Protein AF-A0A178ZZS0-F1 (afdb_monomer)

Secondary structure (DSSP, 8-state):
---------PPPP---------------PPEEEEEEES-SSTTS---HHHHHHHHHHHTT-SSPPPEEEEEE---STT-THHHHHT--SS-HHHHHHHHHHHHHHHHHH---EEEESSTTT--HHHHHHHHHHHHHHHHHTT-SS---------PPPHHHHHHHHHTT----S-SSSSS--------HHHHHHHHHHHHHHH---GGGS-HHHHHHHHHHHHHHTTTTTTSBSPPS-EEEEEETTS-EEEEESSTT-B--HHHHHHHHTTT-SSSSEEEETTEEEE-TT-EEEE-TTSS-EEEE--EEEEGGGGTPPP-PPP-------EEEEEEEEE--HHHHTTHHHHHHHHHHHHHHHSTT--S-EEEEEEEESSPP--SSS-----TT---S-EEEEEEEEESSHHHHHHHHHHHHHHHHHPPP---TT---

Sequence (436 aa):
MSLNTIAPMAIPSIDASANGAESTLQQTQEPLCAIVTPLGMLGYGFEEHLLTNKLDELTKITPPLPLAVVMDSGSTDSGPSKFALGSMTCPEASYRRDLTKLVRAIINYHVPVLVSSVGGDGSNEHVDLFIEMIKEISSSLNCPRELKVLAVYSELSKEVVEKKLVAGDISGCGDEVPQLTRRAYDPAIFVAFCAMNCVKSSSSPFNSLGINLLGGFYHMGKIMECGGLCATPKSSGATAVMYKDGTFDISPLDPMAKCVPLSVAAHTLYEKSRPDILYGPGGYLDLTHTAYEQLPNGISVRVRGGDFHFSTSEGSPYTVKLEGARVIGYRNLFIGSFRDPILIGQIHEYLEAGKNRVARQHRDMDAKWTLDFHIYGAPETGAAGSTCNDETWTSKEVFIVGEVLADSPALAKSVASTARVYCSHGPLQRTDGDLG

Solvent-accessible surface area (backbone atoms only — not comparable to full-atom values): 25234 Å² total; per-residue (Å²): 143,78,87,88,86,88,82,91,84,85,88,87,90,83,83,87,90,76,95,71,89,78,77,76,75,72,74,78,78,52,77,54,33,36,39,38,13,57,36,28,39,77,31,75,71,65,68,60,67,47,48,50,55,51,48,60,55,55,72,64,40,82,75,80,57,54,54,35,38,42,33,28,24,49,53,76,83,80,47,56,56,34,70,47,67,77,42,53,79,51,61,67,70,36,38,51,57,43,50,47,53,51,52,48,46,35,71,75,69,70,39,55,76,47,74,36,45,32,48,23,69,38,43,58,68,37,47,52,52,49,53,50,52,50,54,52,44,41,58,75,67,62,51,95,60,87,80,88,80,86,87,85,82,80,72,77,57,68,68,60,53,49,53,35,48,78,70,62,76,60,78,57,56,52,86,96,30,71,83,62,55,70,86,66,64,76,44,52,63,51,29,49,55,53,48,51,52,52,28,71,76,66,77,48,61,79,92,70,58,50,40,49,41,50,8,16,32,48,51,52,16,60,41,41,37,52,11,5,61,33,22,53,57,67,21,58,9,21,35,37,41,36,29,74,82,18,32,34,37,37,29,41,47,40,88,85,29,22,22,42,39,67,40,44,51,53,44,60,36,53,96,51,100,45,60,46,56,44,64,32,66,40,27,34,38,36,42,84,70,49,47,60,41,69,38,96,84,69,29,30,22,37,40,37,52,18,35,34,48,49,28,58,81,74,75,37,78,75,50,79,85,83,86,85,58,72,84,87,56,27,77,28,77,51,73,53,72,48,63,53,64,75,54,62,76,42,43,67,64,50,51,52,52,34,52,54,52,42,48,67,74,50,67,90,51,98,65,64,68,50,77,49,73,50,76,42,61,57,85,80,80,76,80,81,86,78,83,85,74,56,90,83,69,76,62,69,50,32,40,39,38,41,43,18,40,10,74,37,66,66,56,9,47,51,52,39,51,48,40,51,50,33,75,77,67,53,82,74,88,78,66,98,72,84,84,125

Mean predicted aligned error: 9.86 Å

Nearest PDB structures (foldseek):
  1p8p-assembly1_A  TM=3.376E-01  e=1.577E+00  Rattus norvegicus
  8br8-assembly1_SX  TM=3.751E-01  e=7.330E+00  Giardia lamblia ATCC 50803
  2rd5-assembly1_D  TM=2.682E-01  e=9.284E+00  Arabidopsis thaliana

pLDDT: mean 84.65, std 19.44, range [21.16, 98.69]

Structure (mmCIF, N/CA/C/O backbone):
data_AF-A0A178ZZS0-F1
#
_entry.id   AF-A0A178ZZS0-F1
#
loop_
_atom_site.group_PDB
_atom_site.id
_atom_site.type_symbol
_atom_site.label_atom_id
_atom_site.label_alt_id
_atom_site.label_comp_id
_atom_site.label_asym_id
_atom_site.label_entity_id
_atom_site.label_seq_id
_atom_site.pdbx_PDB_ins_code
_atom_site.Cartn_x
_atom_site.Cartn_y
_atom_site.Cartn_z
_atom_site.occupancy
_atom_site.B_iso_or_equiv
_atom_site.auth_seq_id
_atom_site.auth_comp_id
_atom_site.auth_asym_id
_atom_site.auth_atom_id
_atom_site.pdbx_PDB_model_num
ATOM 1 N N . MET A 1 1 ? -43.321 36.333 -39.082 1.00 36.97 1 MET A N 1
ATOM 2 C CA . MET A 1 1 ? -44.204 35.288 -38.527 1.00 36.97 1 MET A CA 1
ATOM 3 C C . MET A 1 1 ? -43.673 34.942 -37.150 1.00 36.97 1 MET A C 1
ATOM 5 O O . MET A 1 1 ? -42.725 34.180 -37.040 1.00 36.97 1 MET A O 1
ATOM 9 N N . SER A 1 2 ? -44.195 35.618 -36.131 1.00 21.16 2 SER A N 1
ATOM 10 C CA . SER A 1 2 ? -43.893 35.383 -34.723 1.00 21.16 2 SER A CA 1
ATOM 11 C C . SER A 1 2 ? -45.208 35.204 -33.966 1.00 21.16 2 SER A C 1
ATOM 13 O O . SER A 1 2 ? -46.231 35.732 -34.394 1.00 21.16 2 SER A O 1
ATOM 15 N N . LEU A 1 3 ? -45.092 34.495 -32.840 1.00 21.58 3 LEU A N 1
ATOM 16 C CA . LEU A 1 3 ? -45.962 34.503 -31.663 1.00 21.58 3 LEU A CA 1
ATOM 17 C C . LEU A 1 3 ? -47.392 33.975 -31.835 1.00 21.58 3 LEU A C 1
ATOM 19 O O . LEU A 1 3 ? -48.235 34.595 -32.467 1.00 21.58 3 LEU A O 1
ATOM 23 N N . ASN A 1 4 ? -47.682 32.897 -31.103 1.00 24.73 4 ASN A N 1
ATOM 24 C CA . ASN A 1 4 ? -48.964 32.764 -30.422 1.00 24.73 4 ASN A CA 1
ATOM 25 C C . ASN A 1 4 ? -48.713 32.515 -28.930 1.00 24.73 4 ASN A C 1
ATOM 27 O O . ASN A 1 4 ? -48.131 31.513 -28.522 1.00 24.73 4 ASN A O 1
ATOM 31 N N . THR A 1 5 ? -49.130 33.511 -28.162 1.00 24.17 5 THR A N 1
ATOM 32 C CA . THR A 1 5 ? -49.253 33.600 -26.707 1.00 24.17 5 THR A CA 1
ATOM 33 C C . THR A 1 5 ? -50.613 33.036 -26.271 1.00 24.17 5 THR A C 1
ATOM 35 O O . THR A 1 5 ? -51.479 32.873 -27.123 1.00 24.17 5 THR A O 1
ATOM 38 N N . ILE A 1 6 ? -50.795 32.813 -24.959 1.00 28.20 6 ILE A N 1
ATOM 39 C CA . ILE A 1 6 ? -52.015 32.910 -24.103 1.00 28.20 6 ILE A CA 1
ATOM 40 C C . ILE A 1 6 ? -51.803 31.909 -22.946 1.00 28.20 6 ILE A C 1
ATOM 42 O O . ILE A 1 6 ? -51.446 30.771 -23.214 1.00 28.20 6 ILE A O 1
ATOM 46 N N . ALA A 1 7 ? -52.034 32.146 -21.653 1.00 27.48 7 ALA A N 1
ATOM 47 C CA . ALA A 1 7 ? -52.205 33.282 -20.736 1.00 27.48 7 ALA A CA 1
ATOM 48 C C . ALA A 1 7 ? -52.179 32.651 -19.306 1.00 27.48 7 ALA A C 1
ATOM 50 O O . ALA A 1 7 ? -52.422 31.448 -19.190 1.00 27.48 7 ALA A O 1
ATOM 51 N N . PRO A 1 8 ? -51.881 33.389 -18.219 1.00 26.69 8 PRO A N 1
ATOM 52 C CA . PRO A 1 8 ? -51.710 32.812 -16.881 1.00 26.69 8 PRO A CA 1
ATOM 53 C C . PRO A 1 8 ? -53.043 32.690 -16.122 1.00 26.69 8 PRO A C 1
ATOM 55 O O . PRO A 1 8 ? -53.924 33.536 -16.274 1.00 26.69 8 PRO A O 1
ATOM 58 N N . MET A 1 9 ? -53.178 31.667 -15.269 1.00 26.06 9 MET A N 1
ATOM 59 C CA . MET A 1 9 ? -54.347 31.465 -14.401 1.00 26.06 9 MET A CA 1
ATOM 60 C C . MET A 1 9 ? -53.923 31.294 -12.930 1.00 26.06 9 MET A C 1
ATOM 62 O O . MET A 1 9 ? -52.840 30.799 -12.635 1.00 26.06 9 MET A O 1
ATOM 66 N N . ALA A 1 10 ? -54.772 31.809 -12.042 1.00 27.09 10 ALA A N 1
ATOM 67 C CA . ALA A 1 10 ? -54.485 32.318 -10.704 1.00 27.09 10 ALA A CA 1
ATOM 68 C C . ALA A 1 10 ? -54.214 31.287 -9.586 1.00 27.09 10 ALA A C 1
ATOM 70 O O . ALA A 1 10 ? -54.641 30.137 -9.635 1.00 27.09 10 ALA A O 1
ATOM 71 N N . ILE A 1 11 ? -53.559 31.791 -8.535 1.00 29.11 11 ILE A N 1
ATOM 72 C CA . ILE A 1 11 ? -53.301 31.174 -7.226 1.00 29.11 11 ILE A CA 1
ATOM 73 C C . ILE A 1 11 ? -54.542 31.320 -6.322 1.00 29.11 11 ILE A C 1
ATOM 75 O O . ILE A 1 11 ? -55.104 32.417 -6.281 1.00 29.11 11 ILE A O 1
ATOM 79 N N . PRO A 1 12 ? -54.912 30.314 -5.508 1.00 26.67 12 PRO A N 1
ATOM 80 C CA . PRO A 1 12 ? -55.687 30.528 -4.293 1.00 26.67 12 PRO A CA 1
ATOM 81 C C . PRO A 1 12 ? -54.788 30.529 -3.043 1.00 26.67 12 PRO A C 1
ATOM 83 O O . PRO A 1 12 ? -53.987 29.623 -2.822 1.00 26.67 12 PRO A O 1
ATOM 86 N N . SER A 1 13 ? -54.949 31.563 -2.220 1.00 27.91 13 SER A N 1
ATOM 87 C CA . SER A 1 13 ? -54.381 31.720 -0.878 1.00 27.91 13 SER A CA 1
ATOM 88 C C . SER A 1 13 ? -55.198 30.963 0.174 1.00 27.91 13 SER A C 1
ATOM 90 O O . SER A 1 13 ? -56.424 31.083 0.177 1.00 27.91 13 SER A O 1
ATOM 92 N N . ILE A 1 14 ? -54.536 30.295 1.126 1.00 30.38 14 ILE A N 1
ATOM 93 C CA . ILE A 1 14 ? -55.111 29.957 2.439 1.00 30.38 14 ILE A CA 1
ATOM 94 C C . ILE A 1 14 ? -54.098 30.337 3.524 1.00 30.38 14 ILE A C 1
ATOM 96 O O . ILE A 1 14 ? -52.913 30.027 3.421 1.00 30.38 14 ILE A O 1
ATOM 100 N N . ASP A 1 15 ? -54.608 31.051 4.523 1.00 27.61 15 ASP A N 1
ATOM 101 C CA . ASP A 1 15 ? -53.910 31.655 5.653 1.00 27.61 15 ASP A CA 1
ATOM 102 C C . ASP A 1 15 ? -53.613 30.670 6.801 1.00 27.61 15 ASP A C 1
ATOM 104 O O . ASP A 1 15 ? -54.371 29.739 7.060 1.00 27.61 15 ASP A O 1
ATOM 108 N N . ALA A 1 16 ? -52.522 30.985 7.504 1.00 29.97 16 ALA A N 1
ATOM 109 C CA . ALA A 1 16 ? -52.195 30.823 8.926 1.00 29.97 16 ALA A CA 1
ATOM 110 C C . ALA A 1 16 ? -52.591 29.568 9.756 1.00 29.97 16 ALA A C 1
ATOM 112 O O . ALA A 1 16 ? -53.750 29.252 10.002 1.00 29.97 16 ALA A O 1
ATOM 113 N N . SER A 1 17 ? -51.554 29.082 10.457 1.00 29.70 17 SER A N 1
ATOM 114 C CA . SER A 1 17 ? -51.540 28.422 11.778 1.00 29.70 17 SER A CA 1
ATOM 115 C C . SER A 1 17 ? -51.741 26.900 11.857 1.00 29.70 17 SER A C 1
ATOM 117 O O . SER A 1 17 ? -52.848 26.382 11.909 1.00 29.70 17 SER A O 1
ATOM 119 N N . ALA A 1 18 ? -50.621 26.194 12.038 1.00 28.20 18 ALA A N 1
ATOM 120 C CA . ALA A 1 18 ? -50.537 25.031 12.918 1.00 28.20 18 ALA A CA 1
ATOM 121 C C . ALA A 1 18 ? -49.075 24.841 13.352 1.00 28.20 18 ALA A C 1
ATOM 123 O O . ALA A 1 18 ? -48.239 24.353 12.597 1.00 28.20 18 ALA A O 1
ATOM 124 N N . ASN A 1 19 ? -48.774 25.245 14.588 1.00 38.53 19 ASN A N 1
ATOM 125 C CA . ASN A 1 19 ? -47.659 24.685 15.343 1.00 38.53 19 ASN A CA 1
ATOM 126 C C . ASN A 1 19 ? -47.871 23.168 15.419 1.00 38.53 19 ASN A C 1
ATOM 128 O O . ASN A 1 19 ? -48.822 22.714 16.053 1.00 38.53 19 ASN A O 1
ATOM 132 N N . GLY A 1 20 ? -47.001 22.399 14.774 1.00 26.86 20 GLY A N 1
ATOM 133 C CA . GLY A 1 20 ? -47.038 20.944 14.780 1.00 26.86 20 GLY A CA 1
ATOM 134 C C . GLY A 1 20 ? -45.619 20.415 14.685 1.00 26.86 20 GLY A C 1
ATOM 135 O O . GLY A 1 20 ? -44.982 20.525 13.649 1.00 26.86 20 GLY A O 1
ATOM 136 N N . ALA A 1 21 ? -45.125 19.918 15.812 1.00 36.19 21 ALA A N 1
ATOM 137 C CA . ALA A 1 21 ? -43.831 19.291 16.005 1.00 36.19 21 ALA A CA 1
ATOM 138 C C . ALA A 1 21 ? -43.417 18.334 14.869 1.00 36.19 21 ALA A C 1
ATOM 140 O O . ALA A 1 21 ? -43.930 17.223 14.779 1.00 36.19 21 ALA A O 1
ATOM 141 N N . GLU A 1 22 ? -42.394 18.706 14.104 1.00 30.27 22 GLU A N 1
ATOM 142 C CA . GLU A 1 22 ? -41.461 17.738 13.524 1.00 30.27 22 GLU A CA 1
ATOM 143 C C . GLU A 1 22 ? -40.191 17.756 14.371 1.00 30.27 22 GLU A C 1
ATOM 145 O O . GLU A 1 22 ? -39.163 18.345 14.043 1.00 30.27 22 GLU A O 1
ATOM 150 N N . SER A 1 23 ? -40.285 17.112 15.534 1.00 31.52 23 SER A N 1
ATOM 151 C CA . SER A 1 23 ? -39.111 16.550 16.180 1.00 31.52 23 SER A CA 1
ATOM 152 C C . SER A 1 23 ? -38.640 15.389 15.308 1.00 31.52 23 SER A C 1
ATOM 154 O O . SER A 1 23 ? -39.059 14.246 15.506 1.00 31.52 23 SER A O 1
ATOM 156 N N . THR A 1 24 ? -37.788 15.668 14.324 1.00 33.22 24 THR A N 1
ATOM 157 C CA . THR A 1 24 ? -36.958 14.630 13.719 1.00 33.22 24 THR A CA 1
ATOM 158 C C . THR A 1 24 ? -36.096 14.096 14.853 1.00 33.22 24 THR A C 1
ATOM 160 O O . THR A 1 24 ? -35.122 14.727 15.260 1.00 33.22 24 THR A O 1
ATOM 163 N N . LEU A 1 25 ? -36.522 12.980 15.443 1.00 34.41 25 LEU A N 1
ATOM 164 C CA . LEU A 1 25 ? -35.705 12.173 16.333 1.00 34.41 25 LEU A CA 1
ATOM 165 C C . LEU A 1 25 ? -34.437 11.848 15.543 1.00 34.41 25 LEU A C 1
ATOM 167 O O . LEU A 1 25 ? -34.430 10.926 14.730 1.00 34.41 25 LEU A O 1
ATOM 171 N N . GLN A 1 26 ? -33.379 12.640 15.733 1.00 38.56 26 GLN A N 1
ATOM 172 C CA . GLN A 1 26 ? -32.026 12.216 15.416 1.00 38.56 26 GLN A CA 1
ATOM 173 C C . GLN A 1 26 ? -31.843 10.927 16.205 1.00 38.56 26 GLN A C 1
ATOM 175 O O . GLN A 1 26 ? -31.660 10.965 17.421 1.00 38.56 26 GLN A O 1
ATOM 180 N N . GLN A 1 27 ? -31.982 9.783 15.533 1.00 43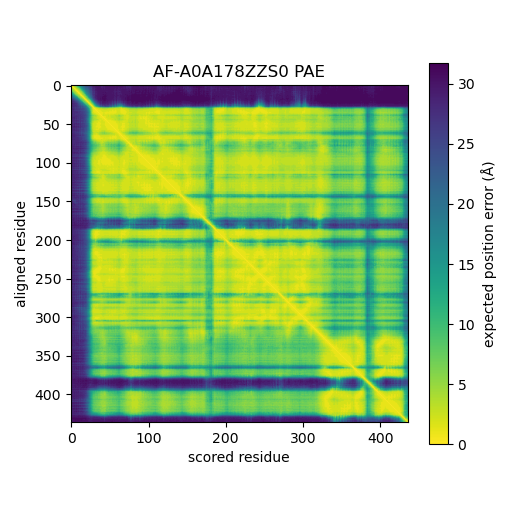.12 27 GLN A N 1
ATOM 181 C CA . GLN A 1 27 ? -31.519 8.520 16.076 1.00 43.12 27 GLN A CA 1
ATOM 182 C C . GLN A 1 27 ? -30.060 8.755 16.443 1.00 43.12 27 GLN A C 1
ATOM 184 O O . GLN A 1 27 ? -29.206 8.939 15.576 1.00 43.12 27 GLN A O 1
ATOM 189 N N . THR A 1 28 ? -29.795 8.853 17.741 1.00 58.97 28 THR A N 1
ATOM 190 C CA . THR A 1 28 ? -28.446 8.943 18.277 1.00 58.97 28 THR A CA 1
ATOM 191 C C . THR A 1 28 ? -27.748 7.656 17.871 1.00 58.97 28 THR A C 1
ATOM 193 O O . THR A 1 28 ? -28.043 6.596 18.422 1.00 58.97 28 THR A O 1
ATOM 196 N N . GLN A 1 29 ? -26.905 7.732 16.843 1.00 82.56 29 GLN A N 1
ATOM 197 C CA . GLN A 1 29 ? -26.179 6.577 16.335 1.00 82.56 29 GLN A CA 1
ATOM 198 C C . GLN A 1 29 ? -25.252 6.069 17.438 1.00 82.56 29 GLN A C 1
ATOM 200 O O . GLN A 1 29 ? -24.434 6.817 17.975 1.00 82.56 29 GLN A O 1
ATOM 205 N N . GLU A 1 30 ? -25.419 4.804 17.817 1.00 92.25 30 GLU A N 1
ATOM 206 C CA . GLU A 1 30 ? -24.653 4.207 18.905 1.00 92.25 30 GLU A CA 1
ATOM 207 C C . GLU A 1 30 ? -23.263 3.791 18.391 1.00 92.25 30 GLU A C 1
ATOM 209 O O . GLU A 1 30 ? -23.180 3.012 17.431 1.00 92.25 30 GLU A O 1
ATOM 214 N N . PRO A 1 31 ? -22.166 4.302 18.979 1.00 95.12 31 PRO A N 1
ATOM 215 C CA . PRO A 1 31 ? -20.823 3.975 18.524 1.00 95.12 31 PRO A CA 1
ATOM 216 C C . PRO A 1 31 ? -20.475 2.518 18.864 1.00 95.12 31 PRO A C 1
ATOM 218 O O . PRO A 1 31 ? -20.783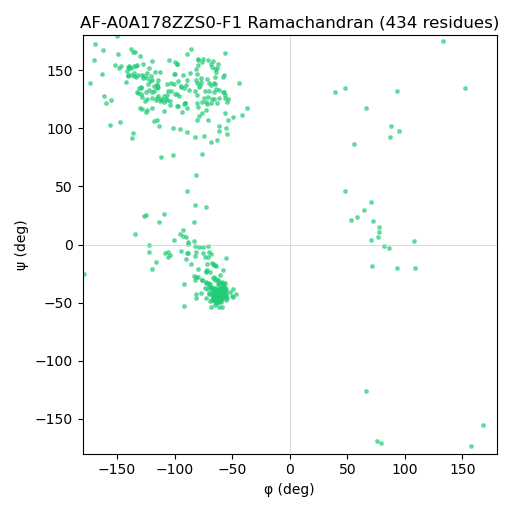 2.014 19.944 1.00 95.12 31 PRO A O 1
ATOM 221 N N . LEU A 1 32 ? -19.827 1.837 17.923 1.00 95.62 32 LEU A N 1
ATOM 222 C CA . LEU A 1 32 ? -19.357 0.459 18.040 1.00 95.62 32 LEU A CA 1
ATOM 223 C C . LEU A 1 32 ? -17.916 0.403 18.557 1.00 95.62 32 LEU A C 1
ATOM 225 O O . LEU A 1 32 ? -17.620 -0.315 19.511 1.00 95.62 32 LEU A O 1
ATOM 229 N N . CYS A 1 33 ? -17.014 1.134 17.904 1.00 97.44 33 CYS A N 1
ATOM 230 C CA . CYS A 1 33 ? -15.604 1.227 18.269 1.00 97.44 33 CYS A CA 1
ATOM 231 C C . CYS A 1 33 ? -14.952 2.456 17.622 1.00 97.44 33 CYS A C 1
ATOM 233 O O . CYS A 1 33 ? -15.512 3.065 16.708 1.00 97.44 33 CYS A O 1
ATOM 235 N N . ALA A 1 34 ? -13.752 2.803 18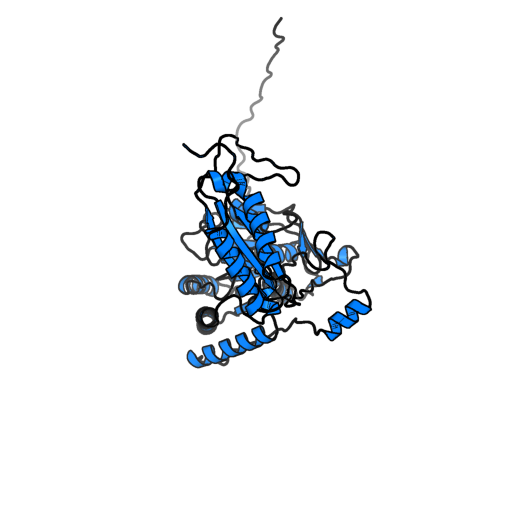.080 1.00 98.25 34 ALA A N 1
ATOM 236 C CA . ALA A 1 34 ? -12.896 3.799 17.454 1.00 98.25 34 ALA A CA 1
ATOM 237 C C . ALA A 1 34 ? -11.547 3.197 17.047 1.00 98.25 34 ALA A C 1
ATOM 239 O O . ALA A 1 34 ? -10.985 2.340 17.735 1.00 98.25 34 ALA A O 1
ATOM 240 N N . ILE A 1 35 ? -11.021 3.675 15.925 1.00 98.56 35 ILE A N 1
ATOM 241 C CA . ILE A 1 35 ? -9.706 3.321 15.400 1.00 98.56 35 ILE A CA 1
ATOM 242 C C . ILE A 1 35 ? -8.906 4.600 15.201 1.00 98.56 35 ILE A C 1
ATOM 244 O O . ILE A 1 35 ? -9.385 5.543 14.573 1.00 98.56 35 ILE A O 1
ATOM 248 N N . VAL A 1 36 ? -7.670 4.612 15.691 1.00 98.56 36 VAL A N 1
ATOM 249 C CA . VAL A 1 36 ? -6.691 5.658 15.386 1.00 98.56 36 VAL A CA 1
ATOM 250 C C . VAL A 1 36 ? -5.607 5.073 14.492 1.00 98.56 36 VAL A C 1
ATOM 252 O O . VAL A 1 36 ? -4.929 4.122 14.874 1.00 98.56 36 VAL A O 1
ATOM 255 N N . THR A 1 37 ? -5.402 5.663 13.321 1.00 98.00 37 THR A N 1
ATOM 256 C CA . THR A 1 37 ? -4.314 5.293 12.414 1.00 98.00 37 THR A CA 1
ATOM 257 C C . THR A 1 37 ? -3.341 6.456 12.330 1.00 98.00 37 THR A C 1
ATOM 259 O O . THR A 1 37 ? -3.634 7.436 11.648 1.00 98.00 37 THR A O 1
ATOM 262 N N . PRO A 1 38 ? -2.190 6.404 13.024 1.00 97.31 38 PRO A N 1
ATOM 263 C CA . PRO A 1 38 ? -1.242 7.518 13.041 1.00 97.31 38 PRO A CA 1
ATOM 264 C C . PRO A 1 38 ? -0.537 7.727 11.694 1.00 97.31 38 PRO A C 1
ATOM 266 O O . PRO A 1 38 ? -0.050 8.829 11.419 1.00 97.31 38 PRO A O 1
ATOM 269 N N . LEU A 1 39 ? -0.468 6.668 10.881 1.00 94.56 39 LEU A N 1
ATOM 270 C CA . LEU A 1 39 ? 0.264 6.610 9.622 1.00 94.56 39 LEU A CA 1
ATOM 271 C C . LEU A 1 39 ? -0.216 5.416 8.782 1.00 94.56 39 LEU A C 1
ATOM 273 O O . LEU A 1 39 ? -0.544 4.379 9.353 1.00 94.56 39 LEU A O 1
ATOM 277 N N . GLY A 1 40 ? -0.214 5.544 7.453 1.00 90.50 40 GLY A N 1
ATOM 278 C CA . GLY A 1 40 ? -0.582 4.456 6.530 1.00 90.50 40 GLY A CA 1
ATOM 279 C C . GLY A 1 40 ? 0.558 3.517 6.108 1.00 90.50 40 GLY A C 1
ATOM 280 O O . GLY A 1 40 ? 0.346 2.650 5.280 1.00 90.50 40 GLY A O 1
ATOM 281 N N . MET A 1 41 ? 1.788 3.728 6.591 1.00 91.88 41 MET A N 1
ATOM 282 C CA . MET A 1 41 ? 2.931 2.835 6.352 1.00 91.88 41 MET A CA 1
ATOM 283 C C . MET A 1 41 ? 3.997 3.081 7.418 1.00 91.88 41 MET A C 1
ATOM 285 O O . MET A 1 41 ? 4.491 4.206 7.545 1.00 91.88 41 MET A O 1
ATOM 289 N N . LEU A 1 42 ? 4.384 2.058 8.186 1.00 94.56 42 LEU A N 1
ATOM 290 C CA . LEU A 1 42 ? 5.431 2.234 9.195 1.00 94.56 42 LEU A CA 1
ATOM 291 C C . LEU A 1 42 ? 6.772 2.580 8.535 1.00 94.56 42 LEU A C 1
ATOM 293 O O . LEU A 1 42 ? 7.071 2.170 7.417 1.00 94.56 42 LEU A O 1
ATOM 297 N N . GLY A 1 43 ? 7.591 3.359 9.240 1.00 94.81 43 GLY A N 1
ATOM 298 C CA . GLY A 1 43 ? 8.881 3.833 8.746 1.00 94.81 43 GLY A CA 1
ATOM 299 C C . GLY A 1 43 ? 8.816 5.203 8.066 1.00 94.81 43 GLY A C 1
ATOM 300 O O . GLY A 1 43 ? 9.833 5.903 8.032 1.00 94.81 43 GLY A O 1
ATOM 301 N N . TYR A 1 44 ? 7.648 5.665 7.604 1.00 94.56 44 TYR A N 1
ATOM 302 C CA . TYR A 1 44 ? 7.534 7.005 7.002 1.00 94.56 44 TYR A CA 1
ATOM 303 C C . TYR A 1 44 ? 7.621 8.126 8.045 1.00 94.56 44 TYR A C 1
ATOM 305 O O . TYR A 1 44 ? 8.081 9.222 7.732 1.00 94.56 44 TYR A O 1
ATOM 313 N N . GLY A 1 45 ? 7.301 7.829 9.305 1.00 95.25 45 GLY A N 1
ATOM 314 C CA . GLY A 1 45 ? 7.359 8.785 10.403 1.00 95.25 45 GLY A CA 1
ATOM 315 C C . GLY A 1 45 ? 6.038 9.493 10.643 1.00 95.25 45 GLY A C 1
ATOM 316 O O . GLY A 1 45 ? 5.410 10.006 9.725 1.00 95.25 45 GLY A O 1
ATOM 317 N N . PHE A 1 46 ? 5.640 9.537 11.913 1.00 95.69 46 PHE A N 1
ATOM 318 C CA . PHE A 1 46 ? 4.494 10.314 12.379 1.00 95.69 46 PHE A CA 1
ATOM 319 C C . PHE A 1 46 ? 4.843 11.135 13.619 1.00 95.69 46 PHE A C 1
ATOM 321 O O . PHE A 1 46 ? 5.739 10.778 14.395 1.00 95.69 46 PHE A O 1
ATOM 328 N N . GLU A 1 47 ? 4.110 12.223 13.816 1.00 96.31 47 GLU A N 1
ATOM 329 C CA . GLU A 1 47 ? 4.221 13.079 14.989 1.00 96.31 47 GLU A CA 1
ATOM 330 C C . GLU A 1 47 ? 3.534 12.423 16.191 1.00 96.31 47 GLU A C 1
ATOM 332 O O . GLU A 1 47 ? 2.317 12.241 16.213 1.00 96.31 47 GLU A O 1
ATOM 337 N N . GLU A 1 48 ? 4.315 12.046 17.207 1.00 97.25 48 GLU A N 1
ATOM 338 C CA . GLU A 1 48 ? 3.809 11.275 18.352 1.00 97.25 48 GLU A CA 1
ATOM 339 C C . GLU A 1 48 ? 2.716 12.019 19.122 1.00 97.25 48 GLU A C 1
ATOM 341 O O . GLU A 1 48 ? 1.733 11.406 19.531 1.00 97.25 48 GLU A O 1
ATOM 346 N N . HIS A 1 49 ? 2.848 13.341 19.249 1.00 97.88 49 HIS A N 1
ATOM 347 C CA . HIS A 1 49 ? 1.884 14.162 19.972 1.00 97.88 49 HIS A CA 1
ATOM 348 C C . HIS A 1 49 ? 0.481 14.132 19.338 1.00 97.88 49 HIS A C 1
ATOM 350 O O . HIS A 1 49 ? -0.512 14.219 20.054 1.00 97.88 49 HIS A O 1
ATOM 356 N N . LEU A 1 50 ? 0.372 13.960 18.012 1.00 97.88 50 LEU A N 1
ATOM 357 C CA . LEU A 1 50 ? -0.924 13.847 17.334 1.00 97.88 50 LEU A CA 1
ATOM 358 C C . LEU A 1 50 ? -1.646 12.549 17.719 1.00 97.88 50 LEU A C 1
ATOM 360 O O . LEU A 1 50 ? -2.852 12.557 17.968 1.00 97.88 50 LEU A O 1
ATOM 364 N N . LEU A 1 51 ? -0.898 11.444 17.825 1.00 98.31 51 LEU A N 1
ATOM 365 C CA . LEU A 1 51 ? -1.426 10.171 18.312 1.00 98.31 51 LEU A CA 1
ATOM 366 C C . LEU A 1 51 ? -1.852 10.290 19.779 1.00 98.31 51 LEU A C 1
ATOM 368 O O . LEU A 1 51 ? -2.985 9.950 20.114 1.00 98.31 51 LEU A O 1
ATOM 372 N N . THR A 1 52 ? -0.969 10.780 20.652 1.00 97.94 52 THR A N 1
ATOM 373 C CA . THR A 1 52 ? -1.243 10.842 22.096 1.00 97.94 52 THR A CA 1
ATOM 374 C C . THR A 1 52 ? -2.410 11.770 22.416 1.00 97.94 52 THR A C 1
ATOM 376 O O . THR A 1 52 ? -3.288 11.373 23.172 1.00 97.94 52 THR A O 1
ATOM 379 N N . ASN A 1 53 ? -2.506 12.938 21.767 1.00 97.81 53 ASN A N 1
ATOM 380 C CA . ASN A 1 53 ? -3.630 13.864 21.949 1.00 97.81 53 ASN A CA 1
ATOM 381 C C . ASN A 1 53 ? -4.973 13.205 21.613 1.00 97.81 53 ASN A C 1
ATOM 383 O O . ASN A 1 53 ? -5.956 13.381 22.335 1.00 97.81 53 ASN A O 1
ATOM 387 N N . LYS A 1 54 ? -5.022 12.419 20.531 1.00 97.94 54 LYS A N 1
ATOM 388 C CA . LYS A 1 54 ? -6.245 11.715 20.145 1.00 97.94 54 LYS A CA 1
ATOM 389 C C . LYS A 1 54 ? -6.563 10.550 21.083 1.00 97.94 54 LYS A C 1
ATOM 391 O O . LYS A 1 54 ? -7.727 10.343 21.419 1.00 97.94 54 LYS A O 1
ATOM 396 N N . LEU A 1 55 ? -5.557 9.808 21.545 1.00 98.19 55 LEU A N 1
ATOM 397 C CA . LEU A 1 55 ? -5.761 8.768 22.556 1.00 98.19 55 LEU A CA 1
ATOM 398 C C . LEU A 1 55 ? -6.258 9.365 23.881 1.00 98.19 55 LEU A C 1
ATOM 400 O O . LEU A 1 55 ? -7.166 8.804 24.491 1.00 98.19 55 LEU A O 1
ATOM 404 N N . ASP A 1 56 ? -5.740 10.522 24.296 1.00 97.38 56 ASP A N 1
ATOM 405 C CA . ASP A 1 56 ? -6.210 11.261 25.473 1.00 97.38 56 ASP A CA 1
ATOM 406 C C . ASP A 1 56 ? -7.679 11.674 25.376 1.00 97.38 56 ASP A C 1
ATOM 408 O O . ASP A 1 56 ? -8.382 11.671 26.384 1.00 97.38 56 ASP A O 1
ATOM 412 N N . GLU A 1 57 ? -8.143 12.055 24.189 1.00 96.12 57 GLU A N 1
ATOM 413 C CA . GLU A 1 57 ? -9.548 12.375 23.926 1.00 96.12 57 GLU A CA 1
ATOM 414 C C . GLU A 1 57 ? -10.424 11.117 24.017 1.00 96.12 57 GLU A C 1
ATOM 416 O O . GLU A 1 57 ? -11.383 11.074 24.789 1.00 96.12 57 GLU A O 1
ATOM 421 N N . LEU A 1 58 ? -10.073 10.070 23.265 1.00 97.00 58 LEU A N 1
ATOM 422 C CA . LEU A 1 58 ? -10.921 8.887 23.098 1.00 97.00 58 LEU A CA 1
ATOM 423 C C . LEU A 1 58 ? -10.974 7.998 24.346 1.00 97.00 58 LEU A C 1
ATOM 425 O O . LEU A 1 58 ? -12.012 7.404 24.632 1.00 97.00 58 LEU A O 1
ATOM 429 N N . THR A 1 59 ? -9.890 7.921 25.121 1.00 96.25 59 THR A N 1
ATOM 430 C CA . THR A 1 59 ? -9.853 7.121 26.363 1.00 96.25 59 THR A CA 1
ATOM 431 C C . THR A 1 59 ? -10.672 7.728 27.504 1.00 96.25 59 THR A C 1
ATOM 433 O O . THR A 1 59 ? -11.006 7.019 28.451 1.00 96.25 59 THR A O 1
ATOM 436 N N . LYS A 1 60 ? -11.034 9.016 27.418 1.00 95.19 60 LYS A N 1
ATOM 437 C CA . LYS A 1 60 ? -11.870 9.714 28.414 1.00 95.19 60 LYS A CA 1
ATOM 438 C C . LYS A 1 60 ? -13.371 9.607 28.130 1.00 95.19 60 LYS A C 1
ATOM 440 O O . LYS A 1 60 ? -14.176 10.034 28.960 1.00 95.19 60 LYS A O 1
ATOM 445 N N . ILE A 1 61 ? -13.765 9.048 26.982 1.00 93.31 61 ILE A N 1
ATOM 446 C CA . ILE A 1 61 ? -15.176 8.854 26.626 1.00 93.31 61 ILE A CA 1
ATOM 447 C C . ILE A 1 61 ? -15.841 7.919 27.645 1.00 93.31 61 ILE A C 1
ATOM 449 O O . ILE A 1 61 ? -15.301 6.872 28.000 1.00 93.31 61 ILE A O 1
ATOM 453 N N . THR A 1 62 ? -17.025 8.313 28.122 1.00 90.31 62 THR A N 1
ATOM 454 C CA . THR A 1 62 ? -17.833 7.539 29.073 1.00 90.31 62 THR A CA 1
ATOM 455 C C . THR A 1 62 ? -19.229 7.291 28.485 1.00 90.31 62 THR A C 1
ATOM 457 O O . THR A 1 62 ? -19.901 8.266 28.145 1.00 90.31 62 THR A O 1
ATOM 460 N N . PRO A 1 63 ? -19.695 6.028 28.390 1.00 90.19 63 PRO A N 1
ATOM 461 C CA . PRO A 1 63 ? -18.982 4.796 28.749 1.00 90.19 63 PRO A CA 1
ATOM 462 C C . PRO A 1 63 ? -17.770 4.525 27.830 1.00 90.19 63 PRO A C 1
ATOM 464 O O . PRO A 1 63 ? -17.743 5.041 26.713 1.00 90.19 63 PRO A O 1
ATOM 467 N N . PRO A 1 64 ? -16.778 3.726 28.275 1.00 91.88 64 PRO A N 1
ATOM 468 C CA . PRO A 1 64 ? -15.602 3.420 27.466 1.00 91.88 64 PRO A CA 1
ATOM 469 C C . PRO A 1 64 ? -15.971 2.803 26.116 1.00 91.88 64 PRO A C 1
ATOM 471 O O . PRO A 1 64 ? -16.700 1.811 26.052 1.00 91.88 64 PRO A O 1
ATOM 474 N N . LEU A 1 65 ? -15.426 3.375 25.044 1.00 94.62 65 LEU A N 1
ATOM 475 C CA . LEU A 1 65 ? -15.564 2.864 23.685 1.00 94.62 65 LEU A CA 1
ATOM 476 C C . LEU A 1 65 ? -14.394 1.916 23.373 1.00 94.62 65 LEU A C 1
ATOM 478 O O . LEU A 1 65 ? -13.248 2.280 23.656 1.00 94.62 65 LEU A O 1
ATOM 482 N N . PRO A 1 66 ? -14.619 0.729 22.773 1.00 97.12 66 PRO A N 1
ATOM 483 C CA . PRO A 1 66 ? -13.520 -0.096 22.289 1.00 97.12 66 PRO A CA 1
ATOM 484 C C . PRO A 1 66 ? -12.625 0.702 21.337 1.00 97.12 66 PRO A C 1
ATOM 486 O O . PRO A 1 66 ? -13.096 1.232 20.333 1.00 97.12 66 PRO A O 1
ATOM 489 N N . LEU A 1 67 ? -11.338 0.784 21.662 1.00 98.12 67 LEU A N 1
ATOM 490 C CA . LEU A 1 67 ? -10.363 1.626 20.976 1.00 98.12 67 LEU A CA 1
ATOM 491 C C . LEU A 1 67 ? -9.133 0.802 20.602 1.00 98.12 67 LEU A C 1
ATOM 493 O O . LEU A 1 67 ? -8.627 0.047 21.431 1.00 98.12 67 LEU A O 1
ATOM 497 N N . ALA A 1 68 ? -8.640 0.972 19.379 1.00 98.19 68 ALA A N 1
ATOM 498 C CA . ALA A 1 68 ? -7.365 0.420 18.938 1.00 98.19 68 ALA A CA 1
ATOM 499 C C . ALA A 1 68 ? -6.582 1.435 18.107 1.00 98.19 68 ALA A C 1
ATOM 501 O O . ALA A 1 68 ? -7.158 2.279 17.416 1.00 98.19 68 ALA A O 1
ATOM 502 N N . VAL A 1 69 ? -5.258 1.310 18.139 1.00 98.38 69 VAL A N 1
ATOM 503 C CA . VAL A 1 69 ? -4.396 1.903 17.117 1.00 98.38 69 VAL A CA 1
ATOM 504 C C . VAL A 1 69 ? -4.214 0.850 16.032 1.00 98.38 69 VAL A C 1
ATOM 506 O O . VAL A 1 69 ? -3.758 -0.251 16.331 1.00 98.38 69 VAL A O 1
ATOM 509 N N . VAL A 1 70 ? -4.584 1.154 14.792 1.00 97.50 70 VAL A N 1
ATOM 510 C CA . VAL A 1 70 ? -4.546 0.181 13.689 1.00 97.50 70 VAL A CA 1
ATOM 511 C C . VAL A 1 70 ? -3.801 0.776 12.508 1.00 97.50 70 VAL A C 1
ATOM 513 O O . VAL A 1 70 ? -4.032 1.932 12.159 1.00 97.50 70 VAL A O 1
ATOM 516 N N . MET A 1 71 ? -2.900 0.007 11.905 1.00 92.75 71 MET A N 1
ATOM 517 C CA . MET A 1 71 ? -2.147 0.405 10.714 1.00 92.75 71 MET A CA 1
ATOM 518 C C . MET A 1 71 ? -2.031 -0.779 9.761 1.00 92.75 71 MET A C 1
ATOM 520 O O . MET A 1 71 ? -1.989 -1.930 10.200 1.00 92.75 71 MET A O 1
ATOM 524 N N . ASP A 1 72 ? -1.925 -0.480 8.474 1.00 90.69 72 ASP A N 1
ATOM 525 C CA . ASP A 1 72 ? -1.430 -1.417 7.475 1.00 90.69 72 ASP A CA 1
ATOM 526 C C . ASP A 1 72 ? -0.026 -0.968 7.067 1.00 90.69 72 ASP A C 1
ATOM 528 O O . ASP A 1 72 ? 0.203 0.212 6.821 1.00 90.69 72 ASP A O 1
ATOM 532 N N . SER A 1 73 ? 0.945 -1.872 7.105 1.00 89.81 73 SER A N 1
ATOM 533 C CA . SER A 1 73 ? 2.335 -1.595 6.744 1.00 89.81 73 SER A CA 1
ATOM 534 C C . SER A 1 73 ? 2.840 -2.558 5.659 1.00 89.81 73 SER A C 1
ATOM 536 O O . SER A 1 73 ? 4.049 -2.797 5.542 1.00 89.81 73 SER A O 1
ATOM 538 N N . GLY A 1 74 ? 1.914 -3.092 4.855 1.00 87.00 74 GLY A N 1
ATOM 539 C CA . GLY A 1 74 ? 2.173 -3.776 3.590 1.00 87.00 74 GLY A CA 1
ATOM 540 C C . GLY A 1 74 ? 1.967 -2.859 2.381 1.00 87.00 74 GLY A C 1
ATOM 541 O O . GLY A 1 74 ? 1.238 -1.874 2.437 1.00 87.00 74 GLY A O 1
ATOM 542 N N . SER A 1 75 ? 2.624 -3.163 1.262 1.00 82.56 75 SER A N 1
ATOM 543 C CA . SER A 1 75 ? 2.365 -2.502 -0.018 1.00 82.56 75 SER A CA 1
ATOM 544 C C . SER A 1 75 ? 2.894 -3.320 -1.191 1.00 82.56 75 SER A C 1
ATOM 546 O O . SER A 1 75 ? 4.089 -3.612 -1.284 1.00 82.56 75 SER A O 1
ATOM 548 N N . THR A 1 76 ? 2.009 -3.561 -2.155 1.00 75.31 76 THR A N 1
ATOM 549 C CA . THR A 1 76 ? 2.327 -4.182 -3.448 1.00 75.31 76 THR A CA 1
ATOM 550 C C . THR A 1 76 ? 2.893 -3.182 -4.467 1.00 75.31 76 THR A C 1
ATOM 552 O O . THR A 1 76 ? 3.377 -3.563 -5.531 1.00 75.31 76 THR A O 1
ATOM 555 N N . ASP A 1 77 ? 2.842 -1.884 -4.164 1.00 76.69 77 ASP A N 1
ATOM 556 C CA . ASP A 1 77 ? 2.997 -0.797 -5.157 1.00 76.69 77 ASP A CA 1
ATOM 557 C C . ASP A 1 77 ? 4.437 -0.537 -5.507 1.00 76.69 77 ASP A C 1
ATOM 559 O O . ASP A 1 77 ? 4.778 -0.117 -6.608 1.00 76.69 77 ASP A O 1
ATOM 563 N N . SER A 1 78 ? 5.303 -0.832 -4.548 1.00 73.00 78 SER A N 1
ATOM 564 C CA . SER A 1 78 ? 6.743 -0.787 -4.745 1.00 73.00 78 SER A CA 1
ATOM 565 C C . SER A 1 78 ? 7.243 -1.916 -5.652 1.00 73.00 78 SER A C 1
ATOM 567 O O . SER A 1 78 ? 8.442 -1.992 -5.923 1.00 73.00 78 SER A O 1
ATOM 569 N N . GLY A 1 79 ? 6.343 -2.787 -6.114 1.00 79.19 79 GLY A N 1
ATOM 570 C CA . GLY A 1 79 ? 6.655 -3.905 -6.979 1.00 79.19 79 GLY A CA 1
ATOM 571 C C . GLY A 1 79 ? 7.321 -5.067 -6.238 1.00 79.19 79 GLY A C 1
ATOM 572 O O . GLY A 1 79 ? 7.384 -5.100 -5.008 1.00 79.19 79 GLY A O 1
ATOM 573 N N . PRO A 1 80 ? 7.847 -6.042 -6.994 1.00 82.62 80 PRO A N 1
ATOM 574 C CA . PRO A 1 80 ? 8.239 -7.342 -6.458 1.00 82.62 80 PRO A CA 1
ATOM 575 C C . PRO A 1 80 ? 9.589 -7.339 -5.728 1.00 82.62 80 PRO A C 1
ATOM 577 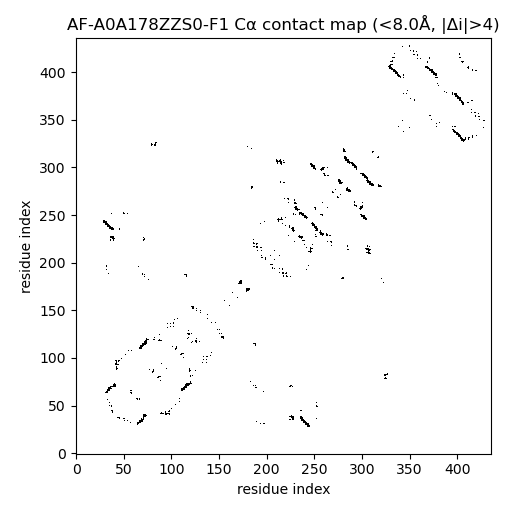O O . PRO A 1 80 ? 10.020 -8.385 -5.255 1.00 82.62 80 PRO A O 1
ATOM 580 N N . SER A 1 81 ? 10.304 -6.210 -5.676 1.00 84.94 81 SER A N 1
ATOM 581 C CA . SER A 1 81 ? 11.699 -6.169 -5.218 1.00 84.94 81 SER A CA 1
ATOM 582 C C . SER A 1 81 ? 11.861 -6.571 -3.756 1.00 84.94 81 SER A C 1
ATOM 584 O O . SER A 1 81 ? 12.772 -7.332 -3.452 1.00 84.94 81 SER A O 1
ATOM 586 N N . LYS A 1 82 ? 10.975 -6.100 -2.873 1.00 87.12 82 LYS A N 1
ATOM 587 C CA . LYS A 1 82 ? 11.024 -6.390 -1.432 1.00 87.12 82 LYS A CA 1
ATOM 588 C C . LYS A 1 82 ? 10.951 -7.888 -1.182 1.00 87.12 82 LYS A C 1
ATOM 590 O O . LYS A 1 82 ? 11.889 -8.462 -0.640 1.00 87.12 82 LYS A O 1
ATOM 595 N N . PHE A 1 83 ? 9.916 -8.499 -1.753 1.00 83.75 83 PHE A N 1
ATOM 596 C CA . PHE A 1 83 ? 9.672 -9.929 -1.667 1.00 83.75 83 PHE A CA 1
ATOM 597 C C . PHE A 1 83 ? 10.772 -10.751 -2.359 1.00 83.75 83 PHE A C 1
ATOM 599 O O . PHE A 1 83 ? 11.208 -11.772 -1.841 1.00 83.75 83 PHE A O 1
ATOM 606 N N . ALA A 1 84 ? 11.281 -10.301 -3.515 1.00 86.75 84 ALA A N 1
ATOM 607 C CA . ALA A 1 84 ? 12.344 -11.007 -4.241 1.00 86.75 84 ALA A CA 1
ATOM 608 C C . ALA A 1 84 ? 13.705 -10.975 -3.533 1.00 86.75 84 ALA A C 1
ATOM 610 O O . ALA A 1 84 ? 14.504 -11.895 -3.709 1.00 86.75 84 ALA A O 1
ATOM 611 N N . LEU A 1 85 ? 14.011 -9.875 -2.840 1.00 90.12 85 LEU A N 1
ATOM 612 C CA . LEU A 1 85 ? 15.342 -9.587 -2.303 1.00 90.12 85 LEU A CA 1
ATOM 613 C C . LEU A 1 85 ? 15.412 -9.705 -0.775 1.00 90.12 85 LEU A C 1
ATOM 615 O O . LEU A 1 85 ? 16.507 -9.592 -0.229 1.00 90.12 85 LEU A O 1
ATOM 619 N N . GLY A 1 86 ? 14.279 -9.901 -0.092 1.00 89.06 86 GLY A N 1
ATOM 620 C CA . GLY A 1 86 ? 14.197 -9.885 1.371 1.00 89.06 86 GLY A CA 1
ATOM 621 C C . GLY A 1 86 ? 14.537 -8.516 1.965 1.00 89.06 86 GLY A C 1
ATOM 622 O O . GLY A 1 86 ? 15.123 -8.427 3.040 1.00 89.06 86 GLY A O 1
ATOM 623 N N . SER A 1 87 ? 14.264 -7.436 1.225 1.00 92.12 87 SER A N 1
ATOM 624 C CA . SER A 1 87 ? 14.546 -6.068 1.667 1.00 92.12 87 SER A CA 1
ATOM 625 C C . SER A 1 87 ? 13.270 -5.379 2.128 1.00 92.12 87 SER A C 1
ATOM 627 O O . SER A 1 87 ? 12.258 -5.437 1.433 1.00 92.12 87 SER A O 1
ATOM 629 N N . MET A 1 88 ? 13.335 -4.616 3.214 1.00 93.38 88 MET A N 1
ATOM 630 C CA . MET A 1 88 ? 12.190 -3.829 3.662 1.00 93.38 88 MET A CA 1
ATOM 631 C C . MET A 1 88 ? 12.003 -2.522 2.871 1.00 93.38 88 MET A C 1
ATOM 633 O O . MET A 1 88 ? 12.938 -1.976 2.289 1.00 93.38 88 MET A O 1
ATOM 637 N N . THR A 1 89 ? 10.788 -1.967 2.925 1.00 93.00 89 THR A N 1
ATOM 638 C CA . THR A 1 89 ? 10.436 -0.659 2.328 1.00 93.00 89 THR A CA 1
ATOM 639 C C . THR A 1 89 ? 11.273 0.496 2.865 1.00 93.00 89 THR A C 1
ATOM 641 O O . THR A 1 89 ? 11.695 1.370 2.112 1.00 93.00 89 THR A O 1
ATOM 644 N N . CYS A 1 90 ? 11.481 0.520 4.178 1.00 94.50 90 CYS A N 1
ATOM 645 C CA . CYS A 1 90 ? 12.243 1.550 4.863 1.00 94.50 90 CYS A CA 1
ATOM 646 C C . CYS A 1 90 ? 13.446 0.932 5.583 1.00 94.50 90 CYS A C 1
ATOM 648 O O . CYS A 1 90 ? 13.422 -0.255 5.912 1.00 94.50 90 CYS A O 1
ATOM 650 N N . PRO A 1 91 ? 14.486 1.727 5.885 1.00 95.25 91 PRO A N 1
ATOM 651 C CA . PRO A 1 91 ? 15.560 1.283 6.762 1.00 95.25 91 PRO A CA 1
ATOM 652 C C . PRO A 1 91 ? 15.024 0.859 8.135 1.00 95.25 91 PRO A C 1
ATOM 654 O O . PRO A 1 91 ? 14.105 1.483 8.668 1.00 95.25 91 PRO A O 1
ATOM 657 N N . GLU A 1 92 ? 15.655 -0.141 8.748 1.00 95.75 92 GLU A N 1
ATOM 658 C CA . GLU A 1 92 ? 15.286 -0.659 10.075 1.00 95.75 92 GLU A CA 1
ATOM 659 C C . GLU A 1 92 ? 15.180 0.448 11.139 1.00 95.75 92 GLU A C 1
ATOM 661 O O . GLU A 1 92 ? 14.224 0.493 11.911 1.00 95.75 92 GLU A O 1
ATOM 666 N N . ALA A 1 93 ? 16.109 1.411 11.130 1.00 97.25 93 ALA A N 1
ATOM 667 C CA . ALA A 1 93 ? 16.099 2.545 12.055 1.00 97.25 93 ALA A CA 1
ATOM 668 C C . ALA A 1 93 ? 14.799 3.372 11.987 1.00 97.25 93 ALA A C 1
ATOM 670 O O . ALA A 1 93 ? 14.323 3.867 13.012 1.00 97.25 93 ALA A O 1
ATOM 671 N N . SER A 1 94 ? 14.195 3.493 10.801 1.00 97.62 94 SER A N 1
ATOM 672 C CA . SER A 1 94 ? 12.922 4.192 10.619 1.00 97.62 94 SER A CA 1
ATOM 673 C C . SER A 1 94 ? 11.759 3.424 11.247 1.00 97.62 94 SER A C 1
ATOM 675 O O . SER A 1 94 ? 10.925 4.030 11.921 1.00 97.62 94 SER A O 1
ATOM 677 N N . TYR A 1 95 ? 11.723 2.097 11.089 1.00 97.38 95 TYR A N 1
ATOM 678 C CA . TYR A 1 95 ? 10.725 1.258 11.758 1.00 97.38 95 TYR A CA 1
ATOM 679 C C . TYR A 1 95 ? 10.886 1.302 13.274 1.00 97.38 95 TYR A C 1
ATOM 681 O O . TYR A 1 95 ? 9.903 1.515 13.979 1.00 97.38 95 TYR A O 1
ATOM 689 N N . ARG A 1 96 ? 12.120 1.204 13.788 1.00 97.94 96 ARG A N 1
ATOM 690 C CA . ARG A 1 96 ? 12.400 1.313 15.229 1.00 97.94 96 ARG A CA 1
ATOM 691 C C . ARG A 1 96 ? 11.913 2.632 15.813 1.00 97.94 96 ARG A C 1
ATOM 693 O O . ARG A 1 96 ? 11.290 2.628 16.874 1.00 97.94 96 ARG A O 1
ATOM 700 N N . ARG A 1 97 ? 12.147 3.754 15.123 1.00 97.88 97 ARG A N 1
ATOM 701 C CA . ARG A 1 97 ? 11.651 5.077 15.537 1.00 97.88 97 ARG A CA 1
ATOM 702 C C . ARG A 1 97 ? 10.134 5.069 15.727 1.00 97.88 97 ARG A C 1
ATOM 704 O O . ARG A 1 97 ? 9.650 5.567 16.742 1.00 97.88 97 ARG A O 1
ATOM 711 N N . ASP A 1 98 ? 9.396 4.524 14.767 1.00 97.81 98 ASP A N 1
ATOM 712 C CA . ASP A 1 98 ? 7.931 4.556 14.780 1.00 97.81 98 ASP A CA 1
ATOM 713 C C . ASP A 1 98 ? 7.350 3.526 15.762 1.00 97.81 98 ASP A C 1
ATOM 715 O O . ASP A 1 98 ? 6.484 3.871 16.567 1.00 97.81 98 ASP A O 1
ATOM 719 N N . LEU A 1 99 ? 7.903 2.310 15.806 1.00 97.31 99 LEU A N 1
ATOM 720 C CA . LEU A 1 99 ? 7.556 1.282 16.794 1.00 97.31 99 LEU A CA 1
ATOM 721 C C . LEU A 1 99 ? 7.805 1.755 18.228 1.00 97.31 99 LEU A C 1
ATOM 723 O O . LEU A 1 99 ? 6.996 1.477 19.106 1.00 97.31 99 LEU A O 1
ATOM 727 N N . THR A 1 100 ? 8.869 2.521 18.480 1.00 97.81 100 THR A N 1
ATOM 728 C CA . THR A 1 100 ? 9.146 3.066 19.819 1.00 97.81 100 THR A CA 1
ATOM 729 C C . THR A 1 100 ? 8.010 3.967 20.308 1.00 97.81 100 THR A C 1
ATOM 731 O O . THR A 1 100 ? 7.583 3.851 21.457 1.00 97.81 100 THR A O 1
ATOM 734 N N . LYS A 1 101 ? 7.477 4.829 19.434 1.00 97.62 101 LYS A N 1
ATOM 735 C CA . LYS A 1 101 ? 6.329 5.700 19.744 1.00 97.62 101 LYS A CA 1
ATOM 736 C C . LYS A 1 101 ? 5.070 4.874 20.029 1.00 97.62 101 LYS A C 1
ATOM 738 O O . LYS A 1 101 ? 4.346 5.142 20.983 1.00 97.62 101 LYS A O 1
ATOM 743 N N . LEU A 1 102 ? 4.834 3.828 19.237 1.00 97.00 102 LEU A N 1
ATOM 744 C CA . LEU A 1 102 ? 3.688 2.931 19.410 1.00 97.00 102 LEU A CA 1
ATOM 745 C C . LEU A 1 102 ? 3.773 2.121 20.706 1.00 97.00 102 LEU A C 1
ATOM 747 O O . LEU A 1 102 ? 2.788 2.022 21.431 1.00 97.00 102 LEU A O 1
ATOM 751 N N . VAL A 1 103 ? 4.951 1.593 21.044 1.00 96.50 103 VAL A N 1
ATOM 752 C CA . VAL A 1 103 ? 5.165 0.877 22.307 1.00 96.50 103 VAL A CA 1
ATOM 753 C C . VAL A 1 103 ? 4.922 1.803 23.500 1.00 96.50 103 VAL A C 1
ATOM 755 O O . VAL A 1 103 ? 4.237 1.405 24.442 1.00 96.50 103 VAL A O 1
ATOM 758 N N . ARG A 1 104 ? 5.374 3.065 23.448 1.00 95.81 104 ARG A N 1
ATOM 759 C CA . ARG A 1 104 ? 5.015 4.062 24.473 1.00 95.81 104 ARG A CA 1
ATOM 760 C C . ARG A 1 104 ? 3.506 4.281 24.569 1.00 95.81 104 ARG A C 1
ATOM 762 O O . ARG A 1 104 ? 2.979 4.332 25.679 1.00 95.81 104 ARG A O 1
ATOM 769 N N . ALA A 1 105 ? 2.798 4.351 23.442 1.00 95.38 105 ALA A N 1
ATOM 770 C CA . ALA A 1 105 ? 1.342 4.473 23.445 1.00 95.38 105 ALA A CA 1
ATOM 771 C C . ALA A 1 105 ? 0.656 3.265 24.119 1.00 95.38 105 ALA A C 1
ATOM 773 O O . ALA A 1 105 ? -0.254 3.456 24.926 1.00 95.38 105 ALA A O 1
ATOM 774 N N . ILE A 1 106 ? 1.132 2.036 23.881 1.00 94.81 106 ILE A N 1
ATOM 775 C CA . ILE A 1 106 ? 0.635 0.820 24.559 1.00 94.81 106 ILE A CA 1
ATOM 776 C C . ILE A 1 106 ? 0.859 0.899 26.075 1.00 94.81 106 ILE A C 1
ATOM 778 O O . ILE A 1 106 ? -0.018 0.519 26.857 1.00 94.81 106 ILE A O 1
ATOM 782 N N . ILE A 1 107 ? 2.037 1.362 26.502 1.00 93.12 107 ILE A N 1
ATOM 783 C CA . ILE A 1 107 ? 2.397 1.484 27.921 1.00 93.12 107 ILE A CA 1
ATOM 784 C C . ILE A 1 107 ? 1.499 2.510 28.615 1.00 93.12 107 ILE A C 1
ATOM 786 O O . ILE A 1 107 ? 0.952 2.217 29.675 1.00 93.12 107 ILE A O 1
ATOM 790 N N . ASN A 1 108 ? 1.313 3.679 28.002 1.00 93.62 108 ASN A N 1
ATOM 791 C CA . ASN A 1 108 ? 0.638 4.806 28.640 1.00 93.62 108 ASN A CA 1
ATOM 792 C C . ASN A 1 108 ? -0.894 4.695 28.575 1.00 93.62 108 ASN A C 1
ATOM 794 O O . ASN A 1 108 ? -1.572 4.940 29.570 1.00 93.62 108 ASN A O 1
ATOM 798 N N . TYR A 1 109 ? -1.449 4.285 27.430 1.00 95.06 109 TYR A N 1
ATOM 799 C CA . TYR A 1 109 ? -2.898 4.321 27.176 1.00 95.06 109 TYR A CA 1
ATOM 800 C C . TYR A 1 109 ? -3.577 2.956 27.261 1.00 95.06 109 TYR A C 1
ATOM 802 O O . TYR A 1 109 ? -4.801 2.887 27.249 1.00 95.06 109 TYR A O 1
ATOM 810 N N . HIS A 1 110 ? -2.811 1.865 27.363 1.00 93.00 110 HIS A N 1
ATOM 811 C CA . HIS A 1 110 ? -3.344 0.502 27.471 1.00 93.00 110 HIS A CA 1
ATOM 812 C C . HIS A 1 110 ? -4.245 0.082 26.295 1.00 93.00 110 HIS A C 1
ATOM 814 O O . HIS A 1 110 ? -5.057 -0.833 26.428 1.00 93.00 110 HIS A O 1
ATOM 820 N N . VAL A 1 111 ? -4.066 0.717 25.135 1.00 94.56 111 VAL A N 1
ATOM 821 C CA . VAL A 1 111 ? -4.773 0.386 23.895 1.00 94.56 111 VAL A CA 1
ATOM 822 C C . VAL A 1 111 ? -4.007 -0.682 23.106 1.00 94.56 111 VAL A C 1
ATOM 824 O O . VAL A 1 111 ? -2.773 -0.647 23.072 1.00 94.56 111 VAL A O 1
ATOM 827 N N . PRO A 1 112 ? -4.697 -1.642 22.467 1.00 96.12 112 PRO A N 1
ATOM 828 C CA . PRO A 1 112 ? -4.058 -2.554 21.531 1.00 96.12 112 PRO A CA 1
ATOM 829 C C . PRO A 1 112 ? -3.547 -1.789 20.304 1.00 96.12 112 PRO A C 1
ATOM 831 O O . PRO A 1 112 ? -4.237 -0.919 19.767 1.00 96.12 112 PRO A O 1
ATOM 834 N N . VAL A 1 113 ? -2.348 -2.152 19.850 1.00 97.50 113 VAL A N 1
ATOM 835 C CA . VAL A 1 113 ? -1.812 -1.760 18.543 1.00 97.50 113 VAL A CA 1
ATOM 836 C C . VAL A 1 113 ? -1.917 -2.972 17.626 1.00 97.50 113 VAL A C 1
ATOM 838 O O . VAL A 1 113 ? -1.397 -4.038 17.954 1.00 97.50 113 VAL A O 1
ATOM 841 N N . LEU A 1 114 ? -2.600 -2.808 16.499 1.00 96.75 114 LEU A N 1
ATOM 842 C CA . LEU A 1 114 ? -2.780 -3.829 15.476 1.00 96.75 114 LEU A CA 1
ATOM 843 C C . LEU A 1 114 ? -2.061 -3.378 14.204 1.00 96.75 114 LEU A C 1
ATOM 845 O O . LEU A 1 114 ? -2.278 -2.263 13.729 1.00 96.75 114 LEU A O 1
ATOM 849 N N . VAL A 1 115 ? -1.207 -4.237 13.656 1.00 94.19 115 VAL A N 1
ATOM 850 C CA . VAL A 1 115 ? -0.471 -3.963 12.418 1.00 94.19 115 VAL A CA 1
ATOM 851 C C . VAL A 1 115 ? -0.773 -5.085 11.435 1.00 94.19 115 VAL A C 1
ATOM 853 O O . VAL A 1 115 ? -0.454 -6.240 11.710 1.00 94.19 115 VAL A O 1
ATOM 856 N N . SER A 1 116 ? -1.425 -4.754 10.323 1.00 88.75 116 SER A N 1
ATOM 857 C CA . SER A 1 116 ? -1.485 -5.623 9.141 1.00 88.75 116 SER A CA 1
ATOM 858 C C . SER A 1 116 ? -0.175 -5.485 8.387 1.00 88.75 116 SER A C 1
ATOM 860 O O . SER A 1 116 ? 0.236 -4.347 8.209 1.00 88.75 116 SER A O 1
ATOM 862 N N . SER A 1 117 ? 0.412 -6.607 7.948 1.00 87.56 117 SER A N 1
ATOM 863 C CA . SER A 1 117 ? 1.623 -6.721 7.114 1.00 87.56 117 SER A CA 1
ATOM 864 C C . SER A 1 117 ? 2.826 -5.874 7.567 1.00 87.56 117 SER A C 1
ATOM 866 O O . SER A 1 117 ? 2.732 -4.695 7.869 1.00 87.56 117 SER A O 1
ATOM 868 N N . VAL A 1 118 ? 4.029 -6.437 7.597 1.00 91.00 118 VAL A N 1
ATOM 869 C CA . VAL A 1 118 ? 5.227 -5.688 8.030 1.00 91.00 118 VAL A CA 1
ATOM 870 C C . VAL A 1 118 ? 6.366 -5.829 7.032 1.00 91.00 118 VAL A C 1
ATOM 872 O O . VAL A 1 118 ? 6.320 -6.667 6.139 1.00 91.00 118 VAL A O 1
ATOM 875 N N . GLY A 1 119 ? 7.352 -4.931 7.103 1.00 89.06 119 GLY A N 1
ATOM 876 C CA . GLY A 1 119 ? 8.458 -4.865 6.136 1.00 89.06 119 GLY A CA 1
ATOM 877 C C . GLY A 1 119 ? 8.061 -4.338 4.747 1.00 89.06 119 GLY A C 1
ATOM 878 O O . GLY A 1 119 ? 8.907 -3.813 4.020 1.00 89.06 119 GLY A O 1
ATOM 879 N N . GLY A 1 120 ? 6.771 -4.350 4.412 1.00 89.12 120 GLY A N 1
ATOM 880 C CA . GLY A 1 120 ? 6.203 -3.934 3.132 1.00 89.12 120 GLY A CA 1
ATOM 881 C C . GLY A 1 120 ? 5.688 -5.084 2.277 1.00 89.12 120 GLY A C 1
ATOM 882 O O . GLY A 1 120 ? 4.866 -4.831 1.410 1.00 89.12 120 GLY A O 1
ATOM 883 N N . ASP A 1 121 ? 6.135 -6.312 2.511 1.00 88.38 121 ASP A N 1
ATOM 884 C CA . ASP A 1 121 ? 5.689 -7.520 1.800 1.00 88.38 121 ASP A CA 1
ATOM 885 C C . ASP A 1 121 ? 4.985 -8.533 2.722 1.00 88.38 121 ASP A C 1
ATOM 887 O O . ASP A 1 121 ? 4.299 -9.420 2.228 1.00 88.38 121 ASP A O 1
ATOM 891 N N . GLY A 1 122 ? 5.109 -8.387 4.046 1.00 90.19 122 GLY A N 1
ATOM 892 C CA . GLY A 1 122 ? 4.473 -9.267 5.020 1.00 90.19 122 GLY A CA 1
ATOM 893 C C . GLY A 1 122 ? 5.084 -10.667 5.115 1.00 90.19 122 GLY A C 1
ATOM 894 O O . GLY A 1 122 ? 4.390 -11.557 5.604 1.00 90.19 122 GLY A O 1
ATOM 895 N N . SER A 1 123 ? 6.333 -10.878 4.671 1.00 91.12 123 SER A N 1
ATOM 896 C CA . SER A 1 123 ? 6.982 -12.195 4.783 1.00 91.12 123 SER A CA 1
ATOM 897 C C . SER A 1 123 ? 7.146 -12.636 6.238 1.00 91.12 123 SER A C 1
ATOM 899 O O . SER A 1 123 ? 7.232 -11.804 7.153 1.00 91.12 123 SER A O 1
ATOM 901 N N . ASN A 1 124 ? 7.233 -13.949 6.460 1.00 93.88 124 ASN A N 1
ATOM 902 C CA . ASN A 1 124 ? 7.433 -14.488 7.805 1.00 93.88 124 ASN A CA 1
ATOM 903 C C . ASN A 1 124 ? 8.730 -13.958 8.443 1.00 93.88 124 ASN A C 1
ATOM 905 O O . ASN A 1 124 ? 8.734 -13.620 9.627 1.00 93.88 124 ASN A O 1
ATOM 909 N N . GLU A 1 125 ? 9.803 -13.799 7.662 1.00 93.62 125 GLU A N 1
ATOM 910 C CA . GLU A 1 125 ? 11.072 -13.243 8.144 1.00 93.62 125 GLU A CA 1
ATOM 911 C C . GLU A 1 125 ? 10.925 -11.790 8.612 1.00 93.62 125 GLU A C 1
ATOM 913 O O . GLU A 1 125 ? 11.481 -11.407 9.643 1.00 93.62 125 GLU A O 1
ATOM 918 N N . HIS A 1 126 ? 10.158 -10.964 7.892 1.00 94.62 126 HIS A N 1
ATOM 919 C CA . HIS A 1 126 ? 9.901 -9.592 8.325 1.00 94.62 126 HIS A CA 1
ATOM 920 C C . HIS A 1 126 ? 8.979 -9.536 9.548 1.00 94.62 126 HIS A C 1
ATOM 922 O O . HIS A 1 126 ? 9.153 -8.655 10.394 1.00 94.62 126 HIS A O 1
ATOM 928 N N . VAL A 1 127 ? 8.033 -10.472 9.684 1.00 95.81 127 VAL A N 1
ATOM 929 C CA . VAL A 1 127 ? 7.227 -10.623 10.907 1.00 95.81 127 VAL A CA 1
ATOM 930 C C . VAL A 1 127 ? 8.130 -10.909 12.105 1.00 95.81 127 VAL A C 1
ATOM 932 O O . VAL A 1 127 ? 8.044 -10.198 13.110 1.00 95.81 127 VAL A O 1
ATOM 935 N N . ASP A 1 128 ? 9.045 -11.869 11.983 1.00 96.75 128 ASP A N 1
ATOM 936 C CA . ASP A 1 128 ? 9.993 -12.216 13.045 1.00 96.75 128 ASP A CA 1
ATOM 937 C C . ASP A 1 128 ? 10.903 -11.036 13.413 1.00 96.75 128 ASP A C 1
ATOM 939 O O . ASP A 1 128 ? 11.028 -10.698 14.595 1.00 96.75 128 ASP A O 1
ATOM 943 N N . LEU A 1 129 ? 11.440 -10.326 12.416 1.00 96.31 129 LEU A N 1
ATOM 944 C CA . LEU A 1 129 ? 12.259 -9.130 12.632 1.00 96.31 129 LEU A CA 1
ATOM 945 C C . LEU A 1 129 ? 11.499 -8.038 13.405 1.00 96.31 129 LEU A C 1
ATOM 947 O O . LEU A 1 129 ? 12.052 -7.388 14.295 1.00 96.31 129 LEU A O 1
ATOM 951 N N . PHE A 1 130 ? 10.214 -7.829 13.110 1.00 96.75 130 PHE A N 1
ATOM 952 C CA . PHE A 1 130 ? 9.392 -6.866 13.849 1.00 96.75 130 PHE A CA 1
ATOM 953 C C . PHE A 1 130 ? 9.138 -7.302 15.293 1.00 96.75 130 PHE A C 1
ATOM 955 O O . PHE A 1 130 ? 9.163 -6.458 16.193 1.00 96.75 130 PHE A O 1
ATOM 962 N N . ILE A 1 131 ? 8.937 -8.599 15.544 1.00 96.69 131 ILE A N 1
ATOM 963 C CA . ILE A 1 131 ? 8.814 -9.136 16.906 1.00 96.69 131 ILE A CA 1
ATOM 964 C C . ILE A 1 131 ? 10.101 -8.877 17.696 1.00 96.69 131 ILE A C 1
ATOM 966 O O . ILE A 1 131 ? 10.031 -8.449 18.852 1.00 96.69 131 ILE A O 1
ATOM 970 N N . GLU A 1 132 ? 11.266 -9.110 17.093 1.00 97.12 132 GLU A N 1
ATOM 971 C CA . GLU A 1 132 ? 12.567 -8.825 17.707 1.00 97.12 132 GLU A CA 1
ATOM 972 C C . GLU A 1 132 ? 12.725 -7.336 18.025 1.00 97.12 132 GLU A C 1
ATOM 974 O O . GLU A 1 132 ? 12.995 -6.982 19.176 1.00 97.12 132 GLU A O 1
ATOM 979 N N . MET A 1 133 ? 12.431 -6.452 17.064 1.00 97.06 133 MET A N 1
ATOM 980 C CA . MET A 1 133 ? 12.443 -5.003 17.290 1.00 97.06 133 MET A CA 1
ATOM 981 C C . MET A 1 133 ? 11.533 -4.597 18.457 1.00 97.06 133 MET A C 1
ATOM 983 O O . MET A 1 133 ? 11.941 -3.806 19.307 1.00 97.06 133 MET A O 1
ATOM 987 N N . ILE A 1 134 ? 10.314 -5.141 18.541 1.00 96.06 134 ILE A N 1
ATOM 988 C CA . ILE A 1 134 ? 9.371 -4.839 19.630 1.00 96.06 134 ILE A CA 1
ATOM 989 C C . ILE A 1 134 ? 9.918 -5.314 20.983 1.00 96.06 134 ILE A C 1
ATOM 991 O O . ILE A 1 134 ? 9.822 -4.574 21.966 1.00 96.06 134 ILE A O 1
ATOM 995 N N . LYS A 1 135 ? 10.518 -6.510 21.052 1.00 94.88 135 LYS A N 1
ATOM 996 C CA . LYS A 1 135 ? 11.138 -7.043 22.281 1.00 94.88 135 LYS A CA 1
ATOM 997 C C . LYS A 1 135 ? 12.284 -6.153 22.765 1.00 94.88 135 LYS A C 1
ATOM 999 O O . LYS A 1 135 ? 12.347 -5.810 23.951 1.00 94.88 135 LYS A O 1
ATOM 1004 N N . GLU A 1 136 ? 13.162 -5.740 21.859 1.00 96.12 136 GLU A N 1
ATOM 1005 C CA . GLU A 1 136 ? 14.290 -4.858 22.171 1.00 96.12 136 GLU A CA 1
ATOM 1006 C C . GLU A 1 136 ? 13.821 -3.470 22.616 1.00 96.12 136 GLU A C 1
ATOM 1008 O O . GLU A 1 136 ? 14.278 -2.952 23.637 1.00 96.12 136 GLU A O 1
ATOM 1013 N N . ILE A 1 137 ? 12.851 -2.889 21.905 1.00 96.62 137 ILE A N 1
ATOM 1014 C CA . ILE A 1 137 ? 12.255 -1.593 22.248 1.00 96.62 137 ILE A CA 1
ATOM 1015 C C . ILE A 1 137 ? 11.598 -1.659 23.629 1.00 96.62 137 ILE A C 1
ATOM 1017 O O . ILE A 1 137 ? 11.865 -0.800 24.470 1.00 96.62 137 ILE A O 1
ATOM 1021 N N . SER A 1 138 ? 10.790 -2.688 23.894 1.00 94.06 138 SER A N 1
ATOM 1022 C CA . SER A 1 138 ? 10.141 -2.898 25.194 1.00 94.06 138 SER A CA 1
ATOM 1023 C C . SER A 1 138 ? 11.158 -2.969 26.334 1.00 94.06 138 SER A C 1
ATOM 1025 O O . SER A 1 138 ? 10.937 -2.386 27.397 1.00 94.06 138 SER A O 1
ATOM 1027 N N . SER A 1 139 ? 12.285 -3.647 26.099 1.00 92.44 139 SER A N 1
ATOM 1028 C CA . SER A 1 139 ? 13.385 -3.744 27.062 1.00 92.44 139 SER A CA 1
ATOM 1029 C C . SER A 1 139 ? 14.053 -2.382 27.279 1.00 92.44 139 SER A C 1
ATOM 1031 O O . SER A 1 139 ? 14.253 -1.968 28.418 1.00 92.44 139 SER A O 1
ATOM 1033 N N . SER A 1 140 ? 14.323 -1.637 26.200 1.00 94.62 140 SER A N 1
ATOM 1034 C CA . SER A 1 140 ? 14.958 -0.310 26.260 1.00 94.62 140 SER A CA 1
ATOM 1035 C C . SER A 1 140 ? 14.108 0.752 26.967 1.00 94.62 140 SER A C 1
ATOM 1037 O O . SER A 1 140 ? 14.643 1.653 27.611 1.00 94.62 140 SER A O 1
ATOM 1039 N N . LEU A 1 141 ? 12.780 0.636 26.882 1.00 94.06 141 LEU A N 1
ATOM 1040 C CA . LEU A 1 141 ? 11.837 1.550 27.525 1.00 94.06 141 LEU A CA 1
ATOM 1041 C C . LEU A 1 141 ? 11.568 1.199 28.996 1.00 94.06 141 LEU A C 1
ATOM 1043 O O . LEU A 1 141 ? 10.749 1.869 29.622 1.00 94.06 141 LEU A O 1
ATOM 1047 N N . ASN A 1 142 ? 12.234 0.176 29.549 1.00 86.69 142 ASN A N 1
ATOM 1048 C CA . ASN A 1 142 ? 11.971 -0.360 30.888 1.00 86.69 142 ASN A CA 1
ATOM 1049 C C . ASN A 1 142 ? 10.471 -0.599 31.113 1.00 86.69 142 ASN A C 1
ATOM 1051 O O . ASN A 1 142 ? 9.906 -0.173 32.124 1.00 86.69 142 ASN A O 1
ATOM 1055 N N . CYS A 1 143 ? 9.814 -1.226 30.130 1.00 85.94 143 CYS A N 1
ATOM 1056 C CA . CYS A 1 143 ? 8.377 -1.450 30.177 1.00 85.94 143 CYS A CA 1
ATOM 1057 C C . CYS A 1 143 ? 8.006 -2.156 31.497 1.00 85.94 143 CYS A C 1
ATOM 1059 O O . CYS A 1 143 ? 8.547 -3.225 31.785 1.00 85.94 143 CYS A O 1
ATOM 1061 N N . PRO A 1 144 ? 7.080 -1.603 32.304 1.00 82.56 144 PRO A N 1
ATOM 1062 C CA . PRO A 1 144 ? 6.777 -2.131 33.637 1.00 82.56 144 PRO A CA 1
ATOM 1063 C C . PRO A 1 144 ? 6.049 -3.483 33.601 1.00 82.56 144 PRO A C 1
ATOM 1065 O O . PRO A 1 144 ? 5.803 -4.090 34.640 1.00 82.56 144 PRO A O 1
ATOM 1068 N N . ARG A 1 145 ? 5.660 -3.940 32.407 1.00 83.06 145 ARG A N 1
ATOM 1069 C CA . ARG A 1 145 ? 4.941 -5.186 32.162 1.00 83.06 145 ARG A CA 1
ATOM 1070 C C . ARG A 1 145 ? 5.465 -5.862 30.906 1.00 83.06 145 ARG A C 1
ATOM 1072 O O . ARG A 1 145 ? 5.899 -5.198 29.969 1.00 83.06 145 ARG A O 1
ATOM 1079 N N . GLU A 1 146 ? 5.347 -7.178 30.858 1.00 85.31 146 GLU A N 1
ATOM 1080 C CA . GLU A 1 146 ? 5.603 -7.922 29.632 1.00 85.31 146 GLU A CA 1
ATOM 1081 C C . GLU A 1 146 ? 4.530 -7.586 28.584 1.00 85.31 146 GLU A C 1
ATOM 1083 O O . GLU A 1 146 ? 3.324 -7.687 28.845 1.00 85.31 146 GLU A O 1
ATOM 1088 N N . LEU A 1 147 ? 4.962 -7.144 27.401 1.00 91.19 147 LEU A N 1
ATOM 1089 C CA . LEU A 1 147 ? 4.054 -6.896 26.286 1.00 91.19 147 LEU A CA 1
ATOM 1090 C C . LEU A 1 147 ? 3.614 -8.229 25.687 1.00 91.19 147 LEU A C 1
ATOM 1092 O O . LEU A 1 147 ? 4.435 -9.041 25.269 1.00 91.19 147 LEU A O 1
ATOM 1096 N N . LYS A 1 148 ? 2.299 -8.430 25.595 1.00 93.81 148 LYS A N 1
ATOM 1097 C CA . LYS A 1 148 ? 1.736 -9.570 24.871 1.00 93.81 148 LYS A CA 1
ATOM 1098 C C . LYS A 1 148 ? 1.778 -9.270 23.378 1.00 93.81 148 LYS A C 1
ATOM 1100 O O . LYS A 1 148 ? 1.033 -8.413 22.908 1.00 93.81 148 LYS A O 1
ATOM 1105 N N . VAL A 1 149 ? 2.634 -9.984 22.657 1.00 94.62 149 VAL A N 1
ATOM 1106 C CA . VAL A 1 149 ? 2.750 -9.898 21.199 1.00 94.62 149 VAL A CA 1
ATOM 1107 C C . VAL A 1 149 ? 2.155 -11.164 20.594 1.00 94.62 149 VAL A C 1
ATOM 1109 O O . VAL A 1 149 ? 2.544 -12.270 20.964 1.00 94.62 149 VAL A O 1
ATOM 1112 N N . LEU A 1 150 ? 1.199 -10.997 19.681 1.00 95.25 150 LEU A N 1
ATOM 1113 C CA . LEU A 1 150 ? 0.642 -12.076 18.871 1.00 95.25 150 LEU A CA 1
ATOM 1114 C C . LEU A 1 150 ? 1.078 -11.849 17.425 1.00 95.25 150 LEU A C 1
ATOM 1116 O O . LEU A 1 150 ? 0.815 -10.783 16.874 1.00 95.25 150 LEU A O 1
ATOM 1120 N N . ALA A 1 151 ? 1.712 -12.853 16.830 1.00 95.31 151 ALA A N 1
ATOM 1121 C CA . ALA A 1 151 ? 2.061 -12.861 15.418 1.00 95.31 151 ALA A CA 1
ATOM 1122 C C . ALA A 1 151 ? 1.152 -13.828 14.660 1.00 95.31 151 ALA A C 1
ATOM 1124 O O . ALA A 1 151 ? 0.853 -14.922 15.143 1.00 95.31 151 ALA A O 1
ATOM 1125 N N . VAL A 1 152 ? 0.705 -13.403 13.482 1.00 92.12 152 VAL A N 1
ATOM 1126 C CA . VAL A 1 152 ? -0.087 -14.215 12.560 1.00 92.12 152 VAL A CA 1
ATOM 1127 C C . VAL A 1 152 ? 0.707 -14.314 11.268 1.00 92.12 152 VAL A C 1
ATOM 1129 O O . VAL A 1 152 ? 0.975 -13.300 10.633 1.00 92.12 152 VAL A O 1
ATOM 1132 N N . TYR A 1 153 ? 1.084 -15.536 10.909 1.00 92.06 153 TYR A N 1
ATOM 1133 C CA . TYR A 1 153 ? 1.842 -15.837 9.700 1.00 92.06 153 TYR A CA 1
ATOM 1134 C C . TYR A 1 153 ? 0.874 -16.294 8.608 1.00 92.06 153 TYR A C 1
ATOM 1136 O O . TYR A 1 153 ? 0.030 -17.161 8.853 1.00 92.06 153 TYR A O 1
ATOM 1144 N N . SER A 1 154 ? 0.978 -15.699 7.423 1.00 86.81 154 SER A N 1
ATOM 1145 C CA . SER A 1 154 ? 0.103 -15.977 6.273 1.00 86.81 154 SER A CA 1
ATOM 1146 C C . SER A 1 154 ? 0.863 -16.439 5.029 1.00 86.81 154 SER A C 1
ATOM 1148 O O . SER A 1 154 ? 0.236 -16.736 4.011 1.00 86.81 154 SER A O 1
ATOM 1150 N N . GLU A 1 155 ? 2.193 -16.534 5.098 1.00 86.38 155 GLU A N 1
ATOM 1151 C CA . GLU A 1 155 ? 3.007 -17.003 3.983 1.00 86.38 155 GLU A CA 1
ATOM 1152 C C . GLU A 1 155 ? 2.701 -18.468 3.647 1.00 86.38 155 GLU A C 1
ATOM 1154 O O . GLU A 1 155 ? 2.610 -19.338 4.519 1.00 86.38 155 GLU A O 1
ATOM 1159 N N . LEU A 1 156 ? 2.542 -18.744 2.354 1.00 86.38 156 LEU A N 1
ATOM 1160 C CA . LEU A 1 156 ? 2.257 -20.079 1.849 1.00 86.38 156 LEU A CA 1
ATOM 1161 C C . LEU A 1 156 ? 3.549 -20.764 1.413 1.00 86.38 156 LEU A C 1
ATOM 1163 O O . LEU A 1 156 ? 4.293 -20.250 0.582 1.00 86.38 156 LEU A O 1
ATOM 1167 N N . SER A 1 157 ? 3.774 -21.975 1.923 1.00 88.12 157 SER A N 1
ATOM 1168 C CA . SER A 1 157 ? 4.915 -22.807 1.530 1.00 88.12 157 SER A CA 1
ATOM 1169 C C . SER A 1 157 ? 4.915 -23.084 0.022 1.00 88.12 157 SER A C 1
ATOM 1171 O O . SER A 1 157 ? 3.850 -23.331 -0.563 1.00 88.12 157 SER A O 1
ATOM 1173 N N . LYS A 1 158 ? 6.101 -23.137 -0.590 1.00 85.56 158 LYS A N 1
ATOM 1174 C CA . LYS A 1 158 ? 6.264 -23.418 -2.026 1.00 85.56 158 LYS A CA 1
ATOM 1175 C C . LYS A 1 158 ? 5.651 -24.757 -2.421 1.00 85.56 158 LYS A C 1
ATOM 1177 O O . LYS A 1 158 ? 5.065 -24.855 -3.490 1.00 85.56 158 LYS A O 1
ATOM 1182 N N . GLU A 1 159 ? 5.695 -25.743 -1.534 1.00 88.94 159 GLU A N 1
ATOM 1183 C CA . GLU A 1 159 ? 5.124 -27.075 -1.727 1.00 88.94 159 GLU A CA 1
ATOM 1184 C C . GLU A 1 159 ? 3.596 -27.023 -1.874 1.00 88.94 159 GLU A C 1
ATOM 1186 O O . GLU A 1 159 ? 3.022 -27.703 -2.726 1.00 88.94 159 GLU A O 1
ATOM 1191 N N . VAL A 1 160 ? 2.917 -26.195 -1.070 1.00 89.50 160 VAL A N 1
ATOM 1192 C CA . VAL A 1 160 ? 1.465 -25.973 -1.191 1.00 89.50 160 VAL A CA 1
ATOM 1193 C C . VAL A 1 160 ? 1.140 -25.292 -2.517 1.00 89.50 160 VAL A C 1
ATOM 1195 O O . VAL A 1 160 ? 0.213 -25.727 -3.202 1.00 89.50 160 VAL A O 1
ATOM 1198 N N . VAL A 1 161 ? 1.909 -24.266 -2.894 1.00 87.75 161 VAL A N 1
ATOM 1199 C CA . VAL A 1 161 ? 1.718 -23.543 -4.161 1.00 87.75 161 VAL A CA 1
ATOM 1200 C C . VAL A 1 161 ? 1.951 -24.468 -5.357 1.00 87.75 161 VAL A C 1
ATOM 1202 O O . VAL A 1 161 ? 1.109 -24.527 -6.247 1.00 87.75 161 VAL A O 1
ATOM 1205 N N . GLU A 1 162 ? 3.029 -25.250 -5.362 1.00 86.12 162 GLU A N 1
ATOM 1206 C CA . GLU A 1 162 ? 3.357 -26.208 -6.422 1.00 86.12 162 GLU A CA 1
ATOM 1207 C C . GLU A 1 162 ? 2.288 -27.295 -6.550 1.00 86.12 162 GLU A C 1
ATOM 1209 O O . GLU A 1 162 ? 1.791 -27.557 -7.646 1.00 86.12 162 GLU A O 1
ATOM 1214 N N . LYS A 1 163 ? 1.852 -27.876 -5.427 1.00 88.81 163 LYS A N 1
ATOM 1215 C CA . LYS A 1 163 ? 0.775 -28.872 -5.419 1.00 88.81 163 LYS A CA 1
ATOM 1216 C C . LYS A 1 163 ? -0.520 -28.306 -6.002 1.00 88.81 163 LYS A C 1
ATOM 1218 O O . LYS A 1 163 ? -1.190 -28.990 -6.774 1.00 88.81 163 LYS A O 1
ATOM 1223 N N . LYS A 1 164 ? -0.878 -27.073 -5.634 1.00 88.69 164 LYS A N 1
ATOM 1224 C CA . LYS A 1 164 ? -2.070 -26.378 -6.138 1.00 88.69 164 LYS A CA 1
ATOM 1225 C C . LYS A 1 164 ? -1.939 -26.014 -7.617 1.00 88.69 164 LYS A C 1
ATOM 1227 O O . LYS A 1 164 ? -2.911 -26.147 -8.354 1.00 88.69 164 LYS A O 1
ATOM 1232 N N . LEU A 1 165 ? -0.742 -25.643 -8.066 1.00 84.56 165 LEU A N 1
ATOM 1233 C CA . LEU A 1 165 ? -0.451 -25.372 -9.471 1.00 84.56 165 LEU A CA 1
ATOM 1234 C C . LEU A 1 165 ? -0.612 -26.632 -10.330 1.00 84.56 165 LEU A C 1
ATOM 1236 O O . LEU A 1 165 ? -1.329 -26.604 -11.325 1.00 84.56 165 LEU A O 1
ATOM 1240 N N . VAL A 1 166 ? -0.002 -27.750 -9.920 1.00 87.88 166 VAL A N 1
ATOM 1241 C CA . VAL A 1 166 ? -0.104 -29.044 -10.622 1.00 87.88 166 VAL A CA 1
ATOM 1242 C C . VAL A 1 166 ? -1.547 -29.559 -10.644 1.00 87.88 166 VAL A C 1
ATOM 1244 O O . VAL A 1 166 ? -1.964 -30.171 -11.624 1.00 87.88 166 VAL A O 1
ATOM 1247 N N . ALA A 1 167 ? -2.322 -29.287 -9.591 1.00 92.31 167 ALA A N 1
ATOM 1248 C CA . ALA A 1 167 ? -3.739 -29.637 -9.518 1.00 92.31 167 ALA A CA 1
ATOM 1249 C C . ALA A 1 167 ? -4.652 -28.760 -10.400 1.00 92.31 167 ALA A C 1
ATOM 1251 O O . ALA A 1 167 ? -5.820 -29.100 -10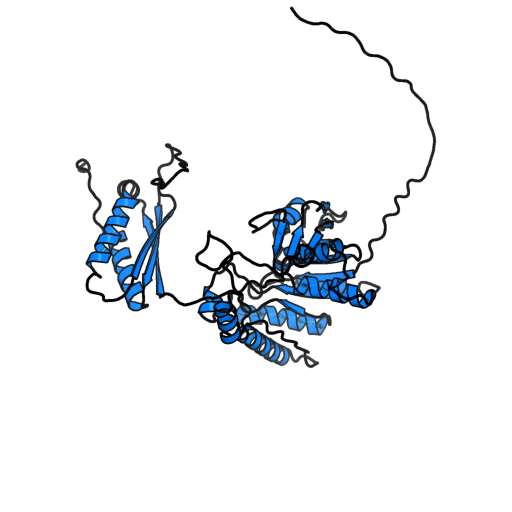.565 1.00 92.31 167 ALA A O 1
ATOM 1252 N N . GLY A 1 168 ? -4.148 -27.657 -10.966 1.00 86.31 168 GLY A N 1
ATOM 1253 C CA . GLY A 1 168 ? -4.958 -26.703 -11.730 1.00 86.31 168 GLY A CA 1
ATOM 1254 C C . GLY A 1 168 ? -5.812 -25.766 -10.866 1.00 86.31 168 GLY A C 1
ATOM 1255 O O . GLY A 1 168 ? -6.695 -25.097 -11.393 1.00 86.31 168 GLY A O 1
ATOM 1256 N N . ASP A 1 169 ? -5.536 -25.679 -9.560 1.00 87.88 169 ASP A N 1
ATOM 1257 C CA . ASP A 1 169 ? -6.258 -24.824 -8.602 1.00 87.88 169 ASP A CA 1
ATOM 1258 C C . ASP A 1 169 ? -5.759 -23.362 -8.613 1.00 87.88 169 ASP A C 1
ATOM 1260 O O . ASP A 1 169 ? -6.245 -22.530 -7.846 1.00 87.88 169 ASP A O 1
ATOM 1264 N N . ILE A 1 170 ? -4.753 -23.043 -9.435 1.00 84.88 170 ILE A N 1
ATOM 1265 C CA . ILE A 1 170 ? -4.179 -21.700 -9.575 1.00 84.88 170 ILE A CA 1
ATOM 1266 C C . ILE A 1 170 ? -4.432 -21.199 -10.993 1.00 84.88 170 ILE A C 1
ATOM 1268 O O . ILE A 1 170 ? -4.018 -21.820 -11.970 1.00 84.88 170 ILE A O 1
ATOM 1272 N N . SER A 1 171 ? -5.060 -20.031 -11.093 1.00 78.06 171 SER A N 1
ATOM 1273 C CA . SER A 1 171 ? -5.299 -19.325 -12.350 1.00 78.06 171 SER A CA 1
ATOM 1274 C C . SER A 1 171 ? -4.583 -17.975 -12.372 1.00 78.06 171 SER A C 1
ATOM 1276 O O . SER A 1 171 ? -4.455 -17.308 -11.344 1.00 78.06 171 SER A O 1
ATOM 1278 N N . GLY A 1 172 ? -4.155 -17.534 -13.558 1.00 71.31 172 GLY A N 1
ATOM 1279 C CA . GLY A 1 172 ? -3.673 -16.166 -13.757 1.00 71.31 172 GLY A CA 1
ATOM 1280 C C . GLY A 1 172 ? -4.789 -15.132 -13.553 1.00 71.31 172 GLY A C 1
ATOM 1281 O O . GLY A 1 172 ? -5.958 -15.414 -13.795 1.00 71.31 172 GLY A O 1
ATOM 1282 N N . CYS A 1 173 ? -4.434 -13.919 -13.124 1.00 66.44 173 CYS A N 1
ATOM 1283 C CA . CYS A 1 173 ? -5.393 -12.849 -12.813 1.00 66.44 173 CYS A CA 1
ATOM 1284 C C . CYS A 1 173 ? -5.886 -12.024 -14.032 1.00 66.44 173 CYS A C 1
ATOM 1286 O O . CYS A 1 173 ? -6.370 -10.910 -13.831 1.00 66.44 173 CYS A O 1
ATOM 1288 N N . GLY A 1 174 ? -5.755 -12.525 -15.268 1.00 58.25 174 GLY A N 1
ATOM 1289 C CA . GLY A 1 174 ? -6.199 -11.857 -16.507 1.00 58.25 174 GLY A CA 1
ATOM 1290 C C . GLY A 1 174 ? -5.159 -11.854 -17.639 1.00 58.25 174 GLY A C 1
ATOM 1291 O O . GLY A 1 174 ? -4.033 -12.302 -17.435 1.00 58.25 174 GLY A O 1
ATOM 1292 N N . ASP A 1 175 ? -5.557 -11.341 -18.813 1.00 49.16 175 ASP A N 1
ATOM 1293 C CA . ASP A 1 175 ? -4.780 -11.371 -20.072 1.00 49.16 175 ASP A CA 1
ATOM 1294 C C . ASP A 1 175 ? -3.737 -10.243 -20.204 1.00 49.16 175 ASP A C 1
ATOM 1296 O O . ASP A 1 175 ? -2.723 -10.398 -20.880 1.00 49.16 175 ASP A O 1
ATOM 1300 N N . GLU A 1 176 ? -3.971 -9.098 -19.555 1.00 46.25 176 GLU A N 1
ATOM 1301 C CA . GLU A 1 176 ? -3.140 -7.877 -19.641 1.00 46.25 176 GLU A CA 1
ATOM 1302 C C . GLU A 1 176 ? -1.825 -7.982 -18.851 1.00 46.25 176 GLU A C 1
ATOM 1304 O O . GLU A 1 176 ? -1.007 -7.061 -18.849 1.00 46.25 176 GLU A O 1
ATOM 1309 N N . VAL A 1 177 ? -1.616 -9.107 -18.169 1.00 50.75 177 VAL A N 1
ATOM 1310 C CA . VAL A 1 177 ? -0.421 -9.386 -17.383 1.00 50.75 177 VAL A CA 1
ATOM 1311 C C . VAL A 1 177 ? 0.093 -10.775 -17.766 1.00 50.75 177 VAL A C 1
ATOM 1313 O O . VAL A 1 177 ? -0.711 -11.709 -17.816 1.00 50.75 177 VAL A O 1
ATOM 1316 N N . PRO A 1 178 ? 1.412 -10.972 -17.996 1.00 51.09 178 PRO A N 1
ATOM 1317 C CA . PRO A 1 178 ? 2.002 -12.314 -17.957 1.00 51.09 178 PRO A CA 1
ATOM 1318 C C . PRO A 1 178 ? 1.460 -13.058 -16.731 1.00 51.09 178 PRO A C 1
ATOM 1320 O O . PRO A 1 178 ? 1.316 -12.409 -15.700 1.00 51.09 178 PRO A O 1
ATOM 1323 N N . GLN A 1 179 ? 1.113 -14.353 -16.827 1.00 45.28 179 GLN A N 1
ATOM 1324 C CA . GLN A 1 179 ? 0.383 -15.047 -15.749 1.00 45.28 179 GLN A CA 1
ATOM 1325 C C . GLN A 1 179 ? 0.843 -14.596 -14.346 1.00 45.28 179 GLN A C 1
ATOM 1327 O O . GLN A 1 179 ? 2.007 -14.788 -13.997 1.00 45.28 179 GLN A O 1
ATOM 1332 N N . LEU A 1 180 ? -0.126 -13.997 -13.622 1.00 43.06 180 LEU A N 1
ATOM 1333 C CA . LEU A 1 180 ? -0.086 -13.202 -12.375 1.00 43.06 180 LEU A CA 1
ATOM 1334 C C . LEU A 1 180 ? 0.164 -11.677 -12.503 1.00 43.06 180 LEU A C 1
ATOM 1336 O O . LEU A 1 180 ? 1.294 -11.225 -12.399 1.00 43.06 180 LEU A O 1
ATOM 1340 N N . THR A 1 181 ? -0.916 -10.868 -12.580 1.00 36.94 181 THR A N 1
ATOM 1341 C CA . THR A 1 181 ? -1.325 -9.866 -11.551 1.00 36.94 181 THR A CA 1
ATOM 1342 C C . THR A 1 181 ? -2.696 -9.205 -11.837 1.00 36.94 181 THR A C 1
ATOM 1344 O O . THR A 1 181 ? -3.012 -8.826 -12.954 1.00 36.94 181 THR A O 1
ATOM 1347 N N . ARG A 1 182 ? -3.506 -9.024 -10.784 1.00 34.16 182 ARG A N 1
ATOM 1348 C CA . ARG A 1 182 ? -4.254 -7.793 -10.444 1.00 34.16 182 ARG A CA 1
ATOM 1349 C C . ARG A 1 182 ? -4.201 -7.645 -8.922 1.00 34.16 182 ARG A C 1
ATOM 1351 O O . ARG A 1 182 ? -4.043 -8.636 -8.217 1.00 34.16 182 ARG A O 1
ATOM 1358 N N . ARG A 1 183 ? -4.224 -6.413 -8.413 1.00 43.31 183 ARG A N 1
ATOM 1359 C CA . ARG A 1 183 ? -4.015 -6.052 -6.999 1.00 43.31 183 ARG A CA 1
ATOM 1360 C C . ARG A 1 183 ? -5.183 -6.486 -6.109 1.00 43.31 183 ARG A C 1
ATOM 1362 O O . ARG A 1 183 ? -6.328 -6.216 -6.447 1.00 43.31 183 ARG A O 1
ATOM 1369 N N . ALA A 1 184 ? -4.883 -7.124 -4.982 1.00 43.84 184 ALA A N 1
ATOM 1370 C CA . ALA A 1 184 ? -5.856 -7.420 -3.939 1.00 43.84 184 ALA A CA 1
ATOM 1371 C C . ALA A 1 184 ? -5.479 -6.577 -2.724 1.00 43.84 184 ALA A C 1
ATOM 1373 O O . ALA A 1 184 ? -4.340 -6.622 -2.275 1.00 43.84 184 ALA A O 1
ATOM 1374 N N . TYR A 1 185 ? -6.425 -5.769 -2.268 1.00 52.19 185 TYR A N 1
ATOM 1375 C CA . TYR A 1 185 ? -6.309 -4.990 -1.045 1.00 52.19 185 TYR A CA 1
ATOM 1376 C C . TYR A 1 185 ? -7.086 -5.729 0.022 1.00 52.19 185 TYR A C 1
ATOM 1378 O O . TYR A 1 185 ? -8.188 -6.206 -0.268 1.00 52.19 185 TYR A O 1
ATOM 1386 N N . ASP A 1 186 ? -6.542 -5.797 1.226 1.00 69.06 186 ASP A N 1
ATOM 1387 C CA . ASP A 1 186 ? -7.261 -6.389 2.337 1.00 69.06 186 ASP A CA 1
ATOM 1388 C C . ASP A 1 186 ? -7.102 -5.523 3.590 1.00 69.06 186 ASP A C 1
ATOM 1390 O O . ASP A 1 186 ? -6.132 -5.687 4.329 1.00 69.06 186 ASP A O 1
ATOM 1394 N N . PRO A 1 187 ? -8.064 -4.629 3.893 1.00 83.44 187 PRO A N 1
ATOM 1395 C CA . PRO A 1 187 ? -8.099 -3.927 5.171 1.00 83.44 187 PRO A CA 1
ATOM 1396 C C . PRO A 1 187 ? -8.526 -4.866 6.322 1.00 83.44 187 PRO A C 1
ATOM 1398 O O . PRO A 1 187 ? -9.178 -4.435 7.279 1.00 83.44 187 PRO A O 1
ATOM 1401 N N . ALA A 1 188 ? -8.173 -6.156 6.243 1.00 87.31 188 ALA A N 1
ATOM 1402 C CA . ALA A 1 188 ? -8.598 -7.246 7.115 1.00 87.31 188 ALA A CA 1
ATOM 1403 C C . ALA A 1 188 ? -8.502 -6.887 8.588 1.00 87.31 188 ALA A C 1
ATOM 1405 O O . ALA A 1 188 ? -9.415 -7.190 9.348 1.00 87.31 188 ALA A O 1
ATOM 1406 N N . ILE A 1 189 ? -7.419 -6.233 9.011 1.00 91.00 189 ILE A N 1
ATOM 1407 C CA . ILE A 1 189 ? -7.216 -5.928 10.427 1.00 91.00 189 ILE A CA 1
ATOM 1408 C C . ILE A 1 189 ? -8.196 -4.861 10.947 1.00 91.00 189 ILE A C 1
ATOM 1410 O O . ILE A 1 189 ? -8.659 -4.957 12.086 1.00 91.00 189 ILE A O 1
ATOM 1414 N N . PHE A 1 190 ? -8.578 -3.896 10.103 1.00 95.31 190 PHE A N 1
ATOM 1415 C CA . PHE A 1 190 ? -9.611 -2.903 10.412 1.00 95.31 190 PHE A CA 1
ATOM 1416 C C . PHE A 1 190 ? -10.978 -3.583 10.512 1.00 95.31 190 PHE A C 1
ATOM 1418 O O . PHE A 1 190 ? -11.692 -3.413 11.504 1.00 95.31 190 PHE A O 1
ATOM 1425 N N . VAL A 1 191 ? -11.298 -4.424 9.523 1.00 94.31 191 VAL A N 1
ATOM 1426 C CA . VAL A 1 191 ? -12.552 -5.188 9.470 1.00 94.31 191 VAL A CA 1
ATOM 1427 C C . VAL A 1 191 ? -12.666 -6.136 10.662 1.00 94.31 191 VAL A C 1
ATOM 1429 O O . VAL A 1 191 ? -13.697 -6.164 11.331 1.00 94.31 191 VAL A O 1
ATOM 1432 N N . ALA A 1 192 ? -11.600 -6.869 10.983 1.00 93.25 192 ALA A N 1
ATOM 1433 C CA . ALA A 1 192 ? -11.551 -7.818 12.087 1.00 93.25 192 ALA A CA 1
ATOM 1434 C C . ALA A 1 192 ? -11.763 -7.131 13.438 1.00 93.25 192 ALA A C 1
ATOM 1436 O O . ALA A 1 192 ? -12.492 -7.662 14.278 1.00 93.25 192 ALA A O 1
ATOM 1437 N N . PHE A 1 193 ? -11.179 -5.948 13.658 1.00 95.75 193 PHE A N 1
ATOM 1438 C CA . PHE A 1 193 ? -11.390 -5.204 14.899 1.00 95.75 193 PHE A CA 1
ATOM 1439 C C . PHE A 1 193 ? -12.851 -4.761 15.057 1.00 95.75 193 PHE A C 1
ATOM 1441 O O . PHE A 1 193 ? -13.451 -4.986 16.114 1.00 95.75 193 PHE A O 1
ATOM 1448 N N . CYS A 1 194 ? -13.458 -4.184 14.017 1.00 96.00 194 CYS A N 1
ATOM 1449 C CA . CYS A 1 194 ? -14.869 -3.791 14.047 1.00 96.00 194 CYS A CA 1
ATOM 1450 C C . CYS A 1 194 ? -15.795 -5.000 14.223 1.00 96.00 194 CYS A C 1
ATOM 1452 O O . CYS A 1 194 ? -16.633 -5.023 15.129 1.00 96.00 194 CYS A O 1
ATOM 1454 N N . ALA A 1 195 ? -15.593 -6.046 13.422 1.00 94.62 195 ALA A N 1
ATOM 1455 C CA . ALA A 1 195 ? -16.404 -7.251 13.469 1.00 94.62 195 ALA A CA 1
ATOM 1456 C C . ALA A 1 195 ? -16.288 -7.971 14.814 1.00 94.62 195 ALA A C 1
ATOM 1458 O O . ALA A 1 195 ? -17.304 -8.375 15.369 1.00 94.62 195 ALA A O 1
ATOM 1459 N N . MET A 1 196 ? -15.093 -8.067 15.402 1.00 94.25 196 MET A N 1
ATOM 1460 C CA . MET A 1 196 ? -14.911 -8.663 16.728 1.00 94.25 196 MET A CA 1
ATOM 1461 C C . MET A 1 196 ? -15.720 -7.926 17.800 1.00 94.25 196 MET A C 1
ATOM 1463 O O . MET A 1 196 ? -16.319 -8.573 18.658 1.00 94.25 196 MET A O 1
ATOM 1467 N N . ASN A 1 197 ? -15.754 -6.591 17.768 1.00 94.56 197 ASN A N 1
ATOM 1468 C CA . ASN A 1 197 ? -16.544 -5.813 18.722 1.00 94.56 197 ASN A CA 1
ATOM 1469 C C . ASN A 1 197 ? -18.052 -5.975 18.478 1.00 94.56 197 ASN A C 1
ATOM 1471 O O . ASN A 1 197 ? -18.807 -6.104 19.437 1.00 94.56 197 ASN A O 1
ATOM 1475 N N . CYS A 1 198 ? -18.489 -6.086 17.221 1.00 92.19 198 CYS A N 1
ATOM 1476 C CA . CYS A 1 198 ? -19.892 -6.359 16.902 1.00 92.19 198 CYS A CA 1
ATOM 1477 C C . CYS A 1 198 ? -20.331 -7.767 17.348 1.00 92.19 198 CYS A C 1
ATOM 1479 O O . CYS A 1 198 ? -21.368 -7.937 17.995 1.00 92.19 198 CYS A O 1
ATOM 1481 N N . VAL A 1 199 ? -19.513 -8.780 17.057 1.00 90.25 199 VAL A N 1
ATOM 1482 C CA . VAL A 1 199 ? -19.748 -10.185 17.418 1.00 90.25 199 VAL A CA 1
ATOM 1483 C C . VAL A 1 199 ? -19.755 -10.372 18.934 1.00 90.25 199 VAL A C 1
ATOM 1485 O O . VAL A 1 199 ? -20.629 -11.058 19.455 1.00 90.25 199 VAL A O 1
ATOM 1488 N N . LYS A 1 200 ? -18.846 -9.725 19.675 1.00 86.00 200 LYS A N 1
ATOM 1489 C CA . LYS A 1 200 ? -18.847 -9.763 21.150 1.00 86.00 200 LYS A CA 1
ATOM 1490 C C . LYS A 1 200 ? -20.137 -9.202 21.746 1.00 86.00 200 LYS A C 1
ATOM 1492 O O . LYS A 1 200 ? -20.626 -9.743 22.731 1.00 86.00 200 LYS A O 1
ATOM 1497 N N . SER A 1 201 ? -20.688 -8.143 21.157 1.00 78.00 201 SER A N 1
ATOM 1498 C CA . SER A 1 201 ? -21.939 -7.541 21.629 1.00 78.00 201 SER A CA 1
ATOM 1499 C C . SER A 1 201 ? -23.186 -8.344 21.244 1.00 78.00 201 SER A C 1
ATOM 1501 O O . SER A 1 201 ? -24.162 -8.320 21.986 1.00 78.00 201 SER A O 1
ATOM 1503 N N . SER A 1 202 ? -23.170 -9.047 20.106 1.00 78.38 202 SER A N 1
ATOM 1504 C CA . SER A 1 202 ? -24.342 -9.745 19.541 1.00 78.38 202 SER A CA 1
ATOM 1505 C C . SER A 1 202 ? -24.320 -11.273 19.691 1.00 78.38 202 SER A C 1
ATOM 1507 O O . SER A 1 202 ? -25.321 -11.924 19.402 1.00 78.38 202 SER A O 1
ATOM 1509 N N . SER A 1 203 ? -23.194 -11.865 20.104 1.00 79.25 203 SER A N 1
ATOM 1510 C CA . SER A 1 203 ? -22.943 -13.321 20.142 1.00 79.25 203 SER A CA 1
ATOM 1511 C C . SER A 1 203 ? -23.187 -14.060 18.814 1.00 79.25 203 SER A C 1
ATOM 1513 O O . SER A 1 203 ? -23.395 -15.272 18.805 1.00 79.25 203 SER A O 1
ATOM 1515 N N . SER A 1 204 ? -23.165 -13.347 17.685 1.00 80.56 204 SER A N 1
ATOM 1516 C CA . SER A 1 204 ? -23.448 -13.896 16.352 1.00 80.56 204 SER A CA 1
ATOM 1517 C C . SER A 1 204 ? -22.146 -14.178 15.582 1.00 80.56 204 SER A C 1
ATOM 1519 O O . SER A 1 204 ? -21.173 -13.458 15.777 1.00 80.56 204 SER A O 1
ATOM 1521 N N . PRO A 1 205 ? -22.054 -15.210 14.722 1.00 83.62 205 PRO A N 1
ATOM 1522 C CA . PRO A 1 205 ? -20.821 -15.502 13.983 1.00 83.62 205 PRO A CA 1
ATOM 1523 C C . PRO A 1 205 ? -20.503 -14.416 12.939 1.00 83.62 205 PRO A C 1
ATOM 1525 O O . PRO A 1 205 ? -21.410 -13.779 12.414 1.00 83.62 205 PRO A O 1
ATOM 1528 N N . PHE A 1 206 ? -19.229 -14.253 12.562 1.00 84.31 206 PHE A N 1
ATOM 1529 C CA . PHE A 1 206 ? -18.793 -13.258 11.561 1.00 84.31 206 PHE A CA 1
ATOM 1530 C C . PHE A 1 206 ? -19.611 -13.308 10.257 1.00 84.31 206 PHE A C 1
ATOM 1532 O O . PHE A 1 206 ? -20.078 -12.282 9.777 1.00 84.31 206 PHE A O 1
ATOM 1539 N N . ASN A 1 207 ? -19.873 -14.512 9.738 1.00 79.62 207 ASN A N 1
ATOM 1540 C CA . ASN A 1 207 ? -20.623 -14.715 8.491 1.00 79.62 207 ASN A CA 1
ATOM 1541 C C . ASN A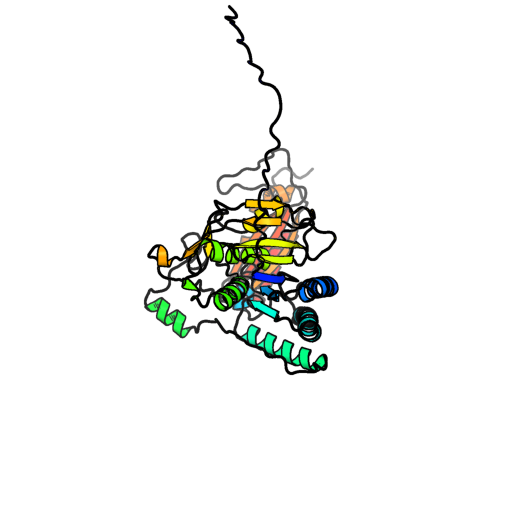 1 207 ? -22.114 -14.337 8.582 1.00 79.62 207 ASN A C 1
ATOM 1543 O O . ASN A 1 207 ? -22.809 -14.380 7.574 1.00 79.62 207 ASN A O 1
ATOM 1547 N N . SER A 1 208 ? -22.624 -14.024 9.778 1.00 84.31 208 SER A N 1
ATOM 1548 C CA . SER A 1 208 ? -24.003 -13.553 9.972 1.00 84.31 208 SER A CA 1
ATOM 1549 C C . SER A 1 208 ? -24.126 -12.031 10.006 1.00 84.31 208 SER A C 1
ATOM 1551 O O . SER A 1 208 ? -25.240 -11.513 10.067 1.00 84.31 208 SER A O 1
ATOM 1553 N N . LEU A 1 209 ? -23.002 -11.307 9.974 1.00 89.38 209 LEU A N 1
ATOM 1554 C CA . LEU A 1 209 ? -23.022 -9.855 9.864 1.00 89.38 209 LEU A CA 1
ATOM 1555 C C . LEU A 1 209 ? -23.600 -9.466 8.496 1.00 89.38 209 LEU A C 1
ATOM 1557 O O . LEU A 1 209 ? -23.203 -10.008 7.467 1.00 89.38 209 LEU A O 1
ATOM 1561 N N . GLY A 1 210 ? -24.564 -8.543 8.497 1.00 89.75 210 GLY A N 1
ATOM 1562 C CA . GLY A 1 210 ? -25.220 -8.089 7.271 1.00 89.75 210 GLY A CA 1
ATOM 1563 C C . GLY A 1 210 ? -24.247 -7.402 6.310 1.00 89.75 210 GLY A C 1
ATOM 1564 O O . GLY A 1 210 ? -23.270 -6.787 6.744 1.00 89.75 210 GLY A O 1
ATOM 1565 N N . ILE A 1 211 ? -24.550 -7.470 5.011 1.00 93.25 211 ILE A N 1
ATOM 1566 C CA . ILE A 1 211 ? -23.695 -6.935 3.938 1.00 93.25 211 ILE A CA 1
ATOM 1567 C C . ILE A 1 211 ? -23.386 -5.442 4.116 1.00 93.25 211 ILE A C 1
ATOM 1569 O O . ILE A 1 211 ? -22.245 -5.043 3.906 1.00 93.25 211 ILE A O 1
ATOM 1573 N N . ASN A 1 212 ? -24.346 -4.649 4.604 1.00 93.25 212 ASN A N 1
ATOM 1574 C CA . ASN A 1 212 ? -24.173 -3.212 4.844 1.00 93.25 212 ASN A CA 1
ATOM 1575 C C . ASN A 1 212 ? -23.197 -2.944 6.001 1.00 93.25 212 ASN A C 1
ATOM 1577 O O . ASN A 1 212 ? -22.410 -2.006 5.967 1.00 93.25 212 ASN A O 1
ATOM 1581 N N . LEU A 1 213 ? -23.241 -3.772 7.053 1.00 94.31 213 LEU A N 1
ATOM 1582 C CA . LEU A 1 213 ? -22.378 -3.604 8.222 1.00 94.31 213 LEU A CA 1
ATOM 1583 C C . LEU A 1 213 ? -20.937 -4.002 7.892 1.00 94.31 213 LEU A C 1
ATOM 1585 O O . LEU A 1 213 ? -20.001 -3.270 8.207 1.00 94.31 213 LEU A O 1
ATOM 1589 N N . LEU A 1 214 ? -20.765 -5.145 7.222 1.00 93.62 214 LEU A N 1
ATOM 1590 C CA . LEU A 1 214 ? -19.462 -5.563 6.713 1.00 93.62 214 LEU A CA 1
ATOM 1591 C C . LEU A 1 214 ? -18.920 -4.558 5.701 1.00 93.62 214 LEU A C 1
ATOM 1593 O O . LEU A 1 214 ? -17.755 -4.181 5.790 1.00 93.62 214 LEU A O 1
ATOM 1597 N N . GLY A 1 215 ? -19.753 -4.092 4.776 1.00 94.88 215 GLY A N 1
ATOM 1598 C CA . GLY A 1 215 ? -19.342 -3.118 3.780 1.00 94.88 215 GLY A CA 1
ATOM 1599 C C . GLY A 1 215 ? -18.941 -1.778 4.394 1.00 94.88 215 GLY A C 1
ATOM 1600 O O . GLY A 1 215 ? -17.891 -1.260 4.023 1.00 94.88 215 GLY A O 1
ATOM 1601 N N . GLY A 1 216 ? -19.616 -1.313 5.449 1.00 96.06 216 GLY A N 1
ATOM 1602 C CA . GLY A 1 216 ? -19.147 -0.194 6.271 1.00 96.06 216 GLY A CA 1
ATOM 1603 C C . GLY A 1 216 ? -17.751 -0.420 6.868 1.00 96.06 216 GLY A C 1
ATOM 1604 O O . GLY A 1 216 ? -16.891 0.464 6.810 1.00 96.06 216 GLY A O 1
ATOM 1605 N N . PHE A 1 217 ? -17.470 -1.621 7.389 1.00 95.69 217 PHE A N 1
ATOM 1606 C CA . PHE A 1 217 ? -16.143 -1.968 7.918 1.00 95.69 217 PHE A CA 1
ATOM 1607 C C . PHE A 1 217 ? -15.066 -1.976 6.827 1.00 95.69 217 PHE A C 1
ATOM 1609 O O . PHE A 1 217 ? -13.985 -1.419 7.035 1.00 95.69 217 PHE A O 1
ATOM 1616 N N . TYR A 1 218 ? -15.354 -2.577 5.670 1.00 94.69 218 TYR A N 1
ATOM 1617 C CA . TYR A 1 218 ? -14.443 -2.607 4.522 1.00 94.69 218 TYR A CA 1
ATOM 1618 C C . TYR A 1 218 ? -14.211 -1.208 3.947 1.00 94.69 218 TYR A C 1
ATOM 1620 O O . TYR A 1 218 ? -13.077 -0.869 3.614 1.00 94.69 218 TYR A O 1
ATOM 1628 N N . HIS A 1 219 ? -15.250 -0.376 3.871 1.00 95.94 219 HIS A N 1
ATOM 1629 C CA . HIS A 1 219 ? -15.163 0.996 3.376 1.00 95.94 219 HIS A CA 1
ATOM 1630 C C . HIS A 1 219 ? -14.302 1.862 4.299 1.00 95.94 219 HIS A C 1
ATOM 1632 O O . HIS A 1 219 ? -13.358 2.507 3.838 1.00 95.94 219 HIS A O 1
ATOM 1638 N N . MET A 1 220 ? -14.549 1.814 5.608 1.00 97.00 220 MET A N 1
ATOM 1639 C CA . MET A 1 220 ? -13.717 2.505 6.595 1.00 97.00 220 MET A CA 1
ATOM 1640 C C . MET A 1 220 ? -12.266 2.024 6.531 1.00 97.00 220 MET A C 1
ATOM 1642 O O . MET A 1 220 ? -11.353 2.844 6.442 1.00 97.00 220 MET A O 1
ATOM 1646 N N . GLY A 1 221 ? -12.053 0.708 6.491 1.00 95.00 221 GLY A N 1
ATOM 1647 C CA . GLY A 1 221 ? -10.726 0.117 6.376 1.00 95.00 221 GLY A CA 1
ATOM 1648 C C . GLY A 1 221 ? -9.982 0.556 5.111 1.00 95.00 221 GLY A C 1
ATOM 1649 O O . GLY A 1 221 ? -8.827 0.960 5.202 1.00 95.00 221 GLY A O 1
ATOM 1650 N N . LYS A 1 222 ? -10.659 0.589 3.955 1.00 92.44 222 LYS A N 1
ATOM 1651 C CA . LYS A 1 222 ? -10.086 1.031 2.671 1.00 92.44 222 LYS A CA 1
ATOM 1652 C C . LYS A 1 222 ? -9.566 2.470 2.706 1.00 92.44 222 LYS A C 1
ATOM 1654 O O . LYS A 1 222 ? -8.616 2.799 1.996 1.00 92.44 222 LYS A O 1
ATOM 1659 N N . ILE A 1 223 ? -10.209 3.340 3.481 1.00 94.62 223 ILE A N 1
ATOM 1660 C CA . ILE A 1 223 ? -9.765 4.727 3.648 1.00 94.62 223 ILE A CA 1
ATOM 1661 C C . ILE A 1 223 ? -8.639 4.791 4.687 1.00 94.62 223 ILE A C 1
ATOM 1663 O O . ILE A 1 223 ? -7.620 5.440 4.459 1.00 94.62 223 ILE A O 1
ATOM 1667 N N . MET A 1 224 ? -8.820 4.111 5.822 1.00 95.50 224 MET A N 1
ATOM 1668 C CA . MET A 1 224 ? -7.912 4.181 6.967 1.00 95.50 224 MET A CA 1
ATOM 1669 C C . MET A 1 224 ? -6.579 3.457 6.736 1.00 95.50 224 MET A C 1
ATOM 1671 O O . MET A 1 224 ? -5.598 3.835 7.370 1.00 95.50 224 MET A O 1
ATOM 1675 N N . GLU A 1 225 ? -6.485 2.491 5.811 1.00 91.75 225 GLU A N 1
ATOM 1676 C CA . GLU A 1 225 ? -5.220 1.812 5.456 1.00 91.75 225 GLU A CA 1
ATOM 1677 C C . GLU A 1 225 ? -4.137 2.808 5.008 1.00 91.75 225 GLU A C 1
ATOM 1679 O O . GLU A 1 225 ? -2.962 2.650 5.313 1.00 91.75 225 GLU A O 1
ATOM 1684 N N . CYS A 1 226 ? -4.545 3.902 4.365 1.00 91.56 226 CYS A N 1
ATOM 1685 C CA . CYS A 1 226 ? -3.661 4.970 3.914 1.00 91.56 226 CYS A CA 1
ATOM 1686 C C . CYS A 1 226 ? -3.463 6.078 4.968 1.00 91.56 226 CYS A C 1
ATOM 1688 O O . CYS A 1 226 ? -2.850 7.105 4.678 1.00 91.56 226 CYS A O 1
ATOM 1690 N N . GLY A 1 227 ? -3.980 5.916 6.189 1.00 92.81 227 GLY A N 1
ATOM 1691 C CA . GLY A 1 227 ? -3.922 6.926 7.244 1.00 92.81 227 GLY A CA 1
ATOM 1692 C C . GLY A 1 227 ? -4.734 8.183 6.915 1.00 92.81 227 GLY A C 1
ATOM 1693 O O . GLY A 1 227 ? -5.930 8.120 6.645 1.00 92.81 227 GLY A O 1
ATOM 1694 N N . GLY A 1 228 ? -4.095 9.354 6.979 1.00 94.94 228 GLY A N 1
ATOM 1695 C CA . GLY A 1 228 ? -4.749 10.666 6.852 1.00 94.94 228 GLY A CA 1
ATOM 1696 C C . GLY A 1 228 ? -4.801 11.263 5.442 1.00 94.94 228 GLY A C 1
ATOM 1697 O O . GLY A 1 228 ? -5.105 12.451 5.290 1.00 94.94 228 GLY A O 1
ATOM 1698 N N . LEU A 1 229 ? -4.495 10.481 4.401 1.00 95.50 229 LEU A N 1
ATOM 1699 C CA . LEU A 1 229 ? -4.377 10.988 3.025 1.00 95.50 229 LEU A CA 1
ATOM 1700 C C . LEU A 1 229 ? -5.704 11.458 2.411 1.00 95.50 229 LEU A C 1
ATOM 1702 O O . LEU A 1 229 ? -5.684 12.187 1.420 1.00 95.50 229 LEU A O 1
ATOM 1706 N N . CYS A 1 230 ? -6.838 11.079 3.004 1.00 96.00 230 CYS A N 1
ATOM 1707 C CA . CYS A 1 230 ? -8.169 11.551 2.622 1.00 96.00 230 CYS A CA 1
ATOM 1708 C C . CYS A 1 230 ? -8.477 12.993 3.074 1.00 96.00 230 CYS A C 1
ATOM 1710 O O . CYS A 1 230 ? -9.516 13.539 2.697 1.00 96.00 230 CYS A O 1
ATOM 1712 N N . ALA A 1 231 ? -7.610 13.621 3.873 1.00 97.69 231 ALA A N 1
ATOM 1713 C CA . ALA A 1 231 ? -7.795 14.981 4.370 1.00 97.69 231 ALA A CA 1
ATOM 1714 C C . ALA A 1 231 ? -7.215 16.057 3.430 1.00 97.69 231 ALA A C 1
ATOM 1716 O O . ALA A 1 231 ? -6.406 15.784 2.541 1.00 97.69 231 ALA A O 1
ATOM 1717 N N . THR A 1 232 ? -7.626 17.307 3.649 1.00 95.88 232 THR A N 1
ATOM 1718 C CA . THR A 1 232 ? -7.145 18.500 2.941 1.00 95.88 232 THR A CA 1
ATOM 1719 C C . THR A 1 232 ? -6.730 19.605 3.932 1.00 95.88 232 THR A C 1
ATOM 1721 O O . THR A 1 232 ? -7.597 20.132 4.634 1.00 95.88 232 THR A O 1
ATOM 1724 N N . PRO A 1 233 ? -5.447 20.021 3.960 1.00 96.50 233 PRO A N 1
ATOM 1725 C CA . PRO A 1 233 ? -4.295 19.322 3.375 1.00 96.50 233 PRO A CA 1
ATOM 1726 C C . PRO A 1 233 ? -4.160 17.885 3.912 1.00 96.50 233 PRO A C 1
ATOM 1728 O O . PRO A 1 233 ? -4.793 17.521 4.902 1.00 96.50 233 PRO A O 1
ATOM 1731 N N . LYS A 1 234 ? -3.359 17.055 3.233 1.00 95.00 234 LYS A N 1
ATOM 1732 C CA . LYS A 1 234 ? -3.135 15.657 3.633 1.00 95.00 234 LYS A CA 1
ATOM 1733 C C . LYS A 1 234 ? -2.583 15.599 5.058 1.00 95.00 234 LYS A C 1
ATOM 1735 O O . LYS A 1 234 ? -1.604 16.276 5.356 1.00 95.00 234 LYS A O 1
ATOM 1740 N N . SER A 1 235 ? -3.175 14.753 5.894 1.00 95.88 235 SER A N 1
ATOM 1741 C CA . SER A 1 235 ? -2.655 14.428 7.223 1.00 95.88 235 SER A CA 1
ATOM 1742 C C . SER A 1 235 ? -1.865 13.117 7.163 1.00 95.88 235 SER A C 1
ATOM 1744 O O . SER A 1 235 ? -2.119 12.282 6.294 1.00 95.88 235 SER A O 1
ATOM 1746 N N . SER A 1 236 ? -0.916 12.900 8.079 1.00 94.00 236 SER A N 1
ATOM 1747 C CA . SER A 1 236 ? -0.236 11.598 8.179 1.00 94.00 236 SER A CA 1
ATOM 1748 C C . SER A 1 236 ? -1.205 10.499 8.621 1.00 94.00 236 SER A C 1
ATOM 1750 O O . SER A 1 236 ? -1.150 9.377 8.121 1.00 94.00 236 SER A O 1
ATOM 1752 N N . GLY A 1 237 ? -2.125 10.838 9.525 1.00 96.88 237 GLY A N 1
ATOM 1753 C CA . GLY A 1 237 ? -3.022 9.898 10.175 1.00 96.88 237 GLY A CA 1
ATOM 1754 C C . GLY A 1 237 ? -4.458 10.395 10.267 1.00 96.88 237 GLY A C 1
ATOM 1755 O O . GLY A 1 237 ? -4.750 11.578 10.085 1.00 96.88 237 GLY A O 1
ATOM 1756 N N . ALA A 1 238 ? -5.357 9.473 10.575 1.00 98.06 238 ALA A N 1
ATOM 1757 C CA . ALA A 1 238 ? -6.776 9.731 10.753 1.00 98.06 238 ALA A CA 1
ATOM 1758 C C . ALA A 1 238 ? -7.326 8.961 11.957 1.00 98.06 238 ALA A C 1
ATOM 1760 O O . ALA A 1 238 ? -6.682 8.085 12.535 1.00 98.06 238 ALA A O 1
ATOM 1761 N N . THR A 1 239 ? -8.540 9.313 12.351 1.00 98.31 239 THR 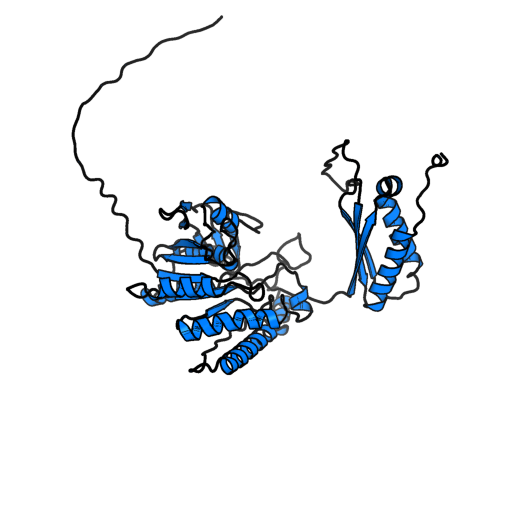A N 1
ATOM 1762 C CA . THR A 1 239 ? -9.364 8.580 13.308 1.00 98.31 239 THR A CA 1
ATOM 1763 C C . THR A 1 239 ? -10.685 8.243 12.651 1.00 98.31 239 THR A C 1
ATOM 1765 O O . THR A 1 239 ? -11.269 9.108 11.996 1.00 98.31 239 THR A O 1
ATOM 1768 N N . ALA A 1 240 ? -11.168 7.026 12.881 1.00 98.19 240 ALA A N 1
ATOM 1769 C CA . ALA A 1 240 ? -12.508 6.607 12.517 1.00 98.19 240 ALA A CA 1
ATOM 1770 C C . ALA A 1 240 ? -13.313 6.219 13.762 1.00 98.19 240 ALA A C 1
ATOM 1772 O O . ALA A 1 240 ? -12.808 5.500 14.626 1.00 98.19 240 ALA A O 1
ATOM 1773 N N . VAL A 1 241 ? -14.568 6.659 13.837 1.00 98.12 241 VAL A N 1
ATOM 1774 C CA . VAL A 1 241 ? -15.568 6.141 14.783 1.00 98.12 241 VAL A CA 1
ATOM 1775 C C . VAL A 1 241 ? -16.582 5.344 13.980 1.00 98.12 241 VAL A C 1
ATOM 1777 O O . VAL A 1 241 ? -17.278 5.904 13.139 1.00 98.12 241 VAL A O 1
ATOM 1780 N N . MET A 1 242 ? -16.642 4.039 14.222 1.00 97.75 242 MET A N 1
ATOM 1781 C CA . MET A 1 242 ? -17.591 3.131 13.582 1.00 97.75 242 MET A CA 1
ATOM 1782 C C . MET A 1 242 ? -18.867 3.059 14.418 1.00 97.75 242 MET A C 1
ATOM 1784 O O . MET A 1 242 ? -18.783 2.937 15.641 1.00 97.75 242 MET A O 1
ATOM 1788 N N . TYR A 1 243 ? -20.033 3.079 13.782 1.00 96.81 243 TYR A N 1
ATOM 1789 C CA . TYR A 1 243 ? -21.338 2.957 14.432 1.00 96.81 243 TYR A CA 1
ATOM 1790 C C . TYR A 1 243 ? -21.948 1.572 14.216 1.00 96.81 243 TYR A C 1
ATOM 1792 O O . TYR A 1 243 ? -21.599 0.842 13.288 1.00 96.81 243 TYR A O 1
ATOM 1800 N N . LYS A 1 244 ? -22.886 1.189 15.090 1.00 94.06 244 LYS A N 1
ATOM 1801 C CA . LYS A 1 244 ? -23.550 -0.126 15.020 1.00 94.06 244 LYS A CA 1
ATOM 1802 C C . LYS A 1 244 ? -24.411 -0.331 13.769 1.00 94.06 244 LYS A C 1
ATOM 1804 O O . LYS A 1 244 ? -24.735 -1.471 13.454 1.00 94.06 244 LYS A O 1
ATOM 1809 N N . ASP A 1 245 ? -24.778 0.741 13.073 1.00 93.50 245 ASP A N 1
ATOM 1810 C CA . ASP A 1 245 ? -25.544 0.702 11.822 1.00 93.50 245 ASP A CA 1
ATOM 1811 C C . ASP A 1 245 ? -24.661 0.576 10.563 1.00 93.50 245 ASP A C 1
ATOM 1813 O O . ASP A 1 245 ? -25.188 0.562 9.454 1.00 93.50 245 ASP A O 1
ATOM 1817 N N . GLY A 1 246 ? -23.333 0.476 10.722 1.00 94.38 246 GLY A N 1
ATOM 1818 C CA . GLY A 1 246 ? -22.367 0.379 9.622 1.00 94.38 246 GLY A CA 1
ATOM 1819 C C . GLY A 1 246 ? -21.905 1.723 9.064 1.00 94.38 246 GLY A C 1
ATOM 1820 O O . GLY A 1 246 ? -21.033 1.759 8.200 1.00 94.38 246 GLY A O 1
ATOM 1821 N N . THR A 1 247 ? -22.437 2.838 9.564 1.00 97.50 247 THR A N 1
ATOM 1822 C CA . THR A 1 247 ? -21.917 4.165 9.220 1.00 97.50 247 THR A CA 1
ATOM 1823 C C . THR A 1 247 ? -20.662 4.478 10.026 1.00 97.50 247 THR A C 1
ATOM 1825 O O . THR A 1 247 ? -20.422 3.887 11.082 1.00 97.50 247 THR A O 1
ATOM 1828 N N . PHE A 1 248 ? -19.842 5.411 9.549 1.00 98.25 248 PHE A N 1
ATOM 1829 C CA . PHE A 1 248 ? -18.646 5.822 10.277 1.00 98.25 248 PHE A CA 1
ATOM 1830 C C . PHE A 1 248 ? -18.292 7.284 10.051 1.00 98.25 248 PHE A C 1
ATOM 1832 O O . PHE A 1 248 ? -18.554 7.848 8.990 1.00 98.25 248 PHE A O 1
ATOM 1839 N N . ASP A 1 249 ? -17.644 7.873 11.049 1.00 98.50 249 ASP A N 1
ATOM 1840 C CA . ASP A 1 249 ? -17.101 9.224 10.977 1.00 98.50 249 ASP A CA 1
ATOM 1841 C C . ASP A 1 249 ? -15.592 9.155 10.835 1.00 98.50 249 ASP A C 1
ATOM 1843 O O . ASP A 1 249 ? -14.941 8.470 11.620 1.00 98.50 249 ASP A O 1
ATOM 1847 N N . ILE A 1 250 ? -15.031 9.902 9.886 1.00 98.31 250 ILE A N 1
ATOM 1848 C CA . ILE A 1 250 ? -13.586 10.038 9.709 1.00 98.31 250 ILE A CA 1
ATOM 1849 C C . ILE A 1 250 ? -13.126 11.473 9.959 1.00 98.31 250 ILE A C 1
ATOM 1851 O O . ILE A 1 250 ? -13.778 12.439 9.555 1.00 98.31 250 ILE A O 1
ATOM 1855 N N . SER A 1 251 ? -11.994 11.608 10.648 1.00 98.25 251 SER A N 1
ATOM 1856 C CA . SER A 1 251 ? -11.358 12.890 10.972 1.00 98.25 251 SER A CA 1
ATOM 1857 C C . SER A 1 251 ? -9.839 12.780 10.845 1.00 98.25 251 SER A C 1
ATOM 1859 O O . SER A 1 251 ? -9.290 11.733 11.191 1.00 98.25 251 SER A O 1
ATOM 1861 N N . PRO A 1 252 ? -9.128 13.831 10.409 1.00 98.19 252 PRO A N 1
ATOM 1862 C CA . PRO A 1 252 ? -7.669 13.824 10.426 1.00 98.19 252 PRO A CA 1
ATOM 1863 C C . PRO A 1 252 ? -7.127 13.907 11.859 1.00 98.19 252 PRO A C 1
ATOM 1865 O O . PRO A 1 252 ? -7.816 14.374 12.769 1.00 98.19 252 PRO A O 1
ATOM 1868 N N . LEU A 1 253 ? -5.878 13.479 12.056 1.00 97.88 253 LEU A N 1
ATOM 1869 C CA . LEU A 1 253 ? -5.151 13.734 13.305 1.00 97.88 253 LEU A CA 1
ATOM 1870 C C . LEU A 1 253 ? -4.510 15.123 13.345 1.00 97.88 253 LEU A C 1
ATOM 1872 O O . LEU A 1 253 ? -4.362 15.694 14.422 1.00 97.88 253 LEU A O 1
ATOM 1876 N N . ASP A 1 254 ? -4.121 15.654 12.186 1.00 97.25 254 ASP A N 1
ATOM 1877 C CA . ASP A 1 254 ? -3.546 16.995 12.079 1.00 97.25 254 ASP A CA 1
ATOM 1878 C C . ASP A 1 254 ? -4.637 18.063 12.300 1.00 97.25 254 ASP A C 1
ATOM 1880 O O . ASP A 1 254 ? -5.607 18.093 11.537 1.00 97.25 254 ASP A O 1
ATOM 1884 N N . PRO A 1 255 ? -4.496 18.955 13.301 1.00 96.00 255 PRO A N 1
ATOM 1885 C CA . PRO A 1 255 ? -5.478 20.002 13.588 1.00 96.00 255 PRO A CA 1
ATOM 1886 C C . PRO A 1 255 ? -5.597 21.066 12.486 1.00 96.00 255 PRO A C 1
ATOM 1888 O O . PRO A 1 255 ? -6.579 21.806 12.463 1.00 96.00 255 PRO A O 1
ATOM 1891 N N . MET A 1 256 ? -4.620 21.162 11.580 1.00 96.56 256 MET A N 1
ATOM 1892 C CA . MET A 1 256 ? -4.656 22.065 10.424 1.00 96.56 256 MET A CA 1
ATOM 1893 C C . MET A 1 256 ? -5.322 21.435 9.197 1.00 96.56 256 MET A C 1
ATOM 1895 O O . MET A 1 256 ? -5.544 22.121 8.195 1.00 96.56 256 MET A O 1
ATOM 1899 N N . ALA A 1 257 ? -5.643 20.143 9.260 1.00 97.69 257 ALA A N 1
ATOM 1900 C CA . ALA A 1 257 ? -6.321 19.416 8.204 1.00 97.69 257 ALA A CA 1
ATOM 1901 C C . ALA A 1 257 ? -7.819 19.273 8.496 1.00 97.69 257 ALA A C 1
ATOM 1903 O O . ALA A 1 257 ? -8.275 19.292 9.638 1.00 97.69 257 ALA A O 1
ATOM 1904 N N . LYS A 1 258 ? -8.600 19.063 7.437 1.00 98.19 258 LYS A N 1
ATOM 1905 C CA . LYS A 1 258 ? -10.008 18.666 7.537 1.00 98.19 258 LYS A CA 1
ATOM 1906 C C . LYS A 1 258 ? -10.334 17.588 6.519 1.00 98.19 258 LYS A C 1
ATOM 1908 O O . LYS A 1 258 ? -9.810 17.602 5.407 1.00 98.19 258 LYS A O 1
ATOM 1913 N N . CYS A 1 259 ? -11.218 16.670 6.878 1.00 98.38 259 CYS A N 1
ATOM 1914 C CA . CYS A 1 259 ? -11.880 15.820 5.900 1.00 98.38 259 CYS A CA 1
ATOM 1915 C C . CYS A 1 259 ? -13.053 16.601 5.300 1.00 98.38 259 CYS A C 1
ATOM 1917 O O . CYS A 1 259 ? -13.840 17.198 6.039 1.00 98.38 259 CYS A O 1
ATOM 1919 N N . VAL A 1 260 ? -13.173 16.592 3.972 1.00 98.00 260 VAL A N 1
ATOM 1920 C CA . VAL A 1 260 ? -14.343 17.125 3.259 1.00 98.00 260 VAL A CA 1
ATOM 1921 C C . VAL A 1 260 ? -14.953 16.024 2.392 1.00 98.00 260 VAL A C 1
ATOM 1923 O O . VAL A 1 260 ? -14.214 15.138 1.956 1.00 98.00 260 VAL A O 1
ATOM 1926 N N . PRO A 1 261 ? -16.270 16.047 2.106 1.00 98.31 261 PRO A N 1
ATOM 1927 C CA . PRO A 1 261 ? -16.938 14.961 1.387 1.00 98.31 261 PRO A CA 1
ATOM 1928 C C . PRO A 1 261 ? -16.220 14.540 0.101 1.00 98.31 261 PRO A C 1
ATOM 1930 O O . PRO A 1 261 ? -15.965 13.358 -0.107 1.00 98.31 261 PRO A O 1
ATOM 1933 N N . LEU A 1 262 ? -15.795 15.515 -0.710 1.00 97.19 262 LEU A N 1
ATOM 1934 C CA . LEU A 1 262 ? -15.085 15.257 -1.962 1.00 97.19 262 LEU A CA 1
ATOM 1935 C C . LEU A 1 262 ? -13.743 14.542 -1.754 1.00 97.19 262 LEU A C 1
ATOM 1937 O O . LEU A 1 262 ? -13.417 13.649 -2.528 1.00 97.19 262 LEU A O 1
ATOM 1941 N N . SER A 1 263 ? -12.958 14.916 -0.740 1.00 96.56 263 SER A N 1
ATOM 1942 C CA . SER A 1 263 ? -11.628 14.331 -0.531 1.00 96.56 263 SER A CA 1
ATOM 1943 C C . SER A 1 263 ? -11.719 12.903 0.007 1.00 96.56 263 SER A C 1
ATOM 1945 O O . SER A 1 263 ? -10.965 12.033 -0.426 1.00 96.56 263 SER A O 1
ATOM 1947 N N . VAL A 1 264 ? -12.690 12.639 0.886 1.00 97.56 264 VAL A N 1
ATOM 1948 C CA . VAL A 1 264 ? -12.965 11.295 1.415 1.00 97.56 264 VAL A CA 1
ATOM 1949 C C . VAL A 1 264 ? -13.527 10.381 0.323 1.00 97.56 264 VAL A C 1
ATOM 1951 O O . VAL A 1 264 ? -13.067 9.245 0.179 1.00 97.56 264 VAL A O 1
ATOM 1954 N N . ALA A 1 265 ? -14.450 10.885 -0.502 1.00 95.75 265 ALA A N 1
ATOM 1955 C CA . ALA A 1 265 ? -14.955 10.159 -1.663 1.00 95.75 265 ALA A CA 1
ATOM 1956 C C . ALA A 1 265 ? -13.831 9.854 -2.660 1.00 95.75 265 ALA A C 1
ATOM 1958 O O . ALA A 1 265 ? -13.582 8.692 -2.962 1.00 95.75 265 ALA A O 1
ATOM 1959 N N . ALA A 1 266 ? -13.072 10.865 -3.093 1.00 93.50 266 ALA A N 1
ATOM 1960 C CA . ALA A 1 266 ? -11.972 10.686 -4.041 1.00 93.50 266 ALA A CA 1
ATOM 1961 C C . ALA A 1 266 ? -10.927 9.673 -3.548 1.00 93.50 266 ALA A C 1
ATOM 1963 O O . ALA A 1 266 ? -10.427 8.876 -4.337 1.00 93.50 266 ALA A O 1
ATOM 1964 N N . HIS A 1 267 ? -10.623 9.665 -2.246 1.00 93.19 267 HIS A N 1
ATOM 1965 C CA . HIS A 1 267 ? -9.690 8.698 -1.676 1.00 93.19 267 HIS A CA 1
ATOM 1966 C C . HIS A 1 267 ? -10.267 7.278 -1.588 1.00 93.19 267 HIS A C 1
ATOM 1968 O O . HIS A 1 267 ? -9.529 6.314 -1.763 1.00 93.19 267 HIS A O 1
ATOM 1974 N N . THR A 1 268 ? -11.580 7.133 -1.382 1.00 90.88 268 THR A N 1
ATOM 1975 C CA . THR A 1 268 ? -12.250 5.822 -1.457 1.00 90.88 268 THR A CA 1
ATOM 1976 C C . THR A 1 268 ? -12.057 5.194 -2.843 1.00 90.88 268 THR A C 1
ATOM 1978 O O . THR A 1 268 ? -11.715 4.017 -2.950 1.00 90.88 268 THR A O 1
ATOM 1981 N N . LEU A 1 269 ? -12.254 5.996 -3.896 1.00 88.69 269 LEU A N 1
ATOM 1982 C CA . LEU A 1 269 ? -12.226 5.558 -5.298 1.00 88.69 269 LEU A CA 1
ATOM 1983 C C . LEU A 1 269 ? -10.799 5.444 -5.870 1.00 88.69 269 LEU A C 1
ATOM 1985 O O . LEU A 1 269 ? -10.613 5.008 -7.006 1.00 88.69 269 LEU A O 1
ATOM 1989 N N . TYR A 1 270 ? -9.788 5.874 -5.111 1.00 79.50 270 TYR A N 1
ATOM 1990 C CA . TYR A 1 270 ? -8.397 5.915 -5.545 1.00 79.50 270 TYR A CA 1
ATOM 1991 C C . TYR A 1 270 ? -7.847 4.506 -5.804 1.00 79.50 270 TYR A C 1
ATOM 1993 O O . TYR A 1 270 ? -8.030 3.596 -4.993 1.00 79.50 270 TYR A O 1
ATOM 2001 N N . GLU A 1 271 ? -7.091 4.375 -6.904 1.00 70.06 271 GLU A N 1
ATOM 2002 C CA . GLU A 1 271 ? -6.226 3.222 -7.197 1.00 70.06 271 GLU A CA 1
ATOM 2003 C C . GLU A 1 271 ? -6.962 1.916 -7.538 1.00 70.06 271 GLU A C 1
ATOM 2005 O O . GLU A 1 271 ? -6.546 0.811 -7.188 1.00 70.06 271 GLU A O 1
ATOM 2010 N N . LYS A 1 272 ? -8.088 2.032 -8.245 1.00 73.19 272 LYS A N 1
ATOM 2011 C CA . LYS A 1 272 ? -8.945 0.892 -8.588 1.00 73.19 272 LYS A CA 1
ATOM 2012 C C . LYS A 1 272 ? -9.233 0.843 -10.081 1.00 73.19 272 LYS A C 1
ATOM 2014 O O . LYS A 1 272 ? -9.434 1.870 -10.720 1.00 73.19 272 LYS A O 1
ATOM 2019 N N . SER A 1 273 ? -9.290 -0.372 -10.632 1.00 71.44 273 SER A N 1
ATOM 2020 C CA . SER A 1 273 ? -9.667 -0.599 -12.036 1.00 71.44 273 SER A CA 1
ATOM 2021 C C . SER A 1 273 ? -11.122 -0.214 -12.322 1.00 71.44 273 SER A C 1
ATOM 2023 O O . SER A 1 273 ? -11.452 0.131 -13.451 1.00 71.44 273 SER A O 1
ATOM 2025 N N . ARG A 1 274 ? -11.988 -0.289 -11.304 1.00 76.94 274 ARG A N 1
ATOM 2026 C CA . ARG A 1 274 ? -13.347 0.258 -11.297 1.00 76.94 274 ARG A CA 1
ATOM 2027 C C . ARG A 1 274 ? -13.544 1.049 -10.000 1.00 76.94 274 ARG A C 1
ATOM 2029 O O . ARG A 1 274 ? -13.185 0.515 -8.953 1.00 76.94 274 ARG A O 1
ATOM 2036 N N . PRO A 1 275 ? -14.043 2.296 -10.052 1.00 82.75 275 PRO A N 1
ATOM 2037 C CA . PRO A 1 275 ? -14.142 3.149 -8.868 1.00 82.75 275 PRO A CA 1
ATOM 2038 C C . PRO A 1 275 ? -15.302 2.757 -7.942 1.00 82.75 275 PRO A C 1
ATOM 2040 O O . PRO A 1 275 ? -15.202 2.937 -6.738 1.00 82.75 275 PRO A O 1
ATOM 2043 N N . ASP A 1 276 ? -16.385 2.214 -8.484 1.00 86.00 276 ASP A N 1
ATOM 2044 C CA . ASP A 1 276 ? -17.643 1.909 -7.797 1.00 86.00 276 ASP A CA 1
ATOM 2045 C C . ASP A 1 276 ? -17.707 0.485 -7.225 1.00 86.00 276 ASP A C 1
ATOM 2047 O O . ASP A 1 276 ? -18.281 0.288 -6.161 1.00 86.00 276 ASP A O 1
ATOM 2051 N N . ILE A 1 277 ? -17.086 -0.496 -7.889 1.00 89.25 277 ILE A N 1
ATOM 2052 C CA . ILE A 1 277 ? -17.051 -1.898 -7.443 1.00 89.25 277 ILE A CA 1
ATOM 2053 C C . ILE A 1 277 ? -15.611 -2.332 -7.169 1.00 89.25 277 ILE A C 1
ATOM 2055 O O . ILE A 1 277 ? -14.822 -2.569 -8.094 1.00 89.25 277 ILE A O 1
ATOM 2059 N N . LEU A 1 278 ? -15.267 -2.470 -5.889 1.00 87.81 278 LEU A N 1
ATOM 2060 C CA . LEU A 1 278 ? -13.907 -2.764 -5.447 1.00 87.81 278 LEU A CA 1
ATOM 2061 C C . LEU A 1 278 ? -13.755 -4.245 -5.092 1.00 87.81 278 LEU A C 1
ATOM 2063 O O . LEU A 1 278 ? -14.105 -4.674 -3.996 1.00 87.81 278 LEU A O 1
ATOM 2067 N N . TYR A 1 279 ? -13.191 -5.025 -6.011 1.00 84.50 279 TYR A N 1
ATOM 2068 C CA . TYR A 1 279 ? -12.906 -6.442 -5.775 1.00 84.50 279 TYR A CA 1
ATOM 2069 C C . TYR A 1 279 ? -11.744 -6.635 -4.800 1.00 84.50 279 TYR A C 1
ATOM 2071 O O . TYR A 1 279 ? -10.737 -5.920 -4.849 1.00 84.50 279 TYR A O 1
ATOM 2079 N N . GLY A 1 280 ? -11.876 -7.653 -3.955 1.00 79.25 280 GLY A N 1
ATOM 2080 C CA . GLY A 1 280 ? -10.851 -8.105 -3.025 1.00 79.25 280 GLY A CA 1
ATOM 2081 C C . GLY A 1 280 ? -10.965 -9.608 -2.759 1.00 79.25 280 GLY A C 1
ATOM 2082 O O . GLY A 1 280 ? -11.835 -10.281 -3.320 1.00 79.25 280 GLY A O 1
ATOM 2083 N N . PRO A 1 281 ? -10.083 -10.173 -1.922 1.00 76.94 281 PRO A N 1
ATOM 2084 C CA . PRO A 1 281 ? -10.179 -11.572 -1.531 1.00 76.94 281 PRO A CA 1
ATOM 2085 C C . PRO A 1 281 ? -11.550 -11.867 -0.917 1.00 76.94 281 PRO A C 1
ATOM 2087 O O . PRO A 1 281 ? -11.997 -11.199 0.013 1.00 76.94 281 PRO A O 1
ATOM 2090 N N . GLY A 1 282 ? -12.231 -12.875 -1.456 1.00 80.69 282 GLY A N 1
ATOM 2091 C CA . GLY A 1 282 ? -13.514 -13.335 -0.935 1.00 80.69 282 GLY A CA 1
ATOM 2092 C C . GLY A 1 282 ? -14.757 -12.562 -1.347 1.00 80.69 282 GLY A C 1
ATOM 2093 O O . GLY A 1 282 ? -15.844 -13.008 -0.972 1.00 80.69 282 GLY A O 1
ATOM 2094 N N . GLY A 1 283 ? -14.661 -11.491 -2.135 1.00 87.38 283 GLY A N 1
ATOM 2095 C CA . GLY A 1 283 ? -15.837 -10.715 -2.521 1.00 87.38 283 GLY A CA 1
ATOM 2096 C C . GLY A 1 283 ? -15.529 -9.372 -3.168 1.00 87.38 283 GLY A C 1
ATOM 2097 O O . GLY A 1 283 ? -14.459 -9.160 -3.742 1.00 87.38 283 GLY A O 1
ATOM 2098 N N . TYR A 1 284 ? -16.476 -8.449 -3.063 1.00 88.94 284 TYR A N 1
ATOM 2099 C CA . TYR A 1 284 ? -16.290 -7.065 -3.482 1.00 88.94 284 TYR A CA 1
ATOM 2100 C C . TYR A 1 284 ? -17.065 -6.098 -2.589 1.00 88.94 284 TYR A C 1
ATOM 2102 O O . TYR A 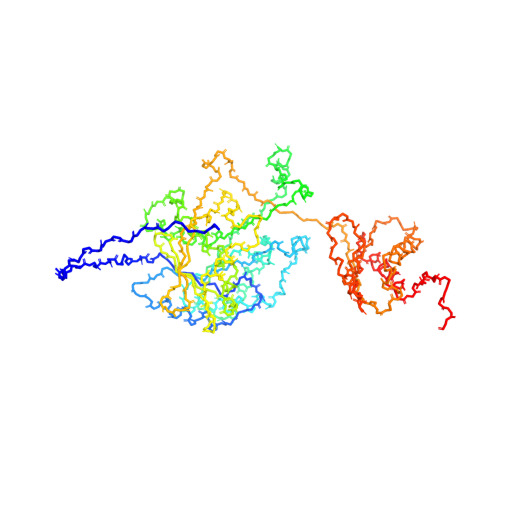1 284 ? -18.079 -6.453 -1.990 1.00 88.94 284 TYR A O 1
ATOM 2110 N N . LEU A 1 285 ? -16.565 -4.867 -2.518 1.00 92.19 285 LEU A N 1
ATOM 2111 C CA . LEU A 1 285 ? -17.235 -3.731 -1.899 1.00 92.19 285 LEU A CA 1
ATOM 2112 C C . LEU A 1 285 ? -17.949 -2.917 -2.985 1.00 92.19 285 LEU A C 1
ATOM 2114 O O . LEU A 1 285 ? -17.300 -2.412 -3.901 1.00 92.19 285 LEU A O 1
ATOM 2118 N N . ASP A 1 286 ? -19.267 -2.805 -2.875 1.00 94.12 286 ASP A N 1
ATOM 2119 C CA . ASP A 1 286 ? -20.131 -2.008 -3.741 1.00 94.12 286 ASP A CA 1
ATOM 2120 C C . ASP A 1 286 ? -20.347 -0.616 -3.144 1.00 94.12 286 ASP A C 1
ATOM 2122 O O . ASP A 1 286 ? -20.962 -0.462 -2.090 1.00 94.12 286 ASP A O 1
ATOM 2126 N N . LEU A 1 287 ? -19.837 0.408 -3.823 1.00 94.94 287 LEU A N 1
ATOM 2127 C CA . LEU A 1 287 ? -19.892 1.802 -3.392 1.00 94.94 287 LEU A CA 1
ATOM 2128 C C . LEU A 1 287 ? -20.991 2.614 -4.097 1.00 94.94 287 LEU A C 1
ATOM 2130 O O . LEU A 1 287 ? -21.082 3.825 -3.873 1.00 94.94 287 LEU A O 1
ATOM 2134 N N . THR A 1 288 ? -21.826 1.994 -4.938 1.00 93.56 288 THR A N 1
ATOM 2135 C CA . THR A 1 288 ? -22.825 2.688 -5.781 1.00 93.56 288 THR A CA 1
ATOM 2136 C C . THR A 1 288 ? -23.865 3.472 -4.978 1.00 93.56 288 THR A C 1
ATOM 2138 O O . THR A 1 288 ? -24.388 4.482 -5.451 1.00 93.56 288 THR A O 1
ATOM 2141 N N . HIS A 1 289 ? -24.120 3.054 -3.738 1.00 92.69 289 HIS A N 1
ATOM 2142 C CA . HIS A 1 289 ? -25.061 3.688 -2.815 1.00 92.69 289 HIS A CA 1
ATOM 2143 C C . HIS A 1 289 ? -24.371 4.407 -1.644 1.00 92.69 289 HIS A C 1
ATOM 2145 O O . HIS A 1 289 ? -24.956 4.563 -0.571 1.00 92.69 289 HIS A O 1
ATOM 2151 N N . THR A 1 290 ? -23.123 4.850 -1.833 1.00 95.81 290 THR A N 1
ATOM 2152 C CA . THR A 1 290 ? -22.390 5.591 -0.798 1.00 95.81 290 THR A CA 1
ATOM 2153 C C . THR A 1 290 ? -22.770 7.067 -0.733 1.00 95.81 290 THR A C 1
ATOM 2155 O O . THR A 1 290 ? -23.064 7.713 -1.739 1.00 95.81 290 THR A O 1
ATOM 2158 N N . ALA A 1 291 ? -22.741 7.621 0.477 1.00 97.06 291 ALA A N 1
ATOM 2159 C CA . ALA A 1 291 ? -22.976 9.033 0.738 1.00 97.06 291 ALA A CA 1
ATOM 2160 C C . ALA A 1 291 ? -21.947 9.583 1.730 1.00 97.06 291 ALA A C 1
ATOM 2162 O O . ALA A 1 291 ? -21.532 8.898 2.667 1.00 97.06 291 ALA A O 1
ATOM 2163 N N . TYR A 1 292 ? -21.574 10.847 1.528 1.00 98.19 292 TYR A N 1
ATOM 2164 C CA . TYR A 1 292 ? -20.552 11.548 2.298 1.00 98.19 292 TYR A CA 1
ATOM 2165 C C . TYR A 1 292 ? -21.124 12.877 2.796 1.00 98.19 292 TYR A C 1
ATOM 2167 O O . TYR A 1 292 ? -21.469 13.751 2.000 1.00 98.19 292 TYR A O 1
ATOM 2175 N N . GLU A 1 293 ? -21.223 13.038 4.110 1.00 98.19 293 GLU A N 1
ATOM 2176 C CA . GLU A 1 293 ? -21.854 14.185 4.764 1.00 98.19 293 GLU A CA 1
ATOM 2177 C C . GLU A 1 293 ? -20.830 14.912 5.641 1.00 98.19 293 GLU A C 1
ATOM 2179 O O . GLU A 1 293 ? -20.181 14.305 6.491 1.00 98.19 293 GLU A O 1
ATOM 2184 N N . GLN A 1 294 ? -20.661 16.223 5.452 1.00 98.38 294 GLN A N 1
ATOM 2185 C CA . GLN A 1 294 ? -19.814 17.017 6.345 1.00 98.38 294 GLN A CA 1
ATOM 2186 C C . GLN A 1 294 ? -20.509 17.169 7.703 1.00 98.38 294 GLN A C 1
ATOM 2188 O O . GLN A 1 294 ? -21.637 17.653 7.769 1.00 98.38 294 GLN A O 1
ATOM 2193 N N . LEU A 1 295 ? -19.819 16.823 8.789 1.00 98.06 295 LEU A N 1
ATOM 2194 C CA . LEU A 1 295 ? -20.352 17.009 10.135 1.00 98.06 295 LEU A CA 1
ATOM 2195 C C . LEU A 1 295 ? -20.287 18.475 10.595 1.00 98.06 295 LEU A C 1
ATOM 2197 O O . LEU A 1 295 ? -19.425 19.228 10.131 1.00 98.06 295 LEU A O 1
ATOM 2201 N N . PRO A 1 296 ? -21.133 18.888 11.565 1.00 97.56 296 PRO A N 1
ATOM 2202 C CA . PRO A 1 296 ? -21.216 20.279 12.028 1.00 97.56 296 PRO A CA 1
ATOM 2203 C C . PRO A 1 296 ? -19.908 20.875 12.566 1.00 97.56 296 PRO A C 1
ATOM 2205 O O . PRO A 1 296 ? -19.756 22.092 12.591 1.00 97.56 296 PRO A O 1
ATOM 2208 N N . ASN A 1 297 ? -18.954 20.038 12.985 1.00 95.50 297 ASN A N 1
ATOM 2209 C CA . ASN A 1 297 ? -17.638 20.489 13.441 1.00 95.50 297 ASN A CA 1
ATOM 2210 C C . ASN A 1 297 ? -16.737 21.014 12.302 1.00 95.50 297 ASN A C 1
ATOM 2212 O O . ASN A 1 297 ? -15.680 21.573 12.578 1.00 95.50 297 ASN A O 1
ATOM 2216 N N . GLY A 1 298 ? -17.126 20.819 11.035 1.00 96.56 298 GLY A N 1
ATOM 2217 C CA . GLY A 1 298 ? -16.405 21.295 9.852 1.00 96.56 298 GLY A CA 1
ATOM 2218 C C . GLY A 1 298 ? -15.077 20.586 9.554 1.00 96.56 298 GLY A C 1
ATOM 2219 O O . GLY A 1 298 ? -14.389 20.983 8.612 1.00 96.56 298 GLY A O 1
ATOM 2220 N N . ILE A 1 299 ? -14.712 19.560 10.331 1.00 97.62 299 ILE A N 1
ATOM 2221 C CA . ILE A 1 299 ? -13.441 18.824 10.203 1.00 97.62 299 ILE A CA 1
ATOM 2222 C C . ILE A 1 299 ? -13.627 17.336 9.894 1.00 97.62 299 ILE A C 1
ATOM 2224 O O . ILE A 1 299 ? -12.711 16.703 9.365 1.00 97.62 299 ILE A O 1
ATOM 2228 N N . SER A 1 300 ? -14.803 16.790 10.202 1.00 98.25 300 SER A N 1
ATOM 2229 C CA . SER A 1 300 ? -15.118 15.368 10.088 1.00 98.25 300 SER A CA 1
ATOM 2230 C C . SER A 1 300 ? -16.161 15.113 9.006 1.00 98.25 300 SER A C 1
ATOM 2232 O O . SER A 1 300 ? -17.060 15.932 8.793 1.00 98.25 300 SER A O 1
ATOM 2234 N N . VAL A 1 301 ? -16.074 13.955 8.358 1.00 98.69 301 VAL A N 1
ATOM 2235 C CA . VAL A 1 301 ? -17.056 13.492 7.368 1.00 98.69 301 VAL A CA 1
ATOM 2236 C C . VAL A 1 301 ? -17.685 12.205 7.866 1.00 98.69 301 VAL A C 1
ATOM 2238 O O . VAL A 1 301 ? -16.969 11.284 8.255 1.00 98.69 301 VAL A O 1
ATOM 2241 N N . ARG A 1 302 ? -19.010 12.138 7.809 1.00 98.56 302 ARG A N 1
ATOM 2242 C CA . ARG A 1 302 ? -19.770 10.907 7.980 1.00 98.56 302 ARG A CA 1
ATOM 2243 C C . ARG A 1 302 ? -19.922 10.205 6.645 1.00 98.56 302 ARG A C 1
ATOM 2245 O O . ARG A 1 302 ? -20.306 10.826 5.654 1.00 98.56 302 ARG A O 1
ATOM 2252 N N . VAL A 1 303 ? -19.654 8.911 6.642 1.00 98.12 303 VAL A N 1
ATOM 2253 C CA . VAL A 1 303 ? -19.775 8.036 5.482 1.00 98.12 303 VAL A CA 1
ATOM 2254 C C . VAL A 1 303 ? -20.874 7.012 5.743 1.00 98.12 303 VAL A C 1
ATOM 2256 O O . VAL A 1 303 ? -20.990 6.459 6.842 1.00 98.12 303 VAL A O 1
ATOM 2259 N N . ARG A 1 304 ? -21.719 6.800 4.734 1.00 96.19 304 ARG A N 1
ATOM 2260 C CA . ARG A 1 304 ? -22.836 5.848 4.747 1.00 96.19 304 ARG A CA 1
ATOM 2261 C C . ARG A 1 304 ? -22.826 5.030 3.460 1.00 96.19 304 ARG A C 1
ATOM 2263 O O . ARG A 1 304 ? -22.390 5.539 2.430 1.00 96.19 304 ARG A O 1
ATOM 2270 N N . GLY A 1 305 ? -23.383 3.823 3.517 1.00 91.12 305 GLY A N 1
ATOM 2271 C CA . GLY A 1 305 ? -23.392 2.886 2.392 1.00 91.12 305 GLY A CA 1
ATOM 2272 C C . GLY A 1 305 ? -22.058 2.155 2.239 1.00 91.12 305 GLY A C 1
ATOM 2273 O O . GLY A 1 305 ? -21.191 2.259 3.105 1.00 91.12 305 GLY A O 1
ATOM 2274 N N . GLY A 1 306 ? -21.915 1.423 1.135 1.00 90.75 306 GLY A N 1
ATOM 2275 C CA . GLY A 1 306 ? -20.832 0.464 0.957 1.00 90.75 306 GLY A CA 1
ATOM 2276 C C . GLY A 1 306 ? -21.323 -0.917 1.365 1.00 90.75 306 GLY A C 1
ATOM 2277 O O . GLY A 1 306 ? -21.340 -1.203 2.556 1.00 90.75 306 GLY A O 1
ATOM 2278 N N . ASP A 1 307 ? -21.733 -1.750 0.409 1.00 94.75 307 ASP A N 1
ATOM 2279 C CA . ASP A 1 307 ? -22.224 -3.107 0.677 1.00 94.75 307 ASP A CA 1
ATOM 2280 C C . ASP A 1 307 ? -21.138 -4.128 0.333 1.00 94.75 307 ASP A C 1
ATOM 2282 O O . ASP A 1 307 ? -20.519 -4.060 -0.728 1.00 94.75 307 ASP A O 1
ATOM 2286 N N . PHE A 1 308 ? -20.863 -5.078 1.230 1.00 93.50 308 PHE A N 1
ATOM 2287 C CA . PHE A 1 308 ? -19.897 -6.140 0.949 1.00 93.50 308 PHE A CA 1
ATOM 2288 C C . PHE A 1 308 ? -20.595 -7.421 0.500 1.00 93.50 308 PHE A C 1
ATOM 2290 O O . PHE A 1 308 ? -21.342 -8.039 1.263 1.00 93.50 308 PHE A O 1
ATOM 2297 N N . HIS A 1 309 ? -20.288 -7.859 -0.716 1.00 91.56 309 HIS A N 1
ATOM 2298 C CA . HIS A 1 309 ? -20.833 -9.070 -1.312 1.00 91.56 309 HIS A CA 1
ATOM 2299 C C . HIS A 1 309 ? -19.789 -10.181 -1.291 1.00 91.56 309 HIS A C 1
ATOM 2301 O O . HIS A 1 309 ? -18.715 -10.056 -1.880 1.00 91.56 309 HIS A O 1
ATOM 2307 N N . PHE A 1 310 ? -20.104 -11.294 -0.629 1.00 88.69 310 PHE A N 1
ATOM 2308 C CA . PHE A 1 310 ? -19.230 -12.463 -0.630 1.00 88.69 310 PHE A CA 1
ATOM 2309 C C . PHE A 1 310 ? -19.291 -13.184 -1.978 1.00 88.69 310 PHE A C 1
ATOM 2311 O O . PHE A 1 310 ? -20.369 -13.551 -2.439 1.00 88.69 310 PHE A O 1
ATOM 2318 N N . SER A 1 311 ? -18.131 -13.517 -2.538 1.00 87.38 311 SER A N 1
ATOM 2319 C CA . SER A 1 311 ? -17.994 -14.373 -3.732 1.00 87.38 311 SER A CA 1
ATOM 2320 C C . SER A 1 311 ? -18.800 -15.677 -3.627 1.00 87.38 311 SER A C 1
ATOM 2322 O O . SER A 1 311 ? -19.456 -16.091 -4.580 1.00 87.38 311 SER A O 1
ATOM 2324 N N . THR A 1 312 ? -18.834 -16.280 -2.435 1.00 87.88 312 THR A N 1
ATOM 2325 C CA . THR A 1 312 ? -19.585 -17.512 -2.155 1.00 87.88 312 THR A CA 1
ATOM 2326 C C . THR A 1 312 ? -21.095 -17.334 -2.245 1.00 87.88 312 THR A C 1
ATOM 2328 O O . THR A 1 312 ? -21.790 -18.283 -2.605 1.00 87.88 312 THR A O 1
ATOM 2331 N N . SER A 1 313 ? -21.613 -16.132 -1.972 1.00 87.50 313 SER A N 1
ATOM 2332 C CA . SER A 1 313 ? -23.036 -15.819 -2.151 1.00 87.50 313 SER A CA 1
ATOM 2333 C C . SER A 1 313 ? -23.434 -15.716 -3.627 1.00 87.50 313 SER A C 1
ATOM 2335 O O . SER A 1 313 ? -24.587 -15.961 -3.967 1.00 87.50 313 SER A O 1
ATOM 2337 N N . GLU A 1 314 ? -22.465 -15.462 -4.509 1.00 86.25 314 GLU A N 1
ATOM 2338 C CA . GLU A 1 314 ? -22.635 -15.424 -5.966 1.00 86.25 314 GLU A CA 1
ATOM 2339 C C . GLU A 1 314 ? -22.280 -16.757 -6.649 1.00 86.25 314 GLU A C 1
ATOM 2341 O O . GLU A 1 314 ? -22.190 -16.839 -7.873 1.00 86.25 314 GLU A O 1
ATOM 2346 N N . GLY A 1 315 ? -22.048 -17.820 -5.872 1.00 88.75 315 GLY A N 1
ATOM 2347 C CA . GLY A 1 315 ? -21.686 -19.139 -6.397 1.00 88.75 315 GLY A CA 1
ATOM 2348 C C . GLY A 1 315 ? -20.224 -19.279 -6.835 1.00 88.75 315 GLY A C 1
ATOM 2349 O O . GLY A 1 315 ? -19.870 -20.293 -7.434 1.00 88.75 315 GLY A O 1
ATOM 2350 N N . SER A 1 316 ? -19.366 -18.305 -6.518 1.00 85.12 316 SER A N 1
ATOM 2351 C CA . SER A 1 316 ? -17.922 -18.375 -6.768 1.00 85.12 316 SER A CA 1
ATOM 2352 C C . SER A 1 316 ? -17.164 -18.830 -5.513 1.00 85.12 316 SER A C 1
ATOM 2354 O O . SER A 1 316 ? -17.508 -18.424 -4.402 1.00 85.12 316 SER A O 1
ATOM 2356 N N . PRO A 1 317 ? -16.126 -19.676 -5.630 1.00 85.69 317 PRO A N 1
ATOM 2357 C CA . PRO A 1 317 ? -15.338 -20.080 -4.471 1.00 85.69 317 PRO A CA 1
ATOM 2358 C C . PRO A 1 317 ? -14.547 -18.896 -3.903 1.00 85.69 317 PRO A C 1
ATOM 2360 O O . PRO A 1 317 ? -14.154 -17.984 -4.628 1.00 85.69 317 PRO A O 1
ATOM 2363 N N . TYR A 1 318 ? -14.256 -18.945 -2.602 1.00 85.25 318 TYR A N 1
ATOM 2364 C CA . TYR A 1 318 ? -13.330 -17.996 -1.991 1.00 85.25 318 TYR A CA 1
ATOM 2365 C C . TYR A 1 318 ? -11.922 -18.216 -2.554 1.00 85.25 318 TYR A C 1
ATOM 2367 O O . TYR A 1 318 ? -11.371 -19.316 -2.462 1.00 85.25 318 TYR A O 1
ATOM 2375 N N . THR A 1 319 ? -11.325 -17.158 -3.094 1.00 80.81 319 THR A N 1
ATOM 2376 C CA . THR A 1 319 ? -9.962 -17.172 -3.629 1.00 80.81 319 THR A CA 1
ATOM 2377 C C . THR A 1 319 ? -9.081 -16.182 -2.884 1.00 80.81 319 THR A C 1
ATOM 2379 O O . THR A 1 319 ? -9.504 -15.061 -2.596 1.00 80.81 319 THR A O 1
ATOM 2382 N N . VAL A 1 320 ? -7.830 -16.570 -2.649 1.00 80.56 320 VAL A N 1
ATOM 2383 C CA . VAL A 1 320 ? -6.767 -15.657 -2.216 1.00 80.56 320 VAL A CA 1
ATOM 2384 C C . VAL A 1 320 ? -5.916 -15.263 -3.411 1.00 80.56 320 VAL A C 1
ATOM 2386 O O . VAL A 1 320 ? -5.693 -16.064 -4.321 1.00 80.56 320 VAL A O 1
ATOM 2389 N N . LYS A 1 321 ? -5.413 -14.032 -3.400 1.00 79.69 321 LYS A N 1
ATOM 2390 C CA . LYS A 1 321 ? -4.382 -13.624 -4.345 1.00 79.69 321 LYS A CA 1
ATOM 2391 C C . LYS A 1 321 ? -3.034 -14.125 -3.835 1.00 79.69 321 LYS A C 1
ATOM 2393 O O . LYS A 1 321 ? -2.678 -13.871 -2.690 1.00 79.69 321 LYS A O 1
ATOM 2398 N N . LEU A 1 322 ? -2.291 -14.803 -4.700 1.00 79.94 322 LEU A N 1
ATOM 2399 C CA . LEU A 1 322 ? -0.894 -15.141 -4.449 1.00 79.94 322 LEU A CA 1
ATOM 2400 C C . LEU A 1 322 ? 0.001 -14.062 -5.044 1.00 79.94 322 LEU A C 1
ATOM 2402 O O . LEU A 1 322 ? -0.312 -13.503 -6.091 1.00 79.94 322 LEU A O 1
ATOM 2406 N N . GLU A 1 323 ? 1.121 -13.780 -4.397 1.00 78.00 323 GLU A N 1
ATOM 2407 C CA . GLU A 1 323 ? 2.182 -12.967 -4.977 1.00 78.00 323 GLU A CA 1
ATOM 2408 C C . GLU A 1 323 ? 3.463 -13.786 -5.013 1.00 78.00 323 GLU A C 1
ATOM 2410 O O . GLU A 1 323 ? 3.744 -14.591 -4.128 1.00 78.00 323 GLU A O 1
ATOM 2415 N N . GLY A 1 324 ? 4.205 -13.630 -6.102 1.00 79.00 324 GLY A N 1
ATOM 2416 C CA . GLY A 1 324 ? 5.430 -14.363 -6.349 1.00 79.00 324 GLY A CA 1
ATOM 2417 C C . GLY A 1 324 ? 6.430 -13.441 -7.012 1.00 79.00 324 GLY A C 1
ATOM 2418 O O . GLY A 1 324 ? 6.080 -12.655 -7.891 1.00 79.00 324 GLY A O 1
ATOM 2419 N N . ALA A 1 325 ? 7.685 -13.549 -6.600 1.00 84.31 325 ALA A N 1
ATOM 2420 C CA . ALA A 1 325 ? 8.761 -12.790 -7.197 1.00 84.31 325 ALA A CA 1
ATOM 2421 C C . ALA A 1 325 ? 9.972 -13.684 -7.444 1.00 84.31 325 ALA A C 1
ATOM 2423 O O . ALA A 1 325 ? 10.238 -14.633 -6.707 1.00 84.31 325 ALA A O 1
ATOM 2424 N N . ARG A 1 326 ? 10.712 -13.374 -8.507 1.00 84.31 326 ARG A N 1
ATOM 2425 C CA . ARG A 1 326 ? 11.998 -14.002 -8.805 1.00 84.31 326 ARG A CA 1
ATOM 2426 C C . ARG A 1 326 ? 12.965 -12.960 -9.334 1.00 84.31 326 ARG A C 1
ATOM 2428 O O . ARG A 1 326 ? 12.571 -12.062 -10.079 1.00 84.31 326 ARG A O 1
ATOM 2435 N N . VAL A 1 327 ? 14.238 -13.117 -9.000 1.00 89.50 327 VAL A N 1
ATOM 2436 C CA . VAL A 1 327 ? 15.304 -12.321 -9.605 1.00 89.50 327 VAL A CA 1
ATOM 2437 C C . VAL A 1 327 ? 15.504 -12.797 -11.045 1.00 89.50 327 VAL A C 1
ATOM 2439 O O . VAL A 1 327 ? 15.751 -13.978 -11.278 1.00 89.50 327 VAL A O 1
ATOM 2442 N N . ILE A 1 328 ? 15.370 -11.884 -12.009 1.00 89.75 328 ILE A N 1
ATOM 2443 C CA . ILE A 1 328 ? 15.573 -12.163 -13.445 1.00 89.75 328 ILE A CA 1
ATOM 2444 C C . ILE A 1 328 ? 16.886 -11.593 -13.994 1.00 89.75 328 ILE A C 1
ATOM 2446 O O . ILE A 1 328 ? 17.211 -11.824 -15.152 1.00 89.75 328 ILE A O 1
ATOM 2450 N N . GLY A 1 329 ? 17.617 -10.826 -13.185 1.00 92.81 329 GLY A N 1
ATOM 2451 C CA . GLY A 1 329 ? 18.870 -10.190 -13.569 1.00 92.81 329 GLY A CA 1
ATOM 2452 C C . GLY A 1 329 ? 19.186 -8.976 -12.703 1.00 92.81 329 GLY A C 1
ATOM 2453 O O . GLY A 1 329 ? 18.492 -8.674 -11.730 1.00 92.81 329 GLY A O 1
ATOM 2454 N N . TYR A 1 330 ? 20.241 -8.269 -13.085 1.00 94.19 330 TYR A N 1
ATOM 2455 C CA . TYR A 1 330 ? 20.752 -7.080 -12.422 1.00 94.19 330 TYR A CA 1
ATOM 2456 C C . TYR A 1 330 ? 20.489 -5.855 -13.284 1.00 94.19 330 TYR A C 1
ATOM 2458 O O . TYR A 1 330 ? 20.845 -5.822 -14.464 1.00 94.19 330 TYR A O 1
ATOM 2466 N N . ARG A 1 331 ? 19.875 -4.841 -12.673 1.00 94.62 331 ARG A N 1
ATOM 2467 C CA . ARG A 1 331 ? 19.539 -3.582 -13.330 1.00 94.62 331 ARG A CA 1
ATOM 2468 C C . ARG A 1 331 ? 20.632 -2.541 -13.095 1.00 94.62 331 ARG A C 1
ATOM 2470 O O . ARG A 1 331 ? 21.094 -2.373 -11.967 1.00 94.62 331 ARG A O 1
ATOM 2477 N N . ASN A 1 332 ? 21.020 -1.816 -14.138 1.00 97.44 332 ASN A N 1
ATOM 2478 C CA . ASN A 1 332 ? 21.869 -0.631 -14.038 1.00 97.44 332 ASN A CA 1
ATOM 2479 C C . ASN A 1 332 ? 21.214 0.520 -14.806 1.00 97.44 332 ASN A C 1
ATOM 2481 O O . ASN A 1 332 ? 20.802 0.340 -15.950 1.00 97.44 332 ASN A O 1
ATOM 2485 N N . LEU A 1 333 ? 21.092 1.676 -14.156 1.00 97.44 333 LEU A N 1
ATOM 2486 C CA . LEU A 1 333 ? 20.478 2.867 -14.730 1.00 97.44 333 LEU A CA 1
ATOM 2487 C C . LEU A 1 333 ? 21.527 3.963 -14.885 1.00 97.44 333 LEU A C 1
ATOM 2489 O O . LEU A 1 333 ? 22.345 4.183 -13.990 1.00 97.44 333 LEU A O 1
ATOM 2493 N N . PHE A 1 334 ? 21.446 4.705 -15.982 1.00 97.31 334 PHE A N 1
ATOM 2494 C CA . PHE A 1 334 ? 22.090 6.006 -16.100 1.00 97.31 334 PHE A CA 1
ATOM 2495 C C . PHE A 1 334 ? 21.071 7.035 -16.571 1.00 97.31 334 PHE A C 1
ATOM 2497 O O . PHE A 1 334 ? 20.165 6.731 -17.343 1.00 97.31 334 PHE A O 1
ATOM 2504 N N . ILE A 1 335 ? 21.223 8.260 -16.084 1.00 97.50 335 ILE A N 1
ATOM 2505 C CA . ILE A 1 335 ? 20.304 9.359 -16.363 1.00 97.50 335 ILE A CA 1
ATOM 2506 C C . ILE A 1 335 ? 21.073 10.530 -16.956 1.00 97.50 335 ILE A C 1
ATOM 2508 O O . ILE A 1 335 ? 22.242 10.749 -16.625 1.00 97.50 335 ILE A O 1
ATOM 2512 N N . GLY A 1 336 ? 20.420 11.272 -17.839 1.00 95.75 336 GLY A N 1
ATOM 2513 C CA . GLY A 1 336 ? 21.002 12.441 -18.481 1.00 95.75 336 GLY A CA 1
ATOM 2514 C C . GLY A 1 336 ? 19.955 13.239 -19.237 1.00 95.75 336 GLY A C 1
ATOM 2515 O O . GLY A 1 336 ? 18.813 12.806 -19.375 1.00 95.75 336 GLY A O 1
ATOM 2516 N N . SER A 1 337 ? 20.347 14.406 -19.731 1.00 95.81 337 SER A N 1
ATOM 2517 C CA . SER A 1 337 ? 19.494 15.218 -20.588 1.00 95.81 337 SER A CA 1
ATOM 2518 C C . SER A 1 337 ? 20.253 15.768 -21.787 1.00 95.81 337 SER A C 1
ATOM 2520 O O . SER A 1 337 ? 21.474 15.950 -21.754 1.00 95.81 337 SER A O 1
ATOM 2522 N N . PHE A 1 338 ? 19.508 16.026 -22.856 1.00 94.19 338 PHE A N 1
ATOM 2523 C CA . PHE A 1 338 ? 19.988 16.658 -24.074 1.00 94.19 338 PHE A CA 1
ATOM 2524 C C . PHE A 1 338 ? 19.302 18.001 -24.253 1.00 94.19 338 PHE A C 1
ATOM 2526 O O . PHE A 1 338 ? 18.094 18.104 -24.063 1.00 94.19 338 PHE A O 1
ATOM 2533 N N . ARG A 1 339 ? 20.076 19.017 -24.637 1.00 93.31 339 ARG A N 1
ATOM 2534 C CA . ARG A 1 339 ? 19.587 20.379 -24.913 1.00 93.31 339 ARG A CA 1
ATOM 2535 C C . ARG A 1 339 ? 19.901 20.864 -26.325 1.00 93.31 339 ARG A C 1
ATOM 2537 O O . ARG A 1 339 ? 19.479 21.951 -26.695 1.00 93.31 339 ARG A O 1
ATOM 2544 N N . ASP A 1 340 ? 20.671 20.088 -27.084 1.00 90.12 340 ASP A N 1
ATOM 2545 C CA . ASP A 1 340 ? 20.997 20.403 -28.471 1.00 90.12 340 ASP A CA 1
ATOM 2546 C C . ASP A 1 340 ? 19.748 20.178 -29.345 1.00 90.12 340 ASP A C 1
ATOM 2548 O O . ASP A 1 340 ? 19.298 19.032 -29.445 1.00 90.12 340 ASP A O 1
ATOM 2552 N N . PRO A 1 341 ? 19.183 21.226 -29.977 1.00 87.31 341 PRO A N 1
ATOM 2553 C CA . PRO A 1 341 ? 17.992 21.097 -30.813 1.00 87.31 341 PRO A CA 1
ATOM 2554 C C . PRO A 1 341 ? 18.165 20.119 -31.981 1.00 87.31 341 PRO A C 1
ATOM 2556 O O . PRO A 1 341 ? 17.208 19.437 -32.345 1.00 87.31 341 PRO A O 1
ATOM 2559 N N . ILE A 1 342 ? 19.377 20.011 -32.540 1.00 87.62 342 ILE A N 1
ATOM 2560 C CA . ILE A 1 342 ? 19.671 19.112 -33.664 1.00 87.62 342 ILE A CA 1
ATOM 2561 C C . ILE A 1 342 ? 19.623 17.656 -33.196 1.00 87.62 342 ILE A C 1
ATOM 2563 O O . ILE A 1 342 ? 19.060 16.806 -33.885 1.00 87.62 342 ILE A O 1
ATOM 2567 N N . LEU A 1 343 ? 20.183 17.363 -32.017 1.00 89.19 343 LEU A N 1
ATOM 2568 C CA . LEU A 1 343 ? 20.120 16.030 -31.410 1.00 89.19 343 LEU A CA 1
ATOM 2569 C C . LEU A 1 343 ? 18.683 15.682 -31.020 1.00 89.19 343 LEU A C 1
ATOM 2571 O O . LEU A 1 343 ? 18.212 14.595 -31.341 1.00 89.19 343 LEU A O 1
ATOM 2575 N N . ILE A 1 344 ? 17.976 16.609 -30.366 1.00 90.00 344 ILE A N 1
ATOM 2576 C CA . ILE A 1 344 ? 16.579 16.419 -29.949 1.00 90.00 344 ILE A CA 1
ATOM 2577 C C . ILE A 1 344 ? 15.697 16.055 -31.150 1.00 90.00 344 ILE A C 1
ATOM 2579 O O . ILE A 1 344 ? 14.873 15.150 -31.037 1.00 90.00 344 ILE A O 1
ATOM 2583 N N . GLY A 1 345 ? 15.907 16.698 -32.303 1.00 86.12 345 GLY A N 1
ATOM 2584 C CA . GLY A 1 345 ? 15.167 16.411 -33.535 1.00 86.12 345 GLY A CA 1
ATOM 2585 C C . GLY A 1 345 ? 15.374 15.003 -34.111 1.00 86.12 345 GLY A C 1
ATOM 2586 O O . GLY A 1 345 ? 14.545 14.559 -34.895 1.00 86.12 345 GLY A O 1
ATOM 2587 N N . GLN A 1 346 ? 16.434 14.294 -33.710 1.00 89.56 346 GLN A N 1
ATOM 2588 C CA . GLN A 1 346 ? 16.776 12.937 -34.169 1.00 89.56 346 GLN A CA 1
ATOM 2589 C C . GLN A 1 346 ? 16.978 11.958 -32.999 1.00 89.56 346 GLN A C 1
ATOM 2591 O O . GLN A 1 346 ? 17.743 10.994 -33.092 1.00 89.56 346 GLN A O 1
ATOM 2596 N N . ILE A 1 347 ? 16.366 12.241 -31.842 1.00 90.62 347 ILE A N 1
ATOM 2597 C CA . ILE A 1 347 ? 16.673 11.544 -30.585 1.00 90.62 347 ILE A CA 1
ATOM 2598 C C . ILE A 1 347 ? 16.435 10.033 -30.681 1.00 90.62 347 ILE A C 1
ATOM 2600 O O . ILE A 1 347 ? 17.229 9.251 -30.158 1.00 90.62 347 ILE A O 1
ATOM 2604 N N . HIS A 1 348 ? 15.381 9.612 -31.380 1.00 91.19 348 HIS A N 1
ATOM 2605 C CA . HIS A 1 348 ? 15.018 8.203 -31.514 1.00 91.19 348 HIS A CA 1
ATOM 2606 C C . HIS A 1 348 ? 16.039 7.451 -32.371 1.00 91.19 348 HIS A C 1
ATOM 2608 O O . HIS A 1 348 ? 16.579 6.433 -31.934 1.00 91.19 348 HIS A O 1
ATOM 2614 N N . GLU A 1 349 ? 16.394 7.988 -33.541 1.00 92.19 349 GLU A N 1
ATOM 2615 C CA . GLU A 1 349 ? 17.419 7.406 -34.413 1.00 92.19 349 GLU A CA 1
ATOM 2616 C C . GLU A 1 349 ? 18.794 7.395 -33.737 1.00 92.19 349 GLU A C 1
ATOM 2618 O O . GLU A 1 349 ? 19.543 6.418 -33.850 1.00 92.19 349 GLU A O 1
ATOM 2623 N N . TYR A 1 350 ? 19.125 8.461 -33.003 1.00 93.69 350 TYR A N 1
ATOM 2624 C CA . TYR A 1 350 ? 20.373 8.568 -32.256 1.00 93.69 350 TYR A CA 1
ATOM 2625 C C . TYR A 1 350 ? 20.486 7.468 -31.195 1.00 93.69 350 TYR A C 1
ATOM 2627 O O . TYR A 1 350 ? 21.507 6.774 -31.136 1.00 93.69 350 TYR A O 1
ATOM 2635 N N . LEU A 1 351 ? 19.444 7.264 -30.384 1.00 95.00 351 LEU A N 1
ATOM 2636 C CA . LEU A 1 351 ? 19.432 6.251 -29.325 1.00 95.00 351 LEU A CA 1
ATOM 2637 C C . LEU A 1 351 ? 19.413 4.821 -29.884 1.00 95.00 351 LEU A C 1
ATOM 2639 O O . LEU A 1 351 ? 20.129 3.963 -29.359 1.00 95.00 351 LEU A O 1
ATOM 2643 N N . GLU A 1 352 ? 18.704 4.565 -30.984 1.00 95.06 352 GLU A N 1
ATOM 2644 C CA . GLU A 1 352 ? 18.742 3.271 -31.680 1.00 95.06 352 GLU A CA 1
ATOM 2645 C C . GLU A 1 352 ? 20.124 2.977 -32.286 1.00 95.06 352 GLU A C 1
ATOM 2647 O O . GLU A 1 352 ? 20.656 1.865 -32.175 1.00 95.06 352 GLU A O 1
ATOM 2652 N N . ALA A 1 353 ? 20.794 3.980 -32.859 1.00 94.88 353 ALA A N 1
ATOM 2653 C CA . ALA A 1 353 ? 22.191 3.845 -33.272 1.00 94.88 353 ALA A CA 1
ATOM 2654 C C . ALA A 1 353 ? 23.115 3.546 -32.070 1.00 94.88 353 ALA A C 1
ATOM 2656 O O . ALA A 1 353 ? 24.056 2.746 -32.191 1.00 94.88 353 ALA A O 1
ATOM 2657 N N . GLY A 1 354 ? 22.793 4.095 -30.896 1.00 95.62 354 GLY A N 1
ATOM 2658 C CA . GLY A 1 354 ? 23.428 3.776 -29.619 1.00 95.62 354 GLY A CA 1
ATOM 2659 C C . GLY A 1 354 ? 23.247 2.321 -29.204 1.00 95.62 354 GLY A C 1
ATOM 2660 O O . GLY A 1 354 ? 24.245 1.642 -28.939 1.00 95.62 354 GLY A O 1
ATOM 2661 N N . LYS A 1 355 ? 22.015 1.795 -29.233 1.00 96.69 355 LYS A N 1
ATOM 2662 C CA . LYS A 1 355 ? 21.735 0.369 -28.974 1.00 96.69 355 LYS A CA 1
ATOM 2663 C C . LYS A 1 355 ? 22.556 -0.529 -29.898 1.00 96.69 355 LYS A C 1
ATOM 2665 O O . LYS A 1 355 ? 23.248 -1.436 -29.434 1.00 96.69 355 LYS A O 1
ATOM 2670 N N . ASN A 1 356 ? 22.590 -0.209 -31.190 1.00 95.56 356 ASN A N 1
ATOM 2671 C CA . ASN A 1 356 ? 23.373 -0.945 -32.182 1.00 95.56 356 ASN A CA 1
ATOM 2672 C C . ASN A 1 356 ? 24.888 -0.897 -31.912 1.00 95.56 356 ASN A C 1
ATOM 2674 O O . ASN A 1 356 ? 25.592 -1.900 -32.066 1.00 95.56 356 ASN A O 1
ATOM 2678 N N . ARG A 1 357 ? 25.423 0.259 -31.494 1.00 94.81 357 ARG A N 1
ATOM 2679 C CA . ARG A 1 357 ? 26.835 0.397 -31.099 1.00 94.81 357 ARG A CA 1
ATOM 2680 C C . ARG A 1 357 ? 27.153 -0.482 -29.894 1.00 94.81 357 ARG A C 1
ATOM 2682 O O . ARG A 1 357 ? 28.177 -1.168 -29.921 1.00 94.81 357 ARG A O 1
ATOM 2689 N N . VAL A 1 358 ? 26.303 -0.448 -28.869 1.00 96.44 358 VAL A N 1
ATOM 2690 C CA . VAL A 1 358 ? 26.457 -1.235 -27.638 1.00 96.44 358 VAL A CA 1
ATOM 2691 C C . VAL A 1 358 ? 26.410 -2.727 -27.957 1.00 96.44 358 VAL A C 1
ATOM 2693 O O . VAL A 1 358 ? 27.303 -3.455 -27.517 1.00 96.44 358 VAL A O 1
ATOM 2696 N N . ALA A 1 359 ? 25.468 -3.154 -28.805 1.00 95.44 359 ALA A N 1
ATOM 2697 C CA . ALA A 1 359 ? 25.361 -4.531 -29.280 1.00 95.44 359 ALA A CA 1
ATOM 2698 C C . ALA A 1 359 ? 26.649 -5.014 -29.956 1.00 95.44 359 ALA A C 1
ATOM 2700 O O . ALA A 1 359 ? 27.177 -6.069 -29.613 1.00 95.44 359 ALA A O 1
ATOM 2701 N N . ARG A 1 360 ? 27.240 -4.194 -30.836 1.00 95.31 360 ARG A N 1
ATOM 2702 C CA . ARG A 1 360 ? 28.528 -4.520 -31.473 1.00 95.31 360 ARG A CA 1
ATOM 2703 C C . ARG A 1 360 ? 29.691 -4.650 -30.485 1.00 95.31 360 ARG A C 1
ATOM 2705 O O . ARG A 1 360 ? 30.625 -5.386 -30.776 1.00 95.31 360 ARG A O 1
ATOM 2712 N N . GLN A 1 361 ? 29.692 -3.920 -29.366 1.00 94.56 361 GLN A N 1
ATOM 2713 C CA . GLN A 1 361 ? 30.756 -4.023 -28.349 1.00 94.56 361 GLN A CA 1
ATOM 2714 C C . GLN A 1 361 ? 30.611 -5.222 -27.420 1.00 94.56 361 GLN A C 1
ATOM 2716 O O . GLN A 1 361 ? 31.606 -5.639 -26.842 1.00 94.56 361 GLN A O 1
ATOM 2721 N N . HIS A 1 362 ? 29.408 -5.775 -27.297 1.00 94.94 362 HIS A N 1
ATOM 2722 C CA . HIS A 1 362 ? 29.121 -6.899 -26.406 1.00 94.94 362 HIS A CA 1
ATOM 2723 C C . HIS A 1 362 ? 28.742 -8.169 -27.180 1.00 94.94 362 HIS A C 1
ATOM 2725 O O . HIS A 1 362 ? 28.148 -9.074 -26.608 1.00 94.94 362 HIS A O 1
ATOM 2731 N N . ARG A 1 363 ? 29.082 -8.250 -28.475 1.00 90.88 363 ARG A N 1
ATOM 2732 C CA . ARG A 1 363 ? 28.730 -9.385 -29.349 1.00 90.88 363 ARG A CA 1
ATOM 2733 C C . ARG A 1 363 ? 29.370 -10.711 -28.921 1.00 90.88 363 ARG A C 1
ATOM 2735 O O . ARG A 1 363 ? 28.810 -11.762 -29.187 1.00 90.88 363 ARG A O 1
ATOM 2742 N N . ASP A 1 364 ? 30.544 -10.635 -28.295 1.00 89.62 364 ASP A N 1
ATOM 2743 C CA . ASP A 1 364 ? 31.353 -11.795 -27.905 1.00 89.62 364 ASP A CA 1
ATOM 2744 C C . ASP A 1 364 ? 31.033 -12.252 -26.462 1.00 89.62 364 ASP A C 1
ATOM 2746 O O . ASP A 1 364 ? 31.720 -13.106 -25.907 1.00 89.62 364 ASP A O 1
ATOM 2750 N N . MET A 1 365 ? 30.004 -11.667 -25.832 1.00 84.25 365 MET A N 1
ATOM 2751 C CA . MET A 1 365 ? 29.563 -12.017 -24.481 1.00 84.25 365 MET A CA 1
ATOM 2752 C C . MET A 1 365 ? 28.483 -13.101 -24.543 1.00 84.25 365 MET A C 1
ATOM 2754 O O . MET A 1 365 ? 27.409 -12.871 -25.091 1.00 84.25 365 MET A O 1
ATOM 2758 N N . ASP A 1 366 ? 28.732 -14.248 -23.910 1.00 80.81 366 ASP A N 1
ATOM 2759 C CA . ASP A 1 366 ? 27.798 -15.388 -23.845 1.00 80.81 366 ASP A CA 1
ATOM 2760 C C . ASP A 1 366 ? 26.728 -15.233 -22.739 1.00 80.81 366 ASP A C 1
ATOM 2762 O O . ASP A 1 366 ? 26.338 -16.181 -22.063 1.00 80.81 366 ASP A O 1
ATOM 2766 N N . ALA A 1 367 ? 26.290 -13.999 -22.485 1.00 86.44 367 ALA A N 1
ATOM 2767 C CA . ALA A 1 367 ? 25.368 -13.660 -21.405 1.00 86.44 367 ALA A CA 1
ATOM 2768 C C . ALA A 1 367 ? 24.260 -12.736 -21.911 1.00 86.44 367 ALA A C 1
ATOM 2770 O O . ALA A 1 367 ? 24.492 -11.867 -22.759 1.00 86.44 367 ALA A O 1
ATOM 2771 N N . LYS A 1 368 ? 23.048 -12.905 -21.378 1.00 92.94 368 LYS A N 1
ATOM 2772 C CA . LYS A 1 368 ? 21.881 -12.137 -21.807 1.00 92.94 368 LYS A CA 1
ATOM 2773 C C . LYS A 1 368 ? 21.912 -10.746 -21.191 1.00 92.94 368 LYS A C 1
ATOM 2775 O O . LYS A 1 368 ? 22.204 -10.556 -20.007 1.00 92.94 368 LYS A O 1
ATOM 2780 N N . TRP A 1 369 ? 21.583 -9.764 -22.019 1.00 96.06 369 TRP A N 1
ATOM 2781 C CA . TRP A 1 369 ? 21.369 -8.393 -21.594 1.00 96.06 369 TRP A CA 1
ATOM 2782 C C . TRP A 1 369 ? 20.378 -7.692 -22.523 1.00 96.06 369 TRP A C 1
ATOM 2784 O O . TRP A 1 369 ? 20.239 -8.048 -23.693 1.00 96.06 369 TRP A O 1
ATOM 2794 N N . THR A 1 370 ? 19.702 -6.681 -21.992 1.00 96.44 370 THR A N 1
ATOM 2795 C CA . THR A 1 370 ? 18.829 -5.769 -22.732 1.00 96.44 370 THR A CA 1
ATOM 2796 C C . THR A 1 370 ? 19.174 -4.333 -22.356 1.00 96.44 370 THR A C 1
ATOM 2798 O O . THR A 1 370 ? 19.554 -4.060 -21.216 1.00 96.44 370 THR A O 1
ATOM 2801 N N . LEU A 1 371 ? 19.055 -3.419 -23.316 1.00 97.19 371 LEU A N 1
ATOM 2802 C CA . LEU A 1 371 ? 19.211 -1.979 -23.126 1.00 97.19 371 LEU A CA 1
ATOM 2803 C C . LEU A 1 371 ? 17.989 -1.289 -23.717 1.00 97.19 371 LEU A C 1
ATOM 2805 O O . LEU A 1 371 ? 17.694 -1.488 -24.898 1.00 97.19 371 LEU A O 1
ATOM 2809 N N . ASP A 1 372 ? 17.344 -0.446 -22.924 1.00 96.81 372 ASP A N 1
ATOM 2810 C CA . ASP A 1 372 ? 16.278 0.424 -23.397 1.00 96.81 372 ASP A CA 1
ATOM 2811 C C . ASP A 1 372 ? 16.421 1.857 -22.880 1.00 96.81 372 ASP A C 1
ATOM 2813 O O . ASP A 1 372 ? 17.213 2.132 -21.973 1.00 96.81 372 ASP A O 1
ATOM 2817 N N . PHE A 1 373 ? 15.677 2.776 -23.488 1.00 95.56 373 PHE A N 1
ATOM 2818 C CA . PHE A 1 373 ? 15.669 4.187 -23.127 1.00 95.56 373 PHE A CA 1
ATOM 2819 C C . PHE A 1 373 ? 14.247 4.660 -22.846 1.00 95.56 373 PHE A C 1
ATOM 2821 O O . PHE A 1 373 ? 13.387 4.612 -23.719 1.00 95.56 373 PHE A O 1
ATOM 2828 N N . HIS A 1 374 ? 14.027 5.203 -21.650 1.00 94.69 374 HIS A N 1
ATOM 2829 C CA . HIS A 1 374 ? 12.817 5.959 -21.332 1.00 94.69 374 HIS A CA 1
ATOM 2830 C C . HIS A 1 374 ? 13.077 7.430 -21.632 1.00 94.69 374 HIS A C 1
ATOM 2832 O O . HIS A 1 374 ? 14.012 8.012 -21.077 1.00 94.69 374 HIS A O 1
ATOM 2838 N N . ILE A 1 375 ? 12.276 8.023 -22.513 1.00 92.50 375 ILE A N 1
ATOM 2839 C CA . ILE A 1 375 ? 12.501 9.366 -23.053 1.00 92.50 375 ILE A CA 1
ATOM 2840 C C . ILE A 1 375 ? 11.361 10.278 -22.597 1.00 92.50 375 ILE A C 1
ATOM 2842 O O . ILE A 1 375 ? 10.194 9.974 -22.822 1.00 92.50 375 ILE A O 1
ATOM 2846 N N . TYR A 1 376 ? 11.698 11.408 -21.979 1.00 91.81 376 TYR A N 1
ATOM 2847 C CA . TYR A 1 376 ? 10.738 12.369 -21.443 1.00 91.81 376 TYR A CA 1
ATOM 2848 C C . TYR A 1 376 ? 10.939 13.743 -22.070 1.00 91.81 376 TYR A C 1
ATOM 2850 O O . TYR A 1 376 ? 12.057 14.260 -22.133 1.00 91.81 376 TYR A O 1
ATOM 2858 N N . GLY A 1 377 ? 9.834 14.349 -22.503 1.00 87.31 377 GLY A N 1
ATOM 2859 C CA . GLY A 1 377 ? 9.841 15.662 -23.140 1.00 87.31 377 GLY A CA 1
ATOM 2860 C C . GLY A 1 377 ? 10.319 15.649 -24.591 1.00 87.31 377 GLY A C 1
ATOM 2861 O O . GLY A 1 377 ? 10.475 16.723 -25.154 1.00 87.31 377 GLY A O 1
ATOM 2862 N N . ALA A 1 378 ? 10.559 14.489 -25.208 1.00 80.00 378 ALA A N 1
ATOM 2863 C CA . ALA A 1 378 ? 10.762 14.403 -26.654 1.00 80.00 378 ALA A CA 1
ATOM 2864 C C . ALA A 1 378 ? 9.414 14.427 -27.395 1.00 80.00 378 ALA A C 1
ATOM 2866 O O . ALA A 1 378 ? 8.411 14.004 -26.820 1.00 80.00 378 ALA A O 1
ATOM 2867 N N . PRO A 1 379 ? 9.380 14.865 -28.666 1.00 68.94 379 PRO A N 1
ATOM 2868 C CA . PRO A 1 379 ? 8.233 14.618 -29.532 1.00 68.94 379 PRO A CA 1
ATOM 2869 C C . PRO A 1 379 ? 7.977 13.107 -29.631 1.00 68.94 379 PRO A C 1
ATOM 2871 O O . PRO A 1 379 ? 8.910 12.328 -29.866 1.00 68.94 379 PRO A O 1
ATOM 2874 N N . GLU A 1 380 ? 6.730 12.679 -29.437 1.00 66.62 380 GLU A N 1
ATOM 2875 C CA . GLU A 1 380 ? 6.367 11.275 -29.619 1.00 66.62 380 GLU A CA 1
ATOM 2876 C C . GLU A 1 380 ? 6.459 10.905 -31.104 1.00 66.62 380 GLU A C 1
ATOM 2878 O O . GLU A 1 380 ? 5.773 11.472 -31.956 1.00 66.62 380 GLU A O 1
ATOM 2883 N N . THR A 1 381 ? 7.284 9.914 -31.432 1.00 57.62 381 THR A N 1
ATOM 2884 C CA . THR A 1 381 ? 7.190 9.199 -32.705 1.00 57.62 381 THR A CA 1
ATOM 2885 C C . THR A 1 381 ? 6.100 8.150 -32.529 1.00 57.62 381 THR A C 1
ATOM 2887 O O . THR A 1 381 ? 6.331 7.075 -31.987 1.00 57.62 381 THR A O 1
ATOM 2890 N N . GLY A 1 382 ? 4.865 8.508 -32.884 1.00 45.38 382 GLY A N 1
ATOM 2891 C CA . GLY A 1 382 ? 3.685 7.701 -32.578 1.00 45.38 382 GLY A CA 1
ATOM 2892 C C . GLY A 1 382 ? 3.831 6.223 -32.961 1.00 45.38 382 GLY A C 1
ATOM 2893 O O . GLY A 1 382 ? 3.756 5.865 -34.135 1.00 45.38 382 GLY A O 1
ATOM 2894 N N . ALA A 1 383 ? 3.929 5.353 -31.956 1.00 40.22 383 ALA A N 1
ATOM 2895 C CA . ALA A 1 383 ? 3.469 3.978 -32.055 1.00 40.22 383 ALA A CA 1
ATOM 2896 C C . ALA A 1 383 ? 1.998 3.971 -31.611 1.00 40.22 383 ALA A C 1
ATOM 2898 O O . ALA A 1 383 ? 1.696 3.968 -30.426 1.00 40.22 383 ALA A O 1
ATOM 2899 N N . ALA A 1 384 ? 1.091 4.029 -32.590 1.00 39.47 384 ALA A N 1
ATOM 2900 C CA . ALA A 1 384 ? -0.362 3.907 -32.437 1.00 39.47 384 ALA A CA 1
ATOM 2901 C C . ALA A 1 384 ? -1.058 4.892 -31.459 1.00 39.47 384 ALA A C 1
ATOM 2903 O O . ALA A 1 384 ? -1.437 4.538 -30.350 1.00 39.47 384 ALA A O 1
ATOM 2904 N N . GLY A 1 385 ? -1.424 6.077 -31.966 1.00 39.22 385 GLY A N 1
ATOM 2905 C CA . GLY A 1 385 ? -2.814 6.534 -31.793 1.00 39.22 385 GLY A CA 1
ATOM 2906 C C . GLY A 1 385 ? -3.151 7.680 -30.831 1.00 39.22 385 GLY A C 1
ATOM 2907 O O . GLY A 1 385 ? -4.331 8.015 -30.760 1.00 39.22 385 GLY A O 1
ATOM 2908 N N . SER A 1 386 ? -2.209 8.348 -30.161 1.00 40.12 386 SER A N 1
ATOM 2909 C CA . SER A 1 386 ? -2.513 9.629 -29.493 1.00 40.12 386 SER A CA 1
ATOM 2910 C C . SER A 1 386 ? -1.421 10.665 -29.720 1.00 40.12 386 SER A C 1
ATOM 2912 O O . SER A 1 386 ? -0.469 10.766 -28.963 1.00 40.12 386 SER A O 1
ATOM 2914 N N . THR A 1 387 ? -1.565 11.469 -30.768 1.00 42.66 387 THR A N 1
ATOM 2915 C CA . THR A 1 387 ? -0.711 12.638 -30.985 1.00 42.66 387 THR A CA 1
ATOM 2916 C C . THR A 1 387 ? -1.209 13.798 -30.126 1.00 42.66 387 THR A C 1
ATOM 2918 O O . THR A 1 387 ? -2.208 14.431 -30.474 1.00 42.66 387 THR A O 1
ATOM 2921 N N . CYS A 1 388 ? -0.501 14.147 -29.053 1.00 43.97 388 CYS A N 1
ATOM 2922 C CA . CYS A 1 388 ? -0.502 15.523 -28.552 1.00 43.97 388 CYS A CA 1
ATOM 2923 C C . CYS A 1 388 ? 0.488 16.353 -29.390 1.00 43.97 388 CYS A C 1
ATOM 2925 O O . CYS A 1 388 ? 1.469 16.890 -28.888 1.00 43.97 388 CYS A O 1
ATOM 2927 N N . ASN A 1 389 ? 0.248 16.431 -30.704 1.00 48.41 389 ASN A N 1
ATOM 2928 C CA . ASN A 1 389 ? 1.015 17.309 -31.584 1.00 48.41 389 ASN A CA 1
ATOM 2929 C C . ASN A 1 389 ? 0.534 18.743 -31.366 1.00 48.41 389 ASN A C 1
ATOM 2931 O O . ASN A 1 389 ? -0.250 19.276 -32.149 1.00 48.41 389 ASN A O 1
ATOM 2935 N N . ASP A 1 390 ? 0.983 19.364 -30.281 1.00 53.88 390 ASP A N 1
ATOM 2936 C CA . ASP A 1 390 ? 1.023 20.815 -30.241 1.00 53.88 390 ASP A CA 1
ATOM 2937 C C . ASP A 1 390 ? 2.199 21.237 -31.131 1.00 53.88 390 ASP A C 1
ATOM 2939 O O . ASP A 1 390 ? 3.352 21.243 -30.701 1.00 53.88 390 ASP A O 1
ATOM 2943 N N . GLU A 1 391 ? 1.920 21.513 -32.411 1.00 55.22 391 GLU A N 1
ATOM 2944 C CA . GLU A 1 391 ? 2.917 21.893 -33.432 1.00 55.22 391 GLU A CA 1
ATOM 2945 C C . GLU A 1 391 ? 3.760 23.119 -33.020 1.00 55.22 391 GLU A C 1
ATOM 2947 O O . GLU A 1 391 ? 4.778 23.422 -33.643 1.00 55.22 391 GLU A O 1
ATOM 2952 N N . THR A 1 392 ? 3.363 23.821 -31.954 1.00 57.03 392 THR A N 1
ATOM 2953 C CA . THR A 1 392 ? 4.077 24.972 -31.395 1.00 57.03 392 THR A CA 1
ATOM 2954 C C . THR A 1 392 ? 5.105 24.625 -30.313 1.00 57.03 392 THR A C 1
ATOM 2956 O O . THR A 1 392 ? 5.924 25.481 -29.962 1.00 57.03 392 THR A O 1
ATOM 2959 N N . TRP A 1 393 ? 5.118 23.396 -29.783 1.00 63.28 393 TRP A N 1
ATOM 2960 C CA . TRP A 1 393 ? 6.021 23.008 -28.699 1.00 63.28 393 TRP A CA 1
ATOM 2961 C C . TRP A 1 393 ? 7.295 22.326 -29.211 1.00 63.28 393 TRP A C 1
ATOM 2963 O O . TRP A 1 393 ? 7.343 21.122 -29.455 1.00 63.28 393 TRP A O 1
ATOM 2973 N N . THR A 1 394 ? 8.386 23.090 -29.295 1.00 68.69 394 THR A N 1
ATOM 2974 C CA . THR A 1 394 ? 9.737 22.532 -29.453 1.00 68.69 394 THR A CA 1
ATOM 2975 C C . THR A 1 394 ? 10.354 22.273 -28.084 1.00 68.69 394 THR A C 1
ATOM 2977 O O . THR A 1 394 ? 10.595 23.215 -27.318 1.00 68.69 394 THR A O 1
ATOM 2980 N N . SER A 1 395 ? 10.652 21.011 -27.779 1.00 78.50 395 SER A N 1
ATOM 2981 C CA . SER A 1 395 ? 11.336 20.667 -26.536 1.00 78.50 395 SER A CA 1
ATOM 2982 C C . SER A 1 395 ? 12.719 21.309 -26.461 1.00 78.50 395 SER A C 1
ATOM 2984 O O . SER A 1 395 ? 13.546 21.145 -27.355 1.00 78.50 395 SER A O 1
ATOM 2986 N N . LYS A 1 396 ? 12.973 22.048 -25.378 1.00 86.81 396 LYS A N 1
ATOM 2987 C CA . LYS A 1 396 ? 14.281 22.663 -25.094 1.00 86.81 396 LYS A CA 1
ATOM 2988 C C . LYS A 1 396 ? 15.228 21.711 -24.370 1.00 86.81 396 LYS A C 1
ATOM 2990 O O . LYS A 1 396 ? 16.424 21.978 -24.283 1.00 86.81 396 LYS A O 1
ATOM 2995 N N . GLU A 1 397 ? 14.680 20.649 -23.794 1.00 92.25 397 GLU A N 1
ATOM 2996 C CA . GLU A 1 397 ? 15.420 19.673 -23.019 1.00 92.25 397 GLU A CA 1
ATOM 2997 C C . GLU A 1 397 ? 14.673 18.342 -23.030 1.00 92.25 397 GLU A C 1
ATOM 2999 O O . GLU A 1 397 ? 13.513 18.267 -22.628 1.00 92.25 397 GLU A O 1
ATOM 3004 N N . VAL A 1 398 ? 15.360 17.289 -23.462 1.00 92.88 398 VAL A N 1
ATOM 3005 C CA . VAL A 1 398 ? 14.865 15.914 -23.389 1.00 92.88 398 VAL A CA 1
ATOM 3006 C C . VAL A 1 398 ? 15.617 15.196 -22.285 1.00 92.88 398 VAL A C 1
ATOM 3008 O O . VAL A 1 398 ? 16.847 15.142 -22.306 1.00 92.88 398 VAL A O 1
ATOM 3011 N N . PHE A 1 399 ? 14.887 14.634 -21.327 1.00 95.56 399 PHE A N 1
ATOM 3012 C CA . PHE A 1 399 ? 15.450 13.809 -20.264 1.00 95.56 399 PHE A CA 1
ATOM 3013 C C . PHE A 1 399 ? 15.385 12.335 -20.660 1.00 95.56 399 PHE A C 1
ATOM 3015 O O . PHE A 1 399 ? 14.366 11.870 -21.169 1.00 95.56 399 PHE A O 1
ATOM 3022 N N . ILE A 1 400 ? 16.466 11.597 -20.414 1.00 95.56 400 ILE A N 1
ATOM 3023 C CA . ILE A 1 400 ? 16.542 10.165 -20.690 1.00 95.56 400 ILE A CA 1
ATOM 3024 C C . ILE A 1 400 ? 16.904 9.368 -19.439 1.00 95.56 400 ILE A C 1
ATOM 3026 O O . ILE A 1 400 ? 17.761 9.761 -18.641 1.00 95.56 400 ILE A O 1
ATOM 3030 N N . VAL A 1 401 ? 16.297 8.190 -19.329 1.00 97.62 401 VAL A N 1
ATOM 3031 C CA . VAL A 1 401 ? 16.729 7.117 -18.432 1.00 97.62 401 VAL A CA 1
ATOM 3032 C C . VAL A 1 401 ? 17.157 5.943 -19.301 1.00 97.62 401 VAL A C 1
ATOM 3034 O O . VAL A 1 401 ? 16.321 5.278 -19.906 1.00 97.62 401 VAL A O 1
ATOM 3037 N N . GLY A 1 402 ? 18.463 5.697 -19.377 1.00 97.56 402 GLY A N 1
ATOM 3038 C CA . GLY A 1 402 ? 18.999 4.481 -19.974 1.00 97.56 402 GLY A CA 1
ATOM 3039 C C . GLY A 1 402 ? 18.910 3.339 -18.970 1.00 97.56 402 GLY A C 1
ATOM 3040 O O . GLY A 1 402 ? 19.516 3.410 -17.898 1.00 97.56 402 GLY A O 1
ATOM 3041 N N . GLU A 1 403 ? 18.160 2.298 -19.314 1.00 97.81 403 GLU A N 1
ATOM 3042 C CA . GLU A 1 403 ? 17.951 1.116 -18.488 1.00 97.81 403 GLU A CA 1
ATOM 3043 C C . GLU A 1 403 ? 18.637 -0.101 -19.097 1.00 97.81 403 GLU A C 1
ATOM 3045 O O . GLU A 1 403 ? 18.363 -0.494 -20.228 1.00 97.81 403 GLU A O 1
ATOM 3050 N N . VAL A 1 404 ? 19.499 -0.737 -18.308 1.00 97.81 404 VAL A N 1
ATOM 3051 C CA . VAL A 1 404 ? 20.124 -2.010 -18.654 1.00 97.81 404 VAL A CA 1
ATOM 3052 C C . VAL A 1 404 ? 19.675 -3.086 -17.683 1.00 97.81 404 VAL A C 1
ATOM 3054 O O . VAL A 1 404 ? 19.746 -2.882 -16.472 1.00 97.81 404 VAL A O 1
ATOM 3057 N N . LEU A 1 405 ? 19.310 -4.252 -18.211 1.00 96.94 405 LEU A N 1
ATOM 3058 C CA . LEU A 1 405 ? 19.112 -5.489 -17.456 1.00 96.94 405 LEU A CA 1
ATOM 3059 C C . LEU A 1 405 ? 20.084 -6.546 -17.988 1.00 96.94 405 LEU A C 1
ATOM 3061 O O . LEU A 1 405 ? 20.182 -6.720 -19.199 1.00 96.94 405 LEU A O 1
ATOM 3065 N N . ALA A 1 406 ? 20.812 -7.239 -17.112 1.00 96.44 406 ALA A N 1
ATOM 3066 C CA . ALA A 1 406 ? 21.753 -8.284 -17.522 1.00 96.44 406 ALA A CA 1
ATOM 3067 C C . ALA A 1 406 ? 21.912 -9.399 -16.481 1.00 96.44 406 ALA A C 1
ATOM 3069 O O . ALA A 1 406 ? 21.610 -9.205 -15.305 1.00 96.44 406 ALA A O 1
ATOM 3070 N N . ASP A 1 407 ? 22.477 -10.534 -16.890 1.00 95.12 407 ASP A N 1
ATOM 3071 C CA . ASP A 1 407 ? 22.670 -11.707 -16.020 1.00 95.12 407 ASP A CA 1
ATOM 3072 C C . ASP A 1 407 ? 23.664 -11.484 -14.861 1.00 95.12 407 ASP A C 1
ATOM 3074 O O . ASP A 1 407 ? 23.663 -12.238 -13.890 1.00 95.12 407 ASP A O 1
ATOM 3078 N N . SER A 1 408 ? 24.515 -10.448 -14.919 1.00 94.75 408 SER A N 1
ATOM 3079 C CA . SER A 1 408 ? 25.454 -10.115 -13.836 1.00 94.75 408 SER A CA 1
ATOM 3080 C C . SER A 1 408 ? 25.582 -8.605 -13.587 1.00 94.75 408 SER A C 1
ATOM 3082 O O . SER A 1 408 ? 25.437 -7.813 -14.526 1.00 94.75 408 SER A O 1
ATOM 3084 N N . PRO A 1 409 ? 25.940 -8.171 -12.357 1.00 95.50 409 PRO A N 1
ATOM 3085 C CA . PRO A 1 409 ? 26.163 -6.754 -12.057 1.00 95.50 409 PRO A CA 1
ATOM 3086 C C . PRO A 1 409 ? 27.279 -6.137 -12.909 1.00 95.50 409 PRO A C 1
ATOM 3088 O O . PRO A 1 409 ? 27.185 -4.984 -13.331 1.00 95.50 409 PRO A O 1
ATOM 3091 N N . ALA A 1 410 ? 28.342 -6.908 -13.165 1.00 96.06 410 ALA A N 1
ATOM 3092 C CA . ALA A 1 410 ? 29.485 -6.467 -13.957 1.00 96.06 410 ALA A CA 1
ATOM 3093 C C . ALA A 1 410 ? 29.088 -6.216 -15.418 1.00 96.06 410 ALA A C 1
ATOM 3095 O O . ALA A 1 410 ? 29.439 -5.174 -15.976 1.00 96.06 410 ALA A O 1
ATOM 3096 N N . LEU A 1 411 ? 28.302 -7.122 -16.009 1.00 96.06 411 LEU A N 1
ATOM 3097 C CA . LEU A 1 411 ? 27.791 -6.958 -17.368 1.00 96.06 411 LEU A CA 1
ATOM 3098 C C . LEU A 1 411 ? 26.815 -5.784 -17.461 1.00 96.06 411 LEU A C 1
ATOM 3100 O O . LEU A 1 411 ? 26.990 -4.931 -18.329 1.00 96.06 411 LEU A O 1
ATOM 3104 N N . ALA A 1 412 ? 25.854 -5.686 -16.536 1.00 97.12 412 ALA A N 1
ATOM 3105 C CA . ALA A 1 412 ? 24.902 -4.575 -16.506 1.00 97.12 412 ALA A CA 1
ATOM 3106 C C . ALA A 1 412 ? 25.634 -3.222 -16.463 1.00 97.12 412 ALA A C 1
ATOM 3108 O O . ALA A 1 412 ? 25.315 -2.302 -17.216 1.00 97.12 412 ALA A O 1
ATOM 3109 N N . LYS A 1 413 ? 26.686 -3.121 -15.638 1.00 97.38 413 LYS A N 1
ATOM 3110 C CA . LYS A 1 413 ? 27.541 -1.930 -15.552 1.00 97.38 413 LYS A CA 1
ATOM 3111 C C . LYS A 1 413 ? 28.349 -1.678 -16.829 1.00 97.38 413 LYS A C 1
ATOM 3113 O O . LYS A 1 413 ? 28.477 -0.525 -17.233 1.00 97.38 413 LYS A O 1
ATOM 3118 N N . SER A 1 414 ? 28.894 -2.717 -17.464 1.00 96.50 414 SER A N 1
ATOM 3119 C CA . SER A 1 414 ? 29.660 -2.597 -18.717 1.00 96.50 414 SER A CA 1
ATOM 3120 C C . SER A 1 414 ? 28.800 -2.056 -19.863 1.00 96.50 414 SER A C 1
ATOM 3122 O O . SER A 1 414 ? 29.168 -1.077 -20.525 1.00 96.50 414 SER A O 1
ATOM 3124 N N . VAL A 1 415 ? 27.619 -2.649 -20.046 1.00 97.44 415 VAL A N 1
ATOM 3125 C CA . VAL A 1 415 ? 26.642 -2.251 -21.066 1.00 97.44 415 VAL A CA 1
ATOM 3126 C C . VAL A 1 415 ? 26.175 -0.819 -20.804 1.00 97.44 415 VAL A C 1
ATOM 3128 O O . VAL A 1 415 ? 26.260 0.017 -21.704 1.00 97.44 415 VAL A O 1
ATOM 3131 N N . ALA A 1 416 ? 25.791 -0.495 -19.562 1.00 97.62 416 ALA A N 1
ATOM 3132 C CA . ALA A 1 416 ? 25.359 0.853 -19.185 1.00 97.62 416 ALA A CA 1
ATOM 3133 C C . ALA A 1 416 ? 26.466 1.895 -19.393 1.00 97.62 416 ALA A C 1
ATOM 3135 O O . ALA A 1 416 ? 26.211 2.978 -19.913 1.00 97.62 416 ALA A O 1
ATOM 3136 N N . SER A 1 417 ? 27.717 1.567 -19.055 1.00 96.94 417 SER A N 1
ATOM 3137 C 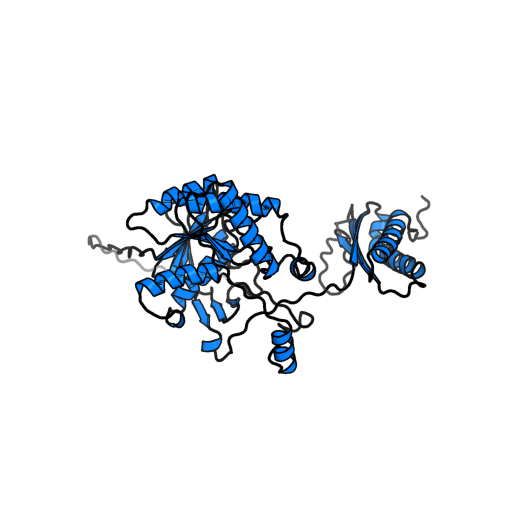CA . SER A 1 417 ? 28.860 2.457 -19.278 1.00 96.94 417 SER A CA 1
ATOM 3138 C C . SER A 1 417 ? 29.066 2.751 -20.765 1.00 96.94 417 SER A C 1
ATOM 3140 O O . SER A 1 417 ? 29.253 3.906 -21.147 1.00 96.94 417 SER A O 1
ATOM 3142 N N . THR A 1 418 ? 28.970 1.726 -21.614 1.00 97.25 418 THR A N 1
ATOM 3143 C CA . THR A 1 418 ? 29.113 1.869 -23.070 1.00 97.25 418 THR A CA 1
ATOM 3144 C C . THR A 1 418 ? 27.974 2.695 -23.666 1.00 97.25 418 THR A C 1
ATOM 3146 O O . THR A 1 418 ? 28.225 3.585 -24.478 1.00 97.25 418 THR A O 1
ATOM 3149 N N . ALA A 1 419 ? 26.737 2.442 -23.230 1.00 97.44 419 ALA A N 1
ATOM 3150 C CA . ALA A 1 419 ? 25.559 3.194 -23.650 1.00 97.44 419 ALA A CA 1
ATOM 3151 C C . ALA A 1 419 ? 25.658 4.668 -23.235 1.00 97.44 419 ALA A C 1
ATOM 3153 O O . ALA A 1 419 ? 25.485 5.554 -24.065 1.00 97.44 419 ALA A O 1
ATOM 3154 N N . ARG A 1 420 ? 26.043 4.941 -21.984 1.00 97.44 420 ARG A N 1
ATOM 3155 C CA . ARG A 1 420 ? 26.274 6.298 -21.472 1.00 97.44 420 ARG A CA 1
ATOM 3156 C C . ARG A 1 420 ? 27.343 7.041 -22.274 1.00 97.44 420 ARG A C 1
ATOM 3158 O O . ARG A 1 420 ? 27.138 8.197 -22.626 1.00 97.44 420 ARG A O 1
ATOM 3165 N N . VAL A 1 421 ? 28.473 6.392 -22.571 1.00 96.50 421 VAL A N 1
ATOM 3166 C CA . VAL A 1 421 ? 29.547 6.983 -23.392 1.00 96.50 421 VAL A CA 1
ATOM 3167 C C . VAL A 1 421 ? 29.037 7.317 -24.789 1.00 96.50 421 VAL A C 1
ATOM 3169 O O . VAL A 1 421 ? 29.341 8.397 -25.291 1.00 96.50 421 VAL A O 1
ATOM 3172 N N . TYR A 1 422 ? 28.239 6.434 -25.396 1.00 96.56 422 TYR A N 1
ATOM 3173 C CA . TYR A 1 422 ? 27.589 6.745 -26.663 1.00 96.56 422 TYR A CA 1
ATOM 3174 C C . TYR A 1 422 ? 26.658 7.948 -26.523 1.00 96.56 422 TYR A C 1
ATOM 3176 O O . TYR A 1 422 ? 26.768 8.866 -27.316 1.00 96.56 422 TYR A O 1
ATOM 3184 N N . CYS A 1 423 ? 25.807 8.013 -25.498 1.00 95.56 423 CYS A N 1
ATOM 3185 C CA . CYS A 1 423 ? 24.931 9.167 -25.303 1.00 95.56 423 CYS A CA 1
ATOM 3186 C C . CYS A 1 423 ? 25.715 10.488 -25.230 1.00 95.56 423 CYS A C 1
ATOM 3188 O O . CYS A 1 423 ? 25.273 11.474 -25.807 1.00 95.56 423 CYS A O 1
ATOM 3190 N N . SER A 1 424 ? 26.887 10.507 -24.589 1.00 93.19 424 SER A N 1
ATOM 3191 C CA . SER A 1 424 ? 27.712 11.717 -24.452 1.00 93.19 424 SER A CA 1
ATOM 3192 C C . SER A 1 424 ? 28.580 12.063 -25.669 1.00 93.19 424 SER A C 1
ATOM 3194 O O . SER A 1 424 ? 28.930 13.227 -25.842 1.00 93.19 424 SER A O 1
ATOM 3196 N N . HIS A 1 425 ? 28.988 11.075 -26.468 1.00 92.19 425 HIS A N 1
ATOM 3197 C CA . HIS A 1 425 ? 30.025 11.247 -27.499 1.00 92.19 425 HIS A CA 1
ATOM 3198 C C . HIS A 1 425 ? 29.665 10.620 -28.852 1.00 92.19 425 HIS A C 1
ATOM 3200 O O . HIS A 1 425 ? 30.523 10.492 -29.728 1.00 92.19 425 HIS A O 1
ATOM 3206 N N . GLY A 1 426 ? 28.424 10.172 -29.013 1.00 90.00 426 GLY A N 1
ATOM 3207 C CA . GLY A 1 426 ? 27.921 9.566 -30.231 1.00 90.00 426 GLY A CA 1
ATOM 3208 C C . GLY A 1 426 ? 27.905 10.578 -31.376 1.00 90.00 426 GLY A C 1
ATOM 3209 O O . GLY A 1 426 ? 27.657 11.764 -31.156 1.00 90.00 426 GLY A O 1
ATOM 3210 N N . PRO A 1 427 ? 28.187 10.140 -32.611 1.00 89.06 427 PRO A N 1
ATOM 3211 C CA . PRO A 1 427 ? 28.078 11.017 -33.763 1.00 89.06 427 PRO A CA 1
ATOM 3212 C C . PRO A 1 427 ? 26.606 11.358 -34.024 1.00 89.06 427 PRO A C 1
ATOM 3214 O O . PRO A 1 427 ? 25.747 10.478 -34.001 1.00 89.06 427 PRO A O 1
ATOM 3217 N N . LEU A 1 428 ? 26.331 12.625 -34.323 1.00 82.31 428 LEU A N 1
ATOM 3218 C CA . LEU A 1 428 ? 25.047 13.050 -34.878 1.00 82.31 428 LEU A CA 1
ATOM 3219 C C . LEU A 1 428 ? 24.995 12.694 -36.364 1.00 82.31 428 LEU A C 1
ATOM 3221 O O . LEU A 1 428 ? 26.009 12.824 -37.062 1.00 82.31 428 LEU A O 1
ATOM 3225 N N . GLN A 1 429 ? 23.828 12.289 -36.869 1.00 69.62 429 GLN A N 1
ATOM 3226 C CA . GLN A 1 429 ? 23.622 12.282 -38.313 1.00 69.62 429 GLN A CA 1
ATOM 3227 C C . GLN A 1 429 ? 23.528 13.741 -38.749 1.00 69.62 429 GLN A C 1
ATOM 3229 O O . GLN A 1 429 ? 22.573 14.450 -38.436 1.00 69.62 429 GLN A O 1
ATOM 3234 N N . ARG A 1 430 ? 24.580 14.215 -39.415 1.00 61.81 430 ARG A N 1
ATOM 3235 C CA . ARG A 1 430 ? 24.561 15.521 -40.065 1.00 61.81 430 ARG A CA 1
ATOM 3236 C C . ARG A 1 430 ? 23.743 15.383 -41.339 1.00 61.81 430 ARG A C 1
ATOM 3238 O O . ARG A 1 430 ? 24.067 14.547 -42.178 1.00 61.81 430 ARG A O 1
ATOM 3245 N N . THR A 1 431 ? 22.694 16.182 -41.467 1.00 53.59 431 THR A N 1
ATOM 3246 C CA . THR A 1 431 ? 22.090 16.431 -42.775 1.00 53.59 431 THR A CA 1
ATOM 3247 C C . THR A 1 431 ? 22.986 17.430 -43.510 1.00 53.59 431 THR A C 1
ATOM 3249 O O . THR A 1 431 ? 23.577 18.318 -42.890 1.00 53.59 431 THR A O 1
ATOM 3252 N N . ASP A 1 432 ? 23.185 17.229 -44.813 1.00 42.78 432 ASP A N 1
ATOM 3253 C CA . ASP A 1 432 ? 24.036 18.079 -45.650 1.00 42.78 432 ASP A CA 1
ATOM 3254 C C . ASP A 1 432 ? 23.459 19.509 -45.704 1.00 42.78 432 ASP A C 1
ATOM 3256 O O . ASP A 1 432 ? 22.620 19.829 -46.543 1.00 42.78 432 ASP A O 1
ATOM 3260 N N . GLY A 1 433 ? 23.872 20.362 -44.763 1.00 49.78 433 GLY A N 1
ATOM 3261 C CA . GLY A 1 433 ? 23.389 21.740 -44.622 1.00 49.78 433 GLY A CA 1
ATOM 3262 C C . GLY A 1 433 ? 24.029 22.537 -43.478 1.00 49.78 433 GLY A C 1
ATOM 3263 O O . GLY A 1 433 ? 24.154 23.752 -43.591 1.00 49.78 433 GLY A O 1
ATOM 3264 N N . ASP A 1 434 ? 24.528 21.878 -42.428 1.00 45.19 434 ASP A N 1
ATOM 3265 C CA . ASP A 1 434 ? 25.018 22.546 -41.204 1.00 45.19 434 ASP A CA 1
ATOM 3266 C C . ASP A 1 434 ? 26.515 22.929 -41.230 1.00 45.19 434 ASP A C 1
ATOM 3268 O O . ASP A 1 434 ? 27.265 22.707 -40.275 1.00 45.19 434 ASP A O 1
ATOM 3272 N N . LEU A 1 435 ? 26.974 23.518 -42.336 1.00 42.38 435 LEU A N 1
ATOM 3273 C CA . LEU A 1 435 ? 28.195 24.334 -42.360 1.00 42.38 435 LEU A CA 1
ATOM 3274 C C . LEU A 1 435 ? 27.789 25.790 -42.610 1.00 42.38 435 LEU A C 1
ATOM 3276 O O . LEU A 1 435 ? 27.936 26.303 -43.720 1.00 42.38 435 LEU A O 1
ATOM 3280 N N . GLY A 1 436 ? 27.249 26.424 -41.568 1.00 33.56 436 GLY A N 1
ATOM 3281 C CA . GLY A 1 436 ? 26.941 27.853 -41.505 1.00 33.56 436 GLY A CA 1
ATOM 3282 C C . GLY A 1 436 ? 27.430 28.448 -40.200 1.00 33.56 436 GLY A C 1
ATOM 3283 O O . GLY A 1 436 ? 26.998 27.930 -39.147 1.00 33.56 436 GLY A O 1
#

Organism: NCBI:txid1367422

Radius of gyration: 29.24 Å; Cα contacts (8 Å, |Δi|>4): 706; chains: 1; bounding box: 87×65×79 Å

Foldseek 3Di:
DDDDDDDDDDDDDDDDDDPDDPPPPPPPFAFLAKEWEQALAQLPDGDLVLVVVVLVVQCPDPPRGQYAYEEEHADCPVPCCCVAPVAAPHPPVSNLVRLLSVLVCCLPRVHYYYYHAASHHNAPVRQVVVVVSNVVSCVVVVRVDDDDDDDDHDDDDPVVVVVCVVVVVDFAPDDVDDRDDDDADPLPRQLVSSLVSLCVVVVDDSVPDFQQQSQLSVLVSLLQSRAQCLKVVGARHKMWTAGPRSKIKIFHSDPVIAHDQVSSLCSSQPPAPGSQWADHFFWIKGNPPKDWAQDPVNRMIMIGGIGTDGCVVVVHDGDHHDDDDHDPFDKDKDKDKDQPLLCLVCVVVLLVVLQVQLCVVCVPPPWDKDKDKDKPQGQDPDPDDDHPPPVPDRRRMIMIMIMMGIHYPVVNVSSNVSSVCCVVPPDRPDDPPPPD